Protein 1GUT (pdb70)

Solvent-accessible surface area: 15035 Å² total; per-residue (Å²): 158,43,43,12,71,2,60,1,162,11,96,2,65,15,44,72,116,13,85,4,10,0,9,0,25,0,68,4,49,75,28,54,105,3,7,0,10,14,7,26,34,2,2,110,123,38,38,3,142,114,29,28,147,14,18,1,0,5,10,13,4,2,0,15,8,16,98,159,44,31,11,133,2,59,1,164,11,96,2,53,18,53,68,118,13,82,4,10,0,10,0,22,0,76,4,50,75,32,42,126,3,9,0,10,13,6,26,31,2,3,112,116,31,35,4,123,124,25,26,148,14,18,0,0,4,10,14,4,2,0,15,7,16,94,160,43,44,14,111,2,60,2,163,13,98,2,60,15,49,70,117,12,86,4,9,0,6,0,27,0,69,6,48,67,26,86,114,4,7,0,10,14,7,25,31,2,3,113,121,30,38,4,126,111,28,24,149,14,17,0,0,6,10,13,3,2,0,13,7,16,96,99,16,6,5,79,0,79,0,169,13,100,3,53,16,53,69,108,16,92,4,9,0,14,0,29,0,50,7,63,55,46,31,111,1,7,0,1,6,7,21,34,23,1,106,79,36,43,7,143,103,47,21,146,10,18,0,3,2,12,8,14,3,2,3,0,20,71,100,20,6,5,77,0,88,9,168,13,100,3,56,16,53,71,99,12,93,4,9,0,9,0,12,0,52,11,59,53,45,32,115,1,3,0,1,6,7,29,50,22,1,100,102,36,45,7,143,104,48,22,148,10,19,0,3,1,10,8,14,2,3,3,0,19,73,97,15,7,4,77,0,71,2,130,12,98,3,59,16,53,71,110,17,91,3,8,0,14,0,31,0,51,6,58,56,46,32,96,2,13,0,1,6,8,21,44,32,2,108,125,35,38,7,137,103,48,23,146,9,3,0,3,2,12,8,14,3,2,3,0,21,77

Structure (mmCIF, N/CA/C/O backbone):
data_1GUT
#
_entry.id   1GUT
#
_cell.length_a   78.961
_cell.length_b   82.328
_cell.length_c   57.031
_cell.angle_alpha   90.00
_cell.angle_beta   93.44
_cell.angle_gamma   90.00
#
_symmetry.space_group_name_H-M   'C 1 2 1'
#
loop_
_entity.id
_entity.type
_entity.pdbx_description
1 polymer 'MOLYBDATE BINDING PROTEIN II'
2 non-polymer 'CHLORIDE ION'
3 non-polymer 'MAGNESIUM ION'
4 water water
#
loop_
_atom_site.group_PDB
_atom_site.id
_atom_site.type_symbol
_atom_site.label_atom_id
_atom_site.label_alt_id
_atom_site.label_comp_id
_atom_site.label_asym_id
_atom_site.label_entity_id
_atom_site.label_seq_id
_atom_site.pdbx_PDB_ins_code
_atom_site.Cartn_x
_atom_site.Cartn_y
_atom_site.Cartn_z
_atom_site.occupancy
_atom_site.B_iso_or_equiv
_atom_site.auth_seq_id
_atom_site.auth_comp_id
_atom_site.auth_asym_id
_atom_site.auth_atom_id
_atom_site.pdbx_PDB_model_num
ATOM 1 N N . SER A 1 2 ? 27.676 56.205 28.606 1.00 33.92 2 SER A N 1
ATOM 2 C CA . SER A 1 2 ? 26.201 56.436 28.475 1.00 33.44 2 SER A CA 1
ATOM 3 C C . SER A 1 2 ? 25.427 55.129 28.238 1.00 32.55 2 SER A C 1
ATOM 4 O O . SER A 1 2 ? 25.801 54.323 27.386 1.00 33.14 2 SER A O 1
ATOM 7 N N . ILE A 1 3 ? 24.368 54.906 29.013 1.00 30.92 3 ILE A N 1
ATOM 8 C CA . ILE A 1 3 ? 23.548 53.703 28.842 1.00 29.11 3 ILE A CA 1
ATOM 9 C C . ILE A 1 3 ? 22.077 54.068 28.735 1.00 28.49 3 ILE A C 1
ATOM 10 O O . ILE A 1 3 ? 21.698 55.196 29.034 1.00 27.76 3 ILE A O 1
ATOM 15 N N . SER A 1 4 ? 21.256 53.103 28.315 1.00 27.76 4 SER A N 1
ATOM 16 C CA . SER A 1 4 ? 19.825 53.324 28.115 1.00 28.12 4 SER A CA 1
ATOM 17 C C . SER A 1 4 ? 18.924 52.945 29.286 1.00 26.87 4 SER A C 1
ATOM 18 O O . SER A 1 4 ? 17.705 53.089 29.190 1.00 27.98 4 SER A O 1
ATOM 21 N N . ALA A 1 5 ? 19.500 52.442 30.372 1.00 25.61 5 ALA A N 1
ATOM 22 C CA . ALA A 1 5 ? 18.689 52.041 31.525 1.00 23.77 5 ALA A CA 1
ATOM 23 C C . ALA A 1 5 ? 17.698 53.100 31.989 1.00 22.78 5 ALA A C 1
ATOM 24 O O . ALA A 1 5 ? 18.019 54.282 32.102 1.00 22.02 5 ALA A O 1
ATOM 26 N N . ARG A 1 6 ? 16.482 52.668 32.288 1.00 22.01 6 ARG A N 1
ATOM 27 C CA . ARG A 1 6 ? 15.472 53.611 32.719 1.00 22.10 6 ARG A CA 1
ATOM 28 C C . ARG A 1 6 ? 15.750 54.318 34.044 1.00 19.80 6 ARG A C 1
ATOM 29 O O . ARG A 1 6 ? 15.407 55.480 34.211 1.00 20.10 6 ARG A O 1
ATOM 37 N N . ASN A 1 7 ? 16.378 53.626 34.984 1.00 16.05 7 ASN A N 1
ATOM 38 C CA . ASN A 1 7 ? 16.629 54.202 36.305 1.00 12.66 7 ASN A CA 1
ATOM 39 C C . ASN A 1 7 ? 18.091 54.551 36.478 1.00 11.85 7 ASN A C 1
ATOM 40 O O . ASN A 1 7 ? 18.926 53.660 36.658 1.00 12.00 7 ASN A O 1
ATOM 45 N N . GLN A 1 8 ? 18.366 55.849 36.435 1.00 11.02 8 GLN A N 1
ATOM 46 C CA . GLN A 1 8 ? 19.712 56.391 36.541 1.00 11.41 8 GLN A CA 1
ATOM 47 C C . GLN A 1 8 ? 19.619 57.609 37.433 1.00 11.79 8 GLN A C 1
ATOM 48 O O . GLN A 1 8 ? 18.920 58.592 37.110 1.00 13.42 8 GLN A O 1
ATOM 54 N N . LEU A 1 9 ? 20.291 57.516 38.568 1.00 11.01 9 LEU A N 1
ATOM 55 C CA . LEU A 1 9 ? 20.295 58.569 39.577 1.00 11.25 9 LEU A CA 1
ATOM 56 C C . LEU A 1 9 ? 21.724 59.066 39.793 1.00 12.02 9 LEU A C 1
ATOM 57 O O . LEU A 1 9 ? 22.532 58.357 40.407 1.00 11.09 9 LEU A O 1
ATOM 62 N N . LYS A 1 10 ? 22.027 60.281 39.317 1.00 11.95 10 LYS A N 1
ATOM 63 C CA . LYS A 1 10 ? 23.379 60.837 39.461 1.00 13.78 10 LYS A CA 1
ATOM 64 C C . LYS A 1 10 ? 23.615 61.328 40.876 1.00 14.36 10 LYS A C 1
ATOM 65 O O . LYS A 1 10 ? 22.734 61.939 41.476 1.00 15.35 10 LYS A O 1
ATOM 71 N N . GLY A 1 11 ? 24.819 61.109 41.398 1.00 13.72 11 GLY A N 1
ATOM 72 C CA . GLY A 1 11 ? 25.092 61.558 42.746 1.00 15.56 11 GLY A CA 1
ATOM 73 C C . GLY A 1 11 ? 26.560 61.662 43.030 1.00 15.42 11 GLY A C 1
ATOM 74 O O . GLY A 1 11 ? 27.376 61.422 42.156 1.00 17.01 11 GLY A O 1
ATOM 75 N N . LYS A 1 12 ? 26.874 62.028 44.263 1.00 14.71 12 LYS A N 1
ATOM 76 C CA . LYS A 1 12 ? 28.246 62.195 44.684 1.00 14.29 12 LYS A CA 1
ATOM 77 C C . LYS A 1 12 ? 28.492 61.210 45.811 1.00 13.62 12 LYS A C 1
ATOM 78 O O . LYS A 1 12 ? 27.668 61.075 46.710 1.00 12.77 12 LYS A O 1
ATOM 84 N N . VAL A 1 13 ? 29.618 60.506 45.757 1.00 12.32 13 VAL A N 1
ATOM 85 C CA . VAL A 1 13 ? 29.923 59.545 46.808 1.00 12.81 13 VAL A CA 1
ATOM 86 C C . VAL A 1 13 ? 30.187 60.278 48.116 1.00 12.51 13 VAL A C 1
ATOM 87 O O . VAL A 1 13 ? 31.095 61.141 48.181 1.00 12.88 13 VAL A O 1
ATOM 91 N N . VAL A 1 14 ? 29.400 59.969 49.148 1.00 11.99 14 VAL A N 1
ATOM 92 C CA . VAL A 1 14 ? 29.588 60.555 50.469 1.00 13.17 14 VAL A CA 1
ATOM 93 C C . VAL A 1 14 ? 30.034 59.529 51.507 1.00 13.65 14 VAL A C 1
ATOM 94 O O . VAL A 1 14 ? 30.380 59.881 52.643 1.00 16.08 14 VAL A O 1
ATOM 98 N N . GLY A 1 15 ? 30.023 58.258 51.135 1.00 13.49 15 GLY A N 1
ATOM 99 C CA . GLY A 1 15 ? 30.467 57.207 52.031 1.00 14.35 15 GLY A CA 1
ATOM 100 C C . GLY A 1 15 ? 30.977 56.011 51.254 1.00 13.91 15 GLY A C 1
ATOM 101 O O . GLY A 1 15 ? 30.427 55.646 50.225 1.00 12.70 15 GLY A O 1
ATOM 102 N N . LEU A 1 16 ? 32.025 55.387 51.770 1.00 14.02 16 LEU A N 1
ATOM 103 C CA . LEU A 1 16 ? 32.606 54.190 51.165 1.00 14.20 16 LEU A CA 1
ATOM 104 C C . LEU A 1 16 ? 33.188 53.335 52.267 1.00 14.02 16 LEU A C 1
ATOM 105 O O . LEU A 1 16 ? 34.016 53.812 53.047 1.00 14.98 16 LEU A O 1
ATOM 110 N N . LYS A 1 17 ? 32.740 52.084 52.369 1.00 12.44 17 LYS A N 1
ATOM 111 C CA . LYS A 1 17 ? 33.255 51.159 53.377 1.00 13.45 17 LYS A CA 1
ATOM 112 C C . LYS A 1 17 ? 33.590 49.877 52.650 1.00 13.29 17 LYS A C 1
ATOM 113 O O . LYS A 1 17 ? 32.720 49.257 52.054 1.00 11.84 17 LYS A O 1
ATOM 119 N N . LYS A 1 18 ? 34.851 49.483 52.681 1.00 12.85 18 LYS A N 1
ATOM 120 C CA . LYS A 1 18 ? 35.303 48.309 51.981 1.00 13.77 18 LYS A CA 1
ATOM 121 C C . LYS A 1 18 ? 35.329 47.091 52.865 1.00 14.00 18 LYS A C 1
ATOM 122 O O . LYS A 1 18 ? 35.786 47.131 53.999 1.00 15.99 18 LYS A O 1
ATOM 128 N N . GLY A 1 19 ? 34.821 46.002 52.324 1.00 13.95 19 GLY A N 1
ATOM 129 C CA . GLY A 1 19 ? 34.876 44.721 53.009 1.00 14.96 19 GLY A CA 1
ATOM 130 C C . GLY A 1 19 ? 35.896 43.852 52.289 1.00 16.36 19 GLY A C 1
ATOM 131 O O . GLY A 1 19 ? 36.785 44.347 51.598 1.00 17.55 19 GLY A O 1
ATOM 132 N N . VAL A 1 20 ? 35.783 42.546 52.435 1.00 17.59 20 VAL A N 1
ATOM 133 C CA . VAL A 1 20 ? 36.719 41.643 51.765 1.00 18.12 20 VAL A CA 1
ATOM 134 C C . VAL A 1 20 ? 36.224 41.227 50.388 1.00 17.23 20 VAL A C 1
ATOM 135 O O . VAL A 1 20 ? 36.999 41.130 49.431 1.00 17.25 20 VAL A O 1
ATOM 139 N N . VAL A 1 21 ? 34.908 41.076 50.272 1.00 16.10 21 VAL A N 1
ATOM 140 C CA . VAL A 1 21 ? 34.311 40.658 49.032 1.00 15.56 21 VAL A CA 1
ATOM 141 C C . VAL A 1 21 ? 33.476 41.770 48.436 1.00 14.41 21 VAL A C 1
ATOM 142 O O . VAL A 1 21 ? 33.434 41.927 47.227 1.00 14.40 21 VAL A O 1
ATOM 146 N N . THR A 1 22 ? 32.852 42.571 49.288 1.00 13.51 22 THR A N 1
ATOM 147 C CA . THR A 1 22 ? 31.983 43.627 48.796 1.00 12.79 22 THR A CA 1
ATOM 148 C C . THR A 1 22 ? 32.389 44.956 49.396 1.00 12.65 22 THR A C 1
ATOM 149 O O . THR A 1 22 ? 33.322 45.045 50.197 1.00 13.16 22 THR A O 1
ATOM 153 N N . ALA A 1 23 ? 31.705 45.992 48.943 1.00 11.56 23 ALA A N 1
ATOM 154 C CA . ALA A 1 23 ? 31.922 47.345 49.430 1.00 11.07 23 ALA A CA 1
ATOM 155 C C . ALA A 1 23 ? 30.603 48.065 49.403 1.00 10.77 23 ALA A C 1
ATOM 156 O O . ALA A 1 23 ? 29.786 47.843 48.522 1.00 11.56 23 ALA A O 1
ATOM 158 N N . GLU A 1 24 ? 30.426 48.941 50.378 1.00 9.89 24 GLU A N 1
ATOM 159 C CA . GLU A 1 24 ? 29.225 49.741 50.516 1.00 11.08 24 GLU A CA 1
ATOM 160 C C . GLU A 1 24 ? 29.544 51.152 50.064 1.00 11.16 24 GLU A C 1
ATOM 161 O O . GLU A 1 24 ? 30.453 51.790 50.582 1.00 11.51 24 GLU A O 1
ATOM 167 N N . VAL A 1 25 ? 28.803 51.635 49.083 1.00 10.26 25 VAL A N 1
ATOM 168 C CA . VAL A 1 25 ? 28.970 52.962 48.522 1.00 10.71 25 VAL A CA 1
ATOM 169 C C . VAL A 1 25 ? 27.697 53.759 48.803 1.00 10.30 25 VAL A C 1
ATOM 170 O O . VAL A 1 25 ? 26.591 53.290 48.493 1.00 11.24 25 VAL A O 1
ATOM 174 N N . VAL A 1 26 ? 27.830 54.956 49.368 1.00 11.00 26 VAL A N 1
ATOM 175 C CA . VAL A 1 26 ? 26.665 55.819 49.636 1.00 11.63 26 VAL A CA 1
ATOM 176 C C . VAL A 1 26 ? 26.788 57.057 48.772 1.00 11.58 26 VAL A C 1
ATOM 177 O O . VAL A 1 26 ? 27.832 57.726 48.778 1.00 11.43 26 VAL A O 1
ATOM 181 N N . LEU A 1 27 ? 25.742 57.332 48.003 1.00 12.02 27 LEU A N 1
ATOM 182 C CA . LEU A 1 27 ? 25.715 58.475 47.107 1.00 13.12 27 LEU A CA 1
ATOM 183 C C . LEU A 1 27 ? 24.647 59.460 47.535 1.00 13.10 27 LEU A C 1
ATOM 184 O O . LEU A 1 27 ? 23.530 59.073 47.877 1.00 12.84 27 LEU A O 1
ATOM 189 N N . GLU A 1 28 ? 24.977 60.733 47.481 1.00 12.88 28 GLU A N 1
ATOM 190 C CA . GLU A 1 28 ? 23.994 61.777 47.760 1.00 14.68 28 GLU A CA 1
ATOM 191 C C . GLU A 1 28 ? 23.445 62.189 46.396 1.00 15.56 28 GLU A C 1
ATOM 192 O O . GLU A 1 28 ? 24.202 62.625 45.529 1.00 15.56 28 GLU A O 1
ATOM 198 N N . ILE A 1 29 ? 22.143 62.048 46.190 1.00 15.63 29 ILE A N 1
ATOM 199 C CA . ILE A 1 29 ? 21.583 62.401 44.890 1.00 17.97 29 ILE A CA 1
ATOM 200 C C . ILE A 1 29 ? 20.890 63.752 44.981 1.00 20.35 29 ILE A C 1
ATOM 201 O O . ILE A 1 29 ? 20.886 64.360 46.054 1.00 20.88 29 ILE A O 1
ATOM 206 N N . ALA A 1 30 ? 20.356 64.221 43.851 1.00 21.75 30 ALA A N 1
ATOM 207 C CA . ALA A 1 30 ? 19.696 65.523 43.759 1.00 23.69 30 ALA A CA 1
ATOM 208 C C . ALA A 1 30 ? 18.686 65.665 44.854 1.00 24.28 30 ALA A C 1
ATOM 209 O O . ALA A 1 30 ? 17.877 64.771 45.093 1.00 25.09 30 ALA A O 1
ATOM 211 N N . GLY A 1 31 ? 18.719 66.822 45.503 1.00 25.52 31 GLY A N 1
ATOM 212 C CA . GLY A 1 31 ? 17.826 67.100 46.602 1.00 26.66 31 GLY A CA 1
ATOM 213 C C . GLY A 1 31 ? 18.564 66.787 47.883 1.00 27.13 31 GLY A C 1
ATOM 214 O O . GLY A 1 31 ? 18.229 67.321 48.943 1.00 28.10 31 GLY A O 1
ATOM 215 N N . GLY A 1 32 ? 19.571 65.919 47.779 1.00 26.65 32 GLY A N 1
ATOM 216 C CA . GLY A 1 32 ? 20.387 65.540 48.922 1.00 25.90 32 GLY A CA 1
ATOM 217 C C . GLY A 1 32 ? 20.177 64.152 49.514 1.00 25.50 32 GLY A C 1
ATOM 218 O O . GLY A 1 32 ? 21.009 63.738 50.330 1.00 25.82 32 GLY A O 1
ATOM 219 N N . ASN A 1 33 ? 19.084 63.463 49.116 1.00 25.11 33 ASN A N 1
ATOM 220 C CA . ASN A 1 33 ? 18.679 62.090 49.540 1.00 24.47 33 ASN A CA 1
ATOM 221 C C . ASN A 1 33 ? 19.797 61.084 49.275 1.00 21.48 33 ASN A C 1
ATOM 222 O O . ASN A 1 33 ? 20.583 61.285 48.367 1.00 19.54 33 ASN A O 1
ATOM 227 N N . LYS A 1 34 ? 19.866 60.000 50.042 1.00 18.88 34 LYS A N 1
ATOM 228 C CA . LYS A 1 34 ? 20.971 59.064 49.845 1.00 17.95 34 LYS A CA 1
ATOM 229 C C . LYS A 1 34 ? 20.588 57.754 49.229 1.00 16.50 34 LYS A C 1
ATOM 230 O O . LYS A 1 34 ? 19.513 57.220 49.499 1.00 16.98 34 LYS A O 1
ATOM 236 N N . ILE A 1 35 ? 21.484 57.250 48.394 1.00 13.62 35 ILE A N 1
ATOM 237 C CA . ILE A 1 35 ? 21.313 55.940 47.771 1.00 12.92 35 ILE A CA 1
ATOM 238 C C . ILE A 1 35 ? 22.497 55.112 48.221 1.00 12.44 35 ILE A C 1
ATOM 239 O O . ILE A 1 35 ? 23.640 55.542 48.122 1.00 12.89 35 ILE A O 1
ATOM 244 N N . THR A 1 36 ? 22.219 53.915 48.727 1.00 10.98 36 THR A N 1
ATOM 245 C CA . THR A 1 36 ? 23.238 52.990 49.210 1.00 10.90 36 THR A CA 1
ATOM 246 C C . THR A 1 36 ? 23.312 51.797 48.268 1.00 10.42 36 THR A C 1
ATOM 247 O O . THR A 1 36 ? 22.291 51.213 47.8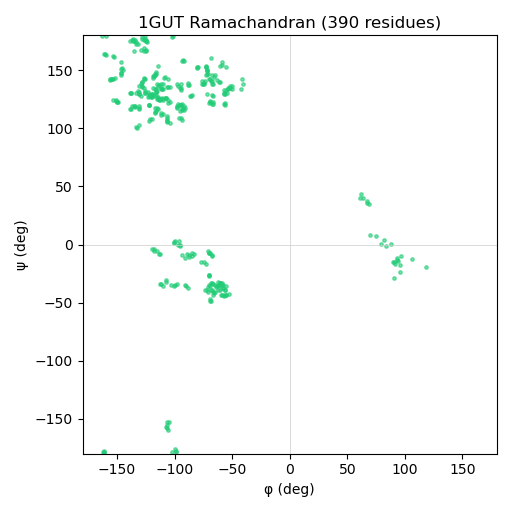85 1.00 10.29 36 THR A O 1
ATOM 251 N N . SER A 1 37 ? 24.540 51.436 47.920 1.00 10.59 37 SER A N 1
ATOM 252 C CA . SER A 1 37 ? 24.814 50.345 47.002 1.00 10.66 37 SER A CA 1
ATOM 253 C C . SER A 1 37 ? 25.822 49.395 47.599 1.00 10.04 37 SER A C 1
ATOM 254 O O . SER A 1 37 ? 26.786 49.830 48.220 1.00 10.64 37 SER A O 1
ATOM 257 N N . ILE A 1 38 ? 25.613 48.086 47.436 1.00 9.42 38 ILE A N 1
ATOM 258 C CA . ILE A 1 38 ? 26.626 47.117 47.854 1.00 10.71 38 ILE A CA 1
ATOM 259 C C . ILE A 1 38 ? 27.069 46.422 46.575 1.00 11.33 38 ILE A C 1
ATOM 260 O O . ILE A 1 38 ? 26.259 45.771 45.906 1.00 12.65 38 ILE A O 1
ATOM 265 N N . ILE A 1 39 ? 28.334 46.626 46.205 1.00 10.90 39 ILE A N 1
ATOM 266 C CA . ILE A 1 39 ? 28.916 46.059 44.994 1.00 12.40 39 ILE A CA 1
ATOM 267 C C . ILE A 1 39 ? 30.156 45.266 45.348 1.00 11.91 39 ILE A C 1
ATOM 268 O O . ILE A 1 39 ? 30.557 45.218 46.510 1.00 11.81 39 ILE A O 1
ATOM 273 N N . SER A 1 40 ? 30.748 44.602 44.367 1.00 11.39 40 SER A N 1
ATOM 274 C CA . SER A 1 40 ? 31.960 43.864 44.669 1.00 12.18 40 SER A CA 1
ATOM 275 C C . SER A 1 40 ? 33.132 44.792 44.915 1.00 12.86 40 SER A C 1
ATOM 276 O O . SER A 1 40 ? 33.202 45.881 44.352 1.00 12.79 40 SER A O 1
ATOM 279 N N . LEU A 1 41 ? 34.066 44.354 45.741 1.00 12.86 41 LEU A N 1
ATOM 280 C CA . LEU A 1 41 ? 35.259 45.146 46.002 1.00 14.20 41 LEU A CA 1
ATOM 281 C C . LEU A 1 41 ? 36.050 45.297 44.702 1.00 14.87 41 LEU A C 1
ATOM 282 O O . LEU A 1 41 ? 36.628 46.351 44.432 1.00 14.37 41 LEU A O 1
ATOM 287 N N . ASP A 1 42 ? 36.053 44.262 43.872 1.00 15.31 42 ASP A N 1
ATOM 288 C CA . ASP A 1 42 ? 36.758 44.344 42.600 1.00 17.93 42 ASP A CA 1
ATOM 289 C C . ASP A 1 42 ? 36.264 45.525 41.773 1.00 17.71 42 ASP A C 1
ATOM 290 O O . ASP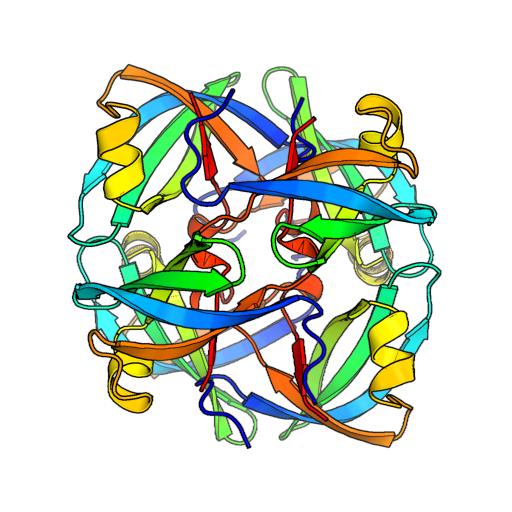 A 1 42 ? 37.045 46.210 41.128 1.00 17.99 42 ASP A O 1
ATOM 295 N N . SER A 1 43 ? 34.956 45.780 41.798 1.00 17.70 43 SER A N 1
ATOM 296 C CA . SER A 1 43 ? 34.416 46.878 41.010 1.00 17.76 43 SER A CA 1
ATOM 297 C C . SER A 1 43 ? 34.813 48.226 41.562 1.00 18.09 43 SER A C 1
ATOM 298 O O . SER A 1 43 ? 34.956 49.192 40.813 1.00 18.63 43 SER A O 1
ATOM 301 N N . VAL A 1 44 ? 34.907 48.329 42.876 1.00 18.30 44 VAL A N 1
ATOM 302 C CA . VAL A 1 44 ? 35.316 49.588 43.460 1.00 19.57 44 VAL A CA 1
ATOM 303 C C . VAL A 1 44 ? 36.670 49.953 42.924 1.00 20.49 44 VAL A C 1
ATOM 304 O O . VAL A 1 44 ? 36.899 51.093 42.509 1.00 19.99 44 VAL A O 1
ATOM 308 N N . GLU A 1 45 ? 37.540 48.948 42.871 1.00 21.90 45 GLU A N 1
ATOM 309 C CA . GLU A 1 45 ? 38.898 49.121 42.395 1.00 23.29 45 GLU A CA 1
ATOM 310 C C . GLU A 1 45 ? 38.953 49.404 40.900 1.00 24.28 45 GLU A C 1
ATOM 311 O O . GLU A 1 45 ? 39.609 50.351 40.460 1.00 24.97 45 GLU A O 1
ATOM 317 N N . GLU A 1 46 ? 38.245 48.589 40.125 1.00 24.37 46 GLU A N 1
ATOM 318 C CA . GLU A 1 46 ? 38.248 48.738 38.677 1.00 24.74 46 GLU A CA 1
ATOM 319 C C . GLU A 1 46 ? 37.626 50.052 38.218 1.00 24.31 46 GLU A C 1
ATOM 320 O O . GLU A 1 46 ? 38.130 50.689 37.287 1.00 25.41 46 GLU A O 1
ATOM 326 N N . LEU A 1 47 ? 36.535 50.458 38.860 1.00 24.16 47 LEU A N 1
ATOM 327 C CA . LEU A 1 47 ? 35.868 51.707 38.505 1.00 23.69 47 LEU A CA 1
ATOM 328 C C . LEU A 1 47 ? 36.506 52.905 39.200 1.00 24.19 47 LEU A C 1
ATOM 329 O O . LEU A 1 47 ? 36.169 54.031 38.897 1.00 24.93 47 LEU A O 1
ATOM 334 N N . GLY A 1 48 ? 37.404 52.651 40.143 1.00 23.61 48 GLY A N 1
ATOM 335 C CA . GLY A 1 48 ? 38.052 53.723 40.885 1.00 23.43 48 GLY A CA 1
ATOM 336 C C . GLY A 1 48 ? 37.096 54.559 41.735 1.00 22.81 48 GLY A C 1
ATOM 337 O O . GLY A 1 48 ? 37.227 55.774 41.806 1.00 24.03 48 GLY A O 1
ATOM 338 N N . VAL A 1 49 ? 36.132 53.910 42.386 1.00 20.59 49 VAL A N 1
ATOM 339 C CA . VAL A 1 49 ? 35.159 54.576 43.247 1.00 19.67 49 VAL A CA 1
ATOM 340 C C . VAL A 1 49 ? 35.866 55.164 44.470 1.00 19.66 49 VAL A C 1
ATOM 341 O O . VAL A 1 49 ? 36.582 54.461 45.167 1.00 19.71 49 VAL A O 1
ATOM 345 N N . LYS A 1 50 ? 35.646 56.446 44.742 1.00 19.29 50 LYS A N 1
ATOM 346 C CA . LYS A 1 50 ? 36.298 57.128 45.859 1.00 19.47 50 LYS A CA 1
ATOM 347 C C . LYS A 1 50 ? 35.354 58.175 46.430 1.00 17.83 50 LYS A C 1
ATOM 348 O O . LYS A 1 50 ? 34.427 58.635 45.726 1.00 15.90 50 LYS A O 1
ATOM 354 N N . GLU A 1 51 ? 35.567 58.546 47.692 1.00 17.72 51 GLU A N 1
ATOM 355 C CA . GLU A 1 51 ? 34.743 59.586 48.290 1.00 18.42 51 GLU A CA 1
ATOM 356 C C . GLU A 1 51 ? 34.825 60.871 47.466 1.00 17.31 51 GLU A C 1
ATOM 357 O O . GLU A 1 51 ? 35.908 61.286 47.037 1.00 17.33 51 GLU A O 1
ATOM 363 N N . GLY A 1 52 ? 33.667 61.463 47.190 1.00 16.35 52 GLY A N 1
ATOM 364 C CA . GLY A 1 52 ? 33.613 62.681 46.413 1.00 16.08 52 GLY A CA 1
ATOM 365 C C . GLY A 1 52 ? 33.412 62.477 44.924 1.00 15.73 52 GLY A C 1
ATOM 366 O O . GLY A 1 52 ? 33.129 63.428 44.204 1.00 16.98 52 GLY A O 1
ATOM 367 N N . ALA A 1 53 ? 33.549 61.240 44.447 1.00 15.25 53 ALA A N 1
ATOM 368 C CA . ALA A 1 53 ? 33.380 60.980 43.021 1.00 15.19 53 ALA A CA 1
ATOM 369 C C . ALA A 1 53 ? 31.933 61.192 42.572 1.00 15.17 53 ALA A C 1
ATOM 370 O O . ALA A 1 53 ? 30.998 60.908 43.329 1.00 16.14 53 ALA A O 1
ATOM 372 N N . GLU A 1 54 ? 31.754 61.679 41.342 1.00 14.80 54 GLU A N 1
ATOM 373 C CA . GLU A 1 54 ? 30.400 61.858 40.772 1.00 15.43 54 GLU A CA 1
ATOM 374 C C . GLU A 1 54 ? 30.116 60.589 39.987 1.00 15.59 54 GLU A C 1
ATOM 375 O O . GLU A 1 54 ? 30.816 60.284 39.027 1.00 16.33 54 GLU A O 1
ATOM 381 N N . LEU A 1 55 ? 29.116 59.833 40.429 1.00 14.71 55 LEU A N 1
ATOM 382 C CA . LEU A 1 55 ? 28.768 58.545 39.812 1.00 14.49 55 LEU A CA 1
ATOM 383 C C . LEU A 1 55 ? 27.266 58.435 39.639 1.00 13.97 55 LEU A C 1
ATOM 384 O O . LEU A 1 55 ? 26.534 59.280 40.109 1.00 14.86 55 LEU A O 1
ATOM 389 N N . THR A 1 56 ? 26.804 57.362 39.008 1.00 12.53 56 THR A N 1
ATOM 390 C CA . THR A 1 56 ? 25.383 57.186 38.783 1.00 12.27 56 THR A CA 1
ATOM 391 C C . THR A 1 56 ? 24.911 55.845 39.316 1.00 11.96 56 THR A C 1
ATOM 392 O O . THR A 1 56 ? 25.521 54.810 39.029 1.00 13.36 56 THR A O 1
ATOM 396 N N . ALA A 1 57 ? 23.833 55.861 40.088 1.00 10.43 57 ALA A N 1
ATOM 397 C CA . ALA A 1 57 ? 23.232 54.622 40.599 1.00 11.02 57 ALA A CA 1
ATOM 398 C C . ALA A 1 57 ? 22.243 54.125 39.547 1.00 10.44 57 ALA A C 1
ATOM 399 O O . ALA A 1 57 ? 21.470 54.912 38.975 1.00 11.01 57 ALA A O 1
ATOM 401 N N . VAL A 1 58 ? 22.243 52.818 39.295 1.00 9.08 58 VAL A N 1
ATOM 402 C CA . VAL A 1 58 ? 21.342 52.218 38.297 1.00 10.27 58 VAL A CA 1
ATOM 403 C C . VAL A 1 58 ? 20.600 51.048 38.935 1.00 9.70 58 VAL A C 1
ATOM 404 O O . VAL A 1 58 ? 21.205 50.227 39.635 1.00 10.21 58 VAL A O 1
ATOM 408 N N . VAL A 1 59 ? 19.295 50.948 38.682 1.00 9.21 59 VAL A N 1
ATOM 409 C CA . VAL A 1 59 ? 18.496 49.869 39.294 1.00 9.86 59 VAL A CA 1
ATOM 410 C C . VAL A 1 59 ? 17.523 49.272 38.285 1.00 9.24 59 VAL A C 1
ATOM 411 O O . VAL A 1 59 ? 16.821 49.994 37.601 1.00 9.28 59 VAL A O 1
ATOM 415 N N . LYS A 1 60 ? 17.500 47.955 38.170 1.00 7.88 60 LYS A N 1
ATOM 416 C CA . LYS A 1 60 ? 16.525 47.340 37.262 1.00 8.19 60 LYS A CA 1
ATOM 417 C C . LYS A 1 60 ? 15.120 47.576 37.826 1.00 8.08 60 LYS A C 1
ATOM 418 O O . LYS A 1 60 ? 14.904 47.411 39.031 1.00 8.35 60 LYS A O 1
ATOM 424 N N . SER A 1 61 ? 14.150 47.869 36.958 1.00 7.46 61 SER A N 1
ATOM 425 C CA . SER A 1 61 ? 12.805 48.190 37.479 1.00 8.03 61 SER A CA 1
ATOM 426 C C . SER A 1 61 ? 12.136 47.093 38.283 1.00 8.92 61 SER A C 1
ATOM 427 O O . SER A 1 61 ? 11.385 47.385 39.188 1.00 8.43 61 SER A O 1
ATOM 432 N N . THR A 1 62 ? 12.388 45.846 37.922 1.00 8.50 62 THR A N 1
ATOM 433 C CA . THR A 1 62 ? 11.805 44.740 38.681 1.00 8.74 62 THR A CA 1
ATOM 434 C C . THR A 1 62 ? 12.350 44.620 40.092 1.00 8.94 62 THR A C 1
ATOM 435 O O . THR A 1 62 ? 11.817 43.844 40.872 1.00 9.74 62 THR A O 1
ATOM 439 N N . ASP A 1 63 ? 13.403 45.365 40.441 1.00 8.18 63 ASP A N 1
ATOM 440 C CA . ASP A 1 63 ? 13.905 45.296 41.815 1.00 8.75 63 ASP A CA 1
ATOM 441 C C . ASP A 1 63 ? 13.343 46.424 42.671 1.00 10.51 63 ASP A C 1
ATOM 442 O O . ASP A 1 63 ? 13.719 46.566 43.824 1.00 12.48 63 ASP A O 1
ATOM 447 N N . VAL A 1 64 ? 12.471 47.256 42.122 1.00 9.42 64 VAL A N 1
ATOM 448 C CA . VAL A 1 64 ? 11.942 48.365 42.921 1.00 9.67 64 VAL A CA 1
ATOM 449 C C . VAL A 1 64 ? 10.590 48.008 43.556 1.00 10.30 64 VAL A C 1
ATOM 450 O O . VAL A 1 64 ? 9.598 47.845 42.846 1.00 10.27 64 VAL A O 1
ATOM 454 N N . MET A 1 65 ? 10.567 47.817 44.871 1.00 10.75 65 MET A N 1
ATOM 455 C CA . MET A 1 65 ? 9.318 47.555 45.572 1.00 11.73 65 MET A CA 1
ATOM 456 C C . MET A 1 65 ? 8.616 48.888 45.799 1.00 11.98 65 MET A C 1
ATOM 457 O O . MET A 1 65 ? 9.258 49.935 45.858 1.00 11.66 65 MET A O 1
ATOM 466 N N . ILE A 1 66 ? 7.294 48.857 45.879 1.00 11.88 66 ILE A N 1
ATOM 467 C CA . ILE A 1 66 ? 6.545 50.073 46.177 1.00 14.14 66 ILE A CA 1
ATOM 468 C C . ILE A 1 66 ? 5.791 49.798 47.472 1.00 14.86 66 ILE A C 1
ATOM 469 O O . ILE A 1 66 ? 5.134 48.755 47.615 1.00 15.04 66 ILE A O 1
ATOM 474 N N . LEU A 1 67 ? 5.938 50.703 48.434 1.00 14.54 67 LEU A N 1
ATOM 475 C CA . LEU A 1 67 ? 5.228 50.607 49.707 1.00 16.76 67 LEU A CA 1
ATOM 476 C C . LEU A 1 67 ? 4.497 51.928 49.912 1.00 17.55 67 LEU A C 1
ATOM 477 O O . LEU A 1 67 ? 4.729 52.892 49.187 1.00 17.86 67 LEU A O 1
ATOM 482 N N . ALA A 1 68 ? 3.614 51.977 50.898 1.00 19.02 68 ALA A N 1
ATOM 483 C CA . ALA A 1 68 ? 2.861 53.202 51.158 1.00 21.43 68 ALA A CA 1
ATOM 484 C C . ALA A 1 68 ? 3.772 54.405 51.374 1.00 23.29 68 ALA A C 1
ATOM 485 O O . ALA A 1 68 ? 3.378 55.558 51.168 1.00 24.81 68 ALA A O 1
ATOM 488 N N . SER B 1 2 ? 3.820 47.838 60.271 1.00 34.87 2 SER B N 1
ATOM 489 C CA . SER B 1 2 ? 2.678 47.443 59.390 1.00 34.40 2 SER B CA 1
ATOM 490 C C . SER B 1 2 ? 2.870 47.844 57.918 1.00 33.49 2 SER B C 1
ATOM 491 O O . SER B 1 2 ? 2.792 49.022 57.573 1.00 34.24 2 SER B O 1
ATOM 494 N N . ILE B 1 3 ? 3.151 46.869 57.056 1.00 31.84 3 ILE B N 1
ATOM 495 C CA . ILE B 1 3 ? 3.306 47.152 55.626 1.00 29.76 3 ILE B CA 1
ATOM 496 C C . ILE B 1 3 ? 2.373 46.280 54.804 1.00 29.06 3 ILE B C 1
ATOM 497 O O . ILE B 1 3 ? 1.831 45.308 55.315 1.00 28.46 3 ILE B O 1
ATOM 502 N N . SER B 1 4 ? 2.209 46.632 53.528 1.00 28.29 4 SER B N 1
ATOM 503 C CA . SER B 1 4 ? 1.301 45.932 52.620 1.00 28.42 4 SER B CA 1
ATOM 504 C C . SER B 1 4 ? 1.900 44.777 51.828 1.00 26.98 4 SER B C 1
ATOM 505 O O . SER B 1 4 ? 1.164 44.026 51.199 1.00 27.87 4 SER B O 1
ATOM 508 N N . ALA B 1 5 ? 3.221 44.645 51.841 1.00 25.64 5 ALA B N 1
ATOM 509 C CA . ALA B 1 5 ? 3.897 43.581 51.091 1.00 23.35 5 ALA B CA 1
ATOM 510 C C . ALA B 1 5 ? 3.221 42.214 51.166 1.00 22.41 5 ALA B C 1
ATOM 511 O O . ALA B 1 5 ? 2.863 41.726 52.236 1.00 21.72 5 ALA B O 1
ATOM 513 N N . ARG B 1 6 ? 3.080 41.566 50.020 1.00 21.74 6 ARG B N 1
ATOM 514 C CA . ARG B 1 6 ? 2.420 40.274 50.012 1.00 22.10 6 ARG B CA 1
ATOM 515 C C . ARG B 1 6 ? 3.183 39.173 50.726 1.00 19.76 6 ARG B C 1
ATOM 516 O O . ARG B 1 6 ? 2.569 38.299 51.322 1.00 20.13 6 ARG B O 1
ATOM 524 N N . ASN B 1 7 ? 4.511 39.219 50.685 1.00 16.38 7 ASN B N 1
ATOM 525 C CA . ASN B 1 7 ? 5.318 38.166 51.317 1.00 13.25 7 ASN B CA 1
ATOM 526 C C . ASN B 1 7 ? 5.914 38.645 52.630 1.00 12.40 7 ASN B C 1
ATOM 527 O O . ASN B 1 7 ? 6.895 39.389 52.630 1.00 12.38 7 ASN B O 1
ATOM 532 N N . GLN B 1 8 ? 5.333 38.169 53.722 1.00 11.46 8 GLN B N 1
ATOM 533 C CA . GLN B 1 8 ? 5.740 38.524 55.078 1.00 12.13 8 GLN B CA 1
ATOM 534 C C . GLN B 1 8 ? 5.721 37.246 55.891 1.00 11.89 8 GLN B C 1
ATOM 535 O O . GLN B 1 8 ? 4.669 36.588 56.032 1.00 14.30 8 GLN B O 1
ATOM 541 N N . LEU B 1 9 ? 6.899 36.862 56.368 1.00 10.86 9 LEU B N 1
ATOM 542 C CA . LEU B 1 9 ? 7.055 35.636 57.133 1.00 11.48 9 LEU B CA 1
ATOM 543 C C . LEU B 1 9 ? 7.618 35.974 58.513 1.00 12.30 9 LEU B C 1
ATOM 544 O O . LEU B 1 9 ? 8.787 36.343 58.630 1.00 11.81 9 LEU B O 1
ATOM 549 N N . LYS B 1 10 ? 6.783 35.865 59.546 1.00 12.75 10 LYS B N 1
ATOM 550 C CA . LYS B 1 10 ? 7.191 36.191 60.920 1.00 14.11 10 LYS B CA 1
ATOM 551 C C . LYS B 1 10 ? 8.067 35.091 61.496 1.00 14.55 10 LYS B C 1
ATOM 552 O O . LYS B 1 10 ? 7.790 33.914 61.305 1.00 15.35 10 LYS B O 1
ATOM 558 N N . GLY B 1 11 ? 9.121 35.468 62.204 1.00 14.17 11 GLY B N 1
ATOM 559 C CA . GLY B 1 11 ? 9.996 34.461 62.770 1.00 15.87 11 GLY B CA 1
ATOM 560 C C . GLY B 1 11 ? 10.845 34.963 63.909 1.00 15.60 11 GLY B C 1
ATOM 561 O O . GLY B 1 11 ? 10.745 36.115 64.298 1.00 17.56 11 GLY B O 1
ATOM 562 N N . LYS B 1 12 ? 11.652 34.069 64.468 1.00 14.81 12 LYS B N 1
ATOM 563 C CA . LYS B 1 12 ? 12.506 34.411 65.592 1.00 14.35 12 LYS B CA 1
ATOM 564 C C . LYS B 1 12 ? 13.940 34.267 65.140 1.00 13.54 12 LYS B C 1
ATOM 565 O O . LYS B 1 12 ? 14.291 33.283 64.495 1.00 13.20 12 LYS B O 1
ATOM 571 N N . VAL B 1 13 ? 14.773 35.252 65.442 1.00 12.22 13 VAL B N 1
ATOM 572 C CA . VAL B 1 13 ? 16.171 35.153 65.039 1.00 12.87 13 VAL B CA 1
ATOM 573 C C . VAL B 1 13 ? 16.849 34.020 65.791 1.00 12.67 13 VAL B C 1
ATOM 574 O O . VAL B 1 13 ? 16.844 34.001 67.044 1.00 12.78 13 VAL B O 1
ATOM 578 N N . VAL B 1 14 ? 17.415 33.064 65.051 1.00 11.98 14 VAL B N 1
ATOM 579 C CA . VAL B 1 14 ? 18.143 31.958 65.677 1.00 13.15 14 VAL B CA 1
ATOM 580 C C . VAL B 1 14 ? 19.623 31.988 65.311 1.00 13.82 14 VAL B C 1
ATOM 581 O O . VAL B 1 14 ? 20.420 31.195 65.813 1.00 16.28 14 VAL B O 1
ATOM 585 N N . GLY B 1 15 ? 20.008 32.892 64.423 1.00 13.59 15 GLY B N 1
ATOM 586 C CA . GLY B 1 15 ? 21.403 33.017 64.049 1.00 14.06 15 GLY B CA 1
ATOM 587 C C . GLY B 1 15 ? 21.702 34.417 63.569 1.00 13.43 15 GLY B C 1
ATOM 588 O O . GLY B 1 15 ? 20.892 35.016 62.869 1.00 12.56 15 GLY B O 1
ATOM 589 N N . LEU B 1 16 ? 22.890 34.911 63.910 1.00 13.76 16 LEU B N 1
ATOM 590 C CA . LEU B 1 16 ? 23.344 36.233 63.483 1.00 14.48 16 LEU B CA 1
ATOM 591 C C . LEU B 1 16 ? 24.856 36.202 63.356 1.00 14.23 16 LEU B C 1
ATOM 592 O O . LEU B 1 16 ? 25.553 35.858 64.320 1.00 15.64 16 LEU B O 1
ATOM 597 N N . LYS B 1 17 ? 25.360 36.524 62.170 1.00 13.40 17 LYS B N 1
ATOM 598 C CA . LYS B 1 17 ? 26.795 36.548 61.916 1.00 14.29 17 LYS B CA 1
ATOM 599 C C . LYS B 1 17 ? 27.092 37.868 61.246 1.00 14.25 17 LYS B C 1
ATOM 600 O O . LYS B 1 17 ? 26.620 38.134 60.158 1.00 13.49 17 LYS B O 1
ATOM 606 N N . LYS B 1 18 ? 27.882 38.698 61.906 1.00 13.50 18 LYS B N 1
ATOM 607 C CA . LYS B 1 18 ? 28.207 40.008 61.386 1.00 14.68 18 LYS B CA 1
ATOM 608 C C . LYS B 1 18 ? 29.505 40.027 60.604 1.00 14.87 18 LYS B C 1
ATOM 609 O O . LYS B 1 18 ? 30.518 39.474 61.033 1.00 15.97 18 LYS B O 1
ATOM 615 N N . GLY B 1 19 ? 29.454 40.674 59.452 1.00 14.75 19 GLY B N 1
ATOM 616 C CA . GLY B 1 19 ? 30.619 40.877 58.611 1.00 15.91 19 GLY B CA 1
ATOM 617 C C . GLY B 1 19 ? 31.039 42.337 58.729 1.00 17.02 19 GLY B C 1
ATOM 618 O O . GLY B 1 19 ? 30.692 43.039 59.673 1.00 17.49 19 GLY B O 1
ATOM 619 N N . VAL B 1 20 ? 31.787 42.816 57.751 1.00 18.17 20 VAL B N 1
ATOM 620 C CA . VAL B 1 20 ? 32.233 44.202 57.764 1.00 18.83 20 VAL B CA 1
ATOM 621 C C . VAL B 1 20 ? 31.212 45.111 57.089 1.00 17.85 20 VAL B C 1
ATOM 622 O O . VAL B 1 20 ? 30.927 46.218 57.552 1.00 18.35 20 VAL B O 1
ATOM 626 N N . VAL B 1 21 ? 30.608 44.602 56.023 1.00 16.21 21 VAL B N 1
ATOM 627 C CA . VAL B 1 21 ? 29.645 45.361 55.257 1.00 15.21 21 VAL B CA 1
ATOM 628 C C . VAL B 1 21 ? 28.252 44.784 55.397 1.00 14.27 21 VAL B C 1
ATOM 629 O O . VAL B 1 21 ? 27.268 45.526 55.399 1.00 14.37 21 VAL B O 1
ATOM 633 N N . THR B 1 22 ? 28.162 43.463 55.523 1.00 13.75 22 THR B N 1
ATOM 634 C CA . THR B 1 22 ? 26.850 42.827 55.612 1.00 13.42 22 THR B CA 1
ATOM 635 C C . THR B 1 22 ? 26.769 41.965 56.850 1.00 12.55 22 THR B C 1
ATOM 636 O O . THR B 1 22 ? 27.729 41.839 57.604 1.00 13.08 22 THR B O 1
ATOM 640 N N . ALA B 1 23 ? 25.598 41.396 57.063 1.00 11.69 23 ALA B N 1
ATOM 641 C CA . ALA B 1 23 ? 25.373 40.494 58.180 1.00 10.91 23 ALA B CA 1
ATOM 642 C C . ALA B 1 23 ? 24.379 39.458 57.717 1.00 11.02 23 ALA B C 1
ATOM 643 O O . ALA B 1 23 ? 23.485 39.760 56.944 1.00 11.38 23 ALA B O 1
ATOM 645 N N . GLU B 1 24 ? 24.529 38.251 58.240 1.00 10.30 24 GLU B N 1
ATOM 646 C CA . GLU B 1 24 ? 23.645 37.151 57.914 1.00 10.72 24 GLU B CA 1
ATOM 647 C C . GLU B 1 24 ? 22.735 36.912 59.109 1.00 11.37 24 GLU B C 1
ATOM 648 O O . GLU B 1 24 ? 23.188 36.724 60.234 1.00 12.49 24 GLU B O 1
ATOM 654 N N . VAL B 1 25 ? 21.439 36.952 58.857 1.00 10.68 25 VAL B N 1
ATOM 655 C CA . VAL B 1 25 ? 20.422 36.757 59.871 1.00 11.53 25 VAL B CA 1
ATOM 656 C C . VAL B 1 25 ? 19.618 35.505 59.523 1.00 11.18 25 VAL B C 1
ATOM 657 O O . VAL B 1 25 ? 19.145 35.376 58.393 1.00 12.05 25 VAL B O 1
ATOM 661 N N . VAL B 1 26 ? 19.477 34.583 60.477 1.00 11.07 26 VAL B N 1
ATOM 662 C CA . VAL B 1 26 ? 18.682 33.366 60.243 1.00 12.09 26 VAL B CA 1
ATOM 663 C C . VAL B 1 26 ? 17.473 33.409 61.161 1.00 11.95 26 VAL B C 1
ATOM 664 O O . VAL B 1 26 ? 17.623 33.601 62.376 1.00 11.59 26 VAL B O 1
ATOM 668 N N . LEU B 1 27 ? 16.282 33.279 60.572 1.00 12.19 27 LEU B N 1
ATOM 669 C CA . LEU B 1 27 ? 15.007 33.311 61.293 1.00 13.26 27 LEU B CA 1
ATOM 670 C C . LEU B 1 27 ? 14.328 31.948 61.231 1.00 13.17 27 LEU B C 1
ATOM 671 O O . LEU B 1 27 ? 14.272 31.329 60.165 1.00 13.30 27 LEU B O 1
ATOM 680 N N . GLU B 1 28 ? 13.781 31.509 62.350 1.00 13.36 28 GLU B N 1
ATOM 681 C CA . GLU B 1 28 ? 12.997 30.276 62.375 1.00 14.94 28 GLU B CA 1
ATOM 682 C C . GLU B 1 28 ? 11.554 30.742 62.194 1.00 15.43 28 GLU B C 1
ATOM 683 O O . GLU B 1 28 ? 11.045 31.517 62.999 1.00 15.02 28 GLU B O 1
ATOM 689 N N . ILE B 1 29 ? 10.888 30.292 61.142 1.00 15.26 29 ILE B N 1
ATOM 690 C CA . ILE B 1 29 ? 9.513 30.732 60.946 1.00 17.42 29 ILE B CA 1
ATOM 691 C C . ILE B 1 29 ? 8.573 29.624 61.410 1.00 20.04 29 ILE B C 1
ATOM 692 O O . ILE B 1 29 ? 9.046 28.589 61.910 1.00 20.89 29 ILE B O 1
ATOM 697 N N . ALA B 1 30 ? 7.270 29.881 61.297 1.00 21.88 30 ALA B N 1
ATOM 698 C CA . ALA B 1 30 ? 6.228 28.954 61.719 1.00 23.96 30 ALA B CA 1
ATOM 699 C C . ALA B 1 30 ? 6.462 27.600 61.118 1.00 24.76 30 ALA B C 1
ATOM 700 O O . ALA B 1 30 ? 6.768 27.488 59.938 1.00 25.07 30 ALA B O 1
ATOM 702 N N . GLY B 1 31 ? 6.296 26.571 61.946 1.00 26.19 31 GLY B N 1
ATOM 703 C CA . GLY B 1 31 ? 6.498 25.195 61.540 1.00 27.31 31 GLY B CA 1
ATOM 704 C C . GLY B 1 31 ? 7.933 24.801 61.804 1.00 27.89 31 GLY B C 1
ATOM 705 O O . GLY B 1 31 ? 8.234 23.636 62.068 1.00 28.55 31 GLY B O 1
ATOM 706 N N . GLY B 1 32 ? 8.825 25.786 61.757 1.00 27.76 32 GLY B N 1
ATOM 707 C CA . GLY B 1 32 ? 10.235 25.529 61.984 1.00 27.93 32 GLY B CA 1
ATOM 708 C C . GLY B 1 32 ? 11.183 25.843 60.832 1.00 27.40 32 GLY B C 1
ATOM 709 O O . GLY B 1 32 ? 12.391 25.927 61.135 1.00 29.29 32 GLY B O 1
ATOM 710 N N . ASN B 1 33 ? 10.677 25.957 59.571 1.00 25.85 33 ASN B N 1
ATOM 711 C CA . ASN B 1 33 ? 11.447 26.319 58.334 1.00 24.18 33 ASN B CA 1
ATOM 712 C C . ASN B 1 33 ? 12.441 27.465 58.699 1.00 21.36 33 ASN B C 1
ATOM 713 O O . ASN B 1 33 ? 12.110 28.302 59.530 1.00 19.90 33 ASN B O 1
ATOM 718 N N . LYS B 1 34 ? 13.657 27.487 58.149 1.00 18.92 34 LYS B N 1
ATOM 719 C CA . LYS B 1 34 ? 14.558 28.617 58.425 1.00 18.27 34 LYS B CA 1
ATOM 720 C C . LYS B 1 34 ? 14.625 29.510 57.205 1.00 16.68 34 LYS B C 1
ATOM 721 O O . LYS B 1 34 ? 14.597 29.030 56.076 1.00 17.20 34 LYS B O 1
ATOM 727 N N . ILE B 1 35 ? 14.694 30.813 57.441 1.00 14.10 35 ILE B N 1
ATOM 728 C CA . ILE B 1 35 ? 14.828 31.805 56.381 1.00 13.76 35 ILE B CA 1
ATOM 729 C C . ILE B 1 35 ? 16.121 32.526 56.672 1.00 13.33 35 ILE B C 1
ATOM 730 O O . ILE B 1 35 ? 16.352 32.934 57.807 1.00 13.79 35 ILE B O 1
ATOM 735 N N . THR B 1 36 ? 16.979 32.643 55.666 1.00 11.25 36 THR B N 1
ATOM 736 C CA . THR B 1 36 ? 18.274 33.307 55.804 1.00 11.22 36 THR B CA 1
ATOM 737 C C . THR B 1 36 ? 18.251 34.587 54.994 1.00 10.59 36 THR B C 1
ATOM 738 O O . THR B 1 36 ? 17.843 34.602 53.823 1.00 11.27 36 THR B O 1
ATOM 742 N N . SER B 1 37 ? 18.741 35.652 55.620 1.00 10.64 37 SER B N 1
ATOM 743 C CA . SER B 1 37 ? 18.773 36.967 55.012 1.00 10.50 37 SER B CA 1
ATOM 744 C C . SER B 1 37 ? 20.171 37.556 55.107 1.00 10.85 37 SER B C 1
ATOM 745 O O . SER B 1 37 ? 20.835 37.383 56.127 1.00 11.62 37 SER B O 1
ATOM 748 N N . ILE B 1 38 ? 20.636 38.219 54.046 1.00 9.89 38 ILE B N 1
ATOM 749 C CA . ILE B 1 38 ? 21.912 38.937 54.127 1.00 10.86 38 ILE B CA 1
ATOM 750 C C . ILE B 1 38 ? 21.558 40.399 53.908 1.00 11.71 38 ILE B C 1
ATOM 751 O O . ILE B 1 38 ? 21.050 40.769 52.847 1.00 12.65 38 ILE B O 1
ATOM 756 N N . ILE B 1 39 ? 21.743 41.202 54.953 1.00 11.48 39 ILE B N 1
ATOM 757 C CA . ILE B 1 39 ? 21.445 42.639 54.922 1.00 12.27 39 ILE B CA 1
ATOM 758 C C . ILE B 1 39 ? 22.667 43.438 55.297 1.00 12.14 39 ILE B C 1
ATOM 759 O O . ILE B 1 39 ? 23.689 42.872 55.615 1.00 12.11 39 ILE B O 1
ATOM 764 N N . SER B 1 40 ? 22.592 44.758 55.207 1.00 11.24 40 SER B N 1
ATOM 765 C CA . SER B 1 40 ? 23.749 45.539 55.582 1.00 12.20 40 SER B CA 1
ATOM 766 C C . SER B 1 40 ? 23.974 45.528 57.084 1.00 12.85 40 SER B C 1
ATOM 767 O O . SER B 1 40 ? 23.027 45.410 57.863 1.00 12.78 40 SER B O 1
ATOM 770 N N . LEU B 1 41 ? 25.229 45.637 57.488 1.00 12.30 41 LEU B N 1
ATOM 771 C CA . LEU B 1 41 ? 25.536 45.709 58.908 1.00 13.74 41 LEU B CA 1
ATOM 772 C C . LEU B 1 41 ? 24.878 46.944 59.530 1.00 14.63 41 LEU B C 1
ATOM 773 O O . LEU B 1 41 ? 24.397 46.888 60.661 1.00 14.24 41 LEU B O 1
ATOM 778 N N . ASP B 1 42 ? 24.795 48.040 58.780 1.00 15.36 42 ASP B N 1
ATOM 779 C CA . ASP B 1 42 ? 24.168 49.242 59.305 1.00 17.73 42 ASP B CA 1
ATOM 780 C C . ASP B 1 42 ? 22.729 48.961 59.721 1.00 17.30 42 ASP B C 1
ATOM 781 O O . ASP B 1 42 ? 22.253 49.476 60.719 1.00 17.61 42 ASP B O 1
ATOM 786 N N . SER B 1 43 ? 22.032 48.121 58.959 1.00 17.17 43 SER B N 1
ATOM 787 C CA . SER B 1 43 ? 20.645 47.836 59.280 1.00 17.34 43 SER B CA 1
ATOM 788 C C . SER B 1 43 ? 20.521 47.003 60.531 1.00 17.60 43 SER B C 1
ATOM 789 O O . SER B 1 43 ? 19.555 47.136 61.278 1.00 17.92 43 SER B O 1
ATOM 792 N N . VAL B 1 44 ? 21.452 46.081 60.717 1.00 17.80 44 VAL B N 1
ATOM 793 C CA . VAL B 1 44 ? 21.418 45.257 61.909 1.00 19.16 44 VAL B CA 1
ATOM 794 C C . VAL B 1 44 ? 21.453 46.153 63.105 1.00 20.10 44 VAL B C 1
ATOM 795 O O . VAL B 1 44 ? 20.655 45.996 64.028 1.00 19.45 44 VAL B O 1
ATOM 799 N N . GLU B 1 45 ? 22.331 47.151 63.033 1.00 21.67 45 GLU B N 1
ATOM 800 C CA . GLU B 1 45 ? 22.524 48.092 64.118 1.00 23.30 45 GLU B CA 1
ATOM 801 C C . GLU B 1 45 ? 21.337 49.023 64.312 1.00 24.38 45 GLU B C 1
ATOM 802 O O . GLU B 1 45 ? 20.864 49.217 65.435 1.00 25.10 45 GLU B O 1
ATOM 808 N N . GLU B 1 46 ? 20.852 49.584 63.210 1.00 24.60 46 GLU B N 1
ATOM 809 C CA . GLU B 1 46 ? 19.729 50.509 63.265 1.00 25.31 46 GLU B CA 1
ATOM 810 C C . GLU B 1 46 ? 18.411 49.849 63.685 1.00 24.86 46 GLU B C 1
ATOM 811 O O . GLU B 1 46 ? 17.626 50.446 64.424 1.00 25.85 46 GLU B O 1
ATOM 817 N N . LEU B 1 47 ? 18.162 48.629 63.211 1.00 24.58 47 LEU B N 1
ATOM 818 C CA . LEU B 1 47 ? 16.948 47.901 63.572 1.00 23.92 47 LEU B CA 1
ATOM 819 C C . LEU B 1 47 ? 17.112 47.144 64.884 1.00 24.73 47 LEU B C 1
ATOM 820 O O . LEU B 1 47 ? 16.156 46.567 65.371 1.00 25.44 47 LEU B O 1
ATOM 825 N N . GLY B 1 48 ? 18.330 47.128 65.419 1.00 24.24 48 GLY B N 1
ATOM 826 C CA . GLY B 1 48 ? 18.624 46.414 66.652 1.00 24.21 48 GLY B CA 1
ATOM 827 C C . GLY B 1 48 ? 18.381 44.910 66.583 1.00 23.78 48 GLY B C 1
ATOM 828 O O . GLY B 1 48 ? 17.903 44.311 67.541 1.00 25.07 48 GLY B O 1
ATOM 829 N N . VAL B 1 49 ? 18.741 44.290 65.458 1.00 21.67 49 VAL B N 1
ATOM 830 C CA . VAL B 1 49 ? 18.574 42.856 65.240 1.00 20.38 49 VAL B CA 1
ATOM 831 C C . VAL B 1 49 ? 19.491 42.054 66.156 1.00 20.28 49 VAL B C 1
ATOM 832 O O . VAL B 1 49 ? 20.697 42.290 66.195 1.00 20.22 49 VAL B O 1
ATOM 836 N N . LYS B 1 50 ? 18.930 41.090 66.872 1.00 19.85 50 LYS B N 1
ATOM 837 C CA . LYS B 1 50 ? 19.750 40.262 67.759 1.00 19.17 50 LYS B CA 1
ATOM 838 C C . LYS B 1 50 ? 19.127 38.911 67.963 1.00 17.82 50 LYS B C 1
ATOM 839 O O . LYS B 1 50 ? 17.936 38.722 67.689 1.00 16.44 50 LYS B O 1
ATOM 845 N N . GLU B 1 51 ? 19.933 37.968 68.430 1.00 17.71 51 GLU B N 1
ATOM 846 C CA . GLU B 1 51 ? 19.443 36.626 68.653 1.00 18.91 51 GLU B CA 1
ATOM 847 C C . GLU B 1 51 ? 18.212 36.616 69.554 1.00 17.78 51 GLU B C 1
ATOM 848 O O . GLU B 1 51 ? 18.186 37.265 70.607 1.00 17.61 51 GLU B O 1
ATOM 854 N N . GLY B 1 52 ? 17.170 35.913 69.114 1.00 17.13 52 GLY B N 1
ATOM 855 C CA . GLY B 1 52 ? 15.937 35.824 69.879 1.00 16.05 52 GLY B CA 1
ATOM 856 C C . GLY B 1 52 ? 14.868 36.835 69.508 1.00 15.86 52 GLY B C 1
ATOM 857 O O . GLY B 1 52 ? 13.717 36.704 69.933 1.00 16.46 52 GLY B O 1
ATOM 858 N N . ALA B 1 53 ? 15.245 37.861 68.748 1.00 14.67 53 ALA B N 1
ATOM 859 C CA . ALA B 1 53 ? 14.280 38.881 68.362 1.00 14.29 53 ALA B CA 1
ATOM 860 C C . ALA B 1 53 ? 13.173 38.326 67.453 1.00 14.79 53 ALA B C 1
ATOM 861 O O . ALA B 1 53 ? 13.422 37.433 66.624 1.00 14.74 53 ALA B O 1
ATOM 863 N N . GLU B 1 54 ? 11.957 38.854 67.602 1.00 14.59 54 GLU B N 1
ATOM 864 C CA . GLU B 1 54 ? 10.840 38.453 66.728 1.00 15.92 54 GLU B CA 1
ATOM 865 C C . GLU B 1 54 ? 10.792 39.491 65.611 1.00 15.92 54 GLU B C 1
ATOM 866 O O . GLU B 1 54 ? 10.531 40.683 65.862 1.00 17.33 54 GLU B O 1
ATOM 872 N N . LEU B 1 55 ? 11.067 39.048 64.386 1.00 14.55 55 LEU B N 1
ATOM 873 C CA . LEU B 1 55 ? 11.128 39.933 63.217 1.00 14.79 55 LEU B CA 1
ATOM 874 C C . LEU B 1 55 ? 10.383 39.304 62.069 1.00 14.09 55 LEU B C 1
ATOM 875 O O . LEU B 1 55 ? 9.935 38.171 62.176 1.00 15.04 55 LEU B O 1
ATOM 880 N N . THR B 1 56 ? 10.273 40.025 60.957 1.00 12.26 56 THR B N 1
ATOM 881 C CA . THR B 1 56 ? 9.562 39.519 59.799 1.00 12.15 56 THR B CA 1
ATOM 882 C C . THR B 1 56 ? 10.448 39.582 58.572 1.00 11.66 56 THR B C 1
ATOM 883 O O . THR B 1 56 ? 11.080 40.622 58.309 1.00 12.76 56 THR B O 1
ATOM 887 N N . ALA B 1 57 ? 10.494 38.484 57.824 1.00 10.34 57 ALA B N 1
ATOM 888 C CA . ALA B 1 57 ? 11.207 38.438 56.546 1.00 11.08 57 ALA B CA 1
ATOM 889 C C . ALA B 1 57 ? 10.244 38.885 55.440 1.00 10.45 57 ALA B C 1
ATOM 890 O O . ALA B 1 57 ? 9.053 38.483 55.389 1.00 11.14 57 ALA B O 1
ATOM 892 N N . VAL B 1 58 ? 10.758 39.715 54.531 1.00 9.32 58 VAL B N 1
ATOM 893 C CA . VAL B 1 58 ? 9.944 40.250 53.430 1.00 10.10 58 VAL B CA 1
ATOM 894 C C . VAL B 1 58 ? 10.668 40.010 52.113 1.00 9.77 58 VAL B C 1
ATOM 895 O O . VAL B 1 58 ? 11.876 40.242 52.006 1.00 10.19 58 VAL B O 1
ATOM 899 N N . VAL B 1 59 ? 9.933 39.554 51.099 1.00 8.76 59 VAL B N 1
ATOM 900 C CA . VAL B 1 59 ? 10.549 39.252 49.812 1.00 9.44 59 VAL B CA 1
ATOM 901 C C . VAL B 1 59 ? 9.696 39.715 48.648 1.00 8.73 59 VAL B C 1
ATOM 902 O O . VAL B 1 59 ? 8.486 39.465 48.602 1.00 8.83 59 VAL B O 1
ATOM 906 N N . LYS B 1 60 ? 10.305 40.432 47.720 1.00 8.43 60 LYS B N 1
ATOM 907 C CA . LYS B 1 60 ? 9.558 40.865 46.544 1.00 8.40 60 LYS B CA 1
ATOM 908 C C . LYS B 1 60 ? 9.189 39.636 45.705 1.00 8.33 60 LYS B C 1
ATOM 909 O O . LYS B 1 60 ? 10.037 38.773 45.483 1.00 8.99 60 LYS B O 1
ATOM 915 N N . SER B 1 61 ? 7.958 39.581 45.189 1.00 7.46 61 SER B N 1
ATOM 916 C CA . SER B 1 61 ? 7.528 38.366 44.449 1.00 8.68 61 SER B CA 1
ATOM 917 C C . SER B 1 61 ? 8.355 38.007 43.240 1.00 8.89 61 SER B C 1
ATOM 918 O O . SER B 1 61 ? 8.524 36.831 42.949 1.00 8.35 61 SER B O 1
ATOM 923 N N . THR B 1 62 ? 8.880 39.008 42.542 1.00 7.90 62 THR B N 1
ATOM 924 C CA . THR B 1 62 ? 9.726 38.736 41.385 1.00 8.71 62 THR B CA 1
ATOM 925 C C . THR B 1 62 ? 11.077 38.116 41.750 1.00 8.83 62 THR B C 1
ATOM 926 O O . THR B 1 62 ? 11.801 37.710 40.844 1.00 9.72 62 THR B O 1
ATOM 930 N N . ASP B 1 63 ? 11.422 38.027 43.043 1.00 8.19 63 ASP B N 1
ATOM 931 C CA . ASP B 1 63 ? 12.694 37.403 43.452 1.00 9.49 63 ASP B CA 1
ATOM 932 C C . ASP B 1 63 ? 12.480 35.959 43.858 1.00 10.23 63 ASP B C 1
ATOM 933 O O . ASP B 1 63 ? 13.429 35.287 44.248 1.00 11.80 63 ASP B O 1
ATOM 938 N N . VAL B 1 64 ? 11.249 35.463 43.807 1.00 9.12 64 VAL B N 1
ATOM 939 C CA . VAL B 1 64 ? 11.007 34.070 44.210 1.00 9.26 64 VAL B CA 1
ATOM 940 C C . VAL B 1 64 ? 11.023 33.103 43.018 1.00 10.04 64 VAL B C 1
ATOM 941 O O . VAL B 1 64 ? 10.136 33.141 42.170 1.00 9.86 64 VAL B O 1
ATOM 945 N N . MET B 1 65 ? 12.060 32.280 42.925 1.00 10.33 65 MET B N 1
ATOM 946 C CA . MET B 1 65 ? 12.129 31.285 41.861 1.00 11.40 65 MET B CA 1
ATOM 947 C C . MET B 1 65 ? 11.269 30.096 42.284 1.00 12.03 65 MET B C 1
ATOM 948 O O . MET B 1 65 ? 11.049 29.865 43.478 1.00 11.91 65 MET B O 1
ATOM 957 N N . ILE B 1 66 ? 10.751 29.370 41.309 1.00 12.27 66 ILE B N 1
ATOM 958 C CA . ILE B 1 66 ? 9.987 28.168 41.614 1.00 13.78 66 ILE B CA 1
ATOM 959 C C . ILE B 1 66 ? 10.707 27.018 40.941 1.00 14.38 66 ILE B C 1
ATOM 960 O O . ILE B 1 66 ? 10.989 27.085 39.739 1.00 14.57 66 ILE B O 1
ATOM 965 N N . LEU B 1 67 ? 11.018 25.978 41.718 1.00 14.34 67 LEU B N 1
ATOM 966 C CA . LEU B 1 67 ? 11.651 24.770 41.192 1.00 16.24 67 LEU B CA 1
ATOM 967 C C . LEU B 1 67 ? 10.779 23.586 41.571 1.00 17.29 67 LEU B C 1
ATOM 968 O O . LEU B 1 67 ? 9.885 23.705 42.397 1.00 17.28 67 LEU B O 1
ATOM 973 N N . ALA B 1 68 ? 11.040 22.434 40.968 1.00 19.01 68 ALA B N 1
ATOM 974 C CA . ALA B 1 68 ? 10.240 21.263 41.286 1.00 21.53 68 ALA B CA 1
ATOM 975 C C . ALA B 1 68 ? 10.264 20.935 42.779 1.00 23.48 68 ALA B C 1
ATOM 976 O O . ALA B 1 68 ? 11.131 21.383 43.538 1.00 24.87 68 ALA B O 1
ATOM 979 N N . SER C 1 2 ? 19.882 17.732 38.951 1.00 34.55 2 SER C N 1
ATOM 980 C CA . SER C 1 2 ? 19.236 18.355 37.754 1.00 34.02 2 SER C CA 1
ATOM 981 C C . SER C 1 2 ? 18.050 19.258 38.136 1.00 33.08 2 SER C C 1
ATOM 982 O O . SER C 1 2 ? 17.261 18.920 39.018 1.00 33.75 2 SER C O 1
ATOM 985 N N . ILE C 1 3 ? 17.950 20.419 37.491 1.00 31.29 3 ILE C N 1
ATOM 986 C CA . ILE C 1 3 ? 16.846 21.350 37.740 1.00 29.39 3 ILE C CA 1
ATOM 987 C C . ILE C 1 3 ? 16.287 21.884 36.428 1.00 28.55 3 ILE C C 1
ATOM 988 O O . ILE C 1 3 ? 16.910 21.737 35.386 1.00 27.62 3 ILE C O 1
ATOM 993 N N . SER C 1 4 ? 15.112 22.513 36.488 1.00 27.81 4 SER C N 1
ATOM 994 C CA . SER C 1 4 ? 14.456 23.002 35.277 1.00 28.26 4 SER C CA 1
ATOM 995 C C . SER C 1 4 ? 14.730 24.445 34.891 1.00 26.75 4 SER C C 1
ATOM 996 O O . SER C 1 4 ? 14.348 24.865 33.805 1.00 27.97 4 SER C O 1
ATOM 999 N N . ALA C 1 5 ? 15.389 25.196 35.765 1.00 25.27 5 ALA C N 1
ATOM 1000 C CA . ALA C 1 5 ? 15.680 26.613 35.500 1.00 23.10 5 ALA C CA 1
ATOM 1001 C C . ALA C 1 5 ? 16.107 26.923 34.068 1.00 22.07 5 ALA C C 1
ATOM 1002 O O . ALA C 1 5 ? 16.928 26.230 33.462 1.00 21.44 5 ALA C O 1
ATOM 1004 N N . ARG C 1 6 ? 15.586 28.010 33.528 1.00 21.09 6 ARG C N 1
ATOM 1005 C CA . ARG C 1 6 ? 15.934 28.323 32.157 1.00 21.84 6 ARG C CA 1
ATOM 1006 C C . ARG C 1 6 ? 17.384 28.738 31.910 1.00 19.40 6 ARG C C 1
ATOM 1007 O O . ARG C 1 6 ? 17.956 28.426 30.869 1.00 20.33 6 ARG C O 1
ATOM 1015 N N . ASN C 1 7 ? 17.990 29.417 32.876 1.00 15.72 7 AS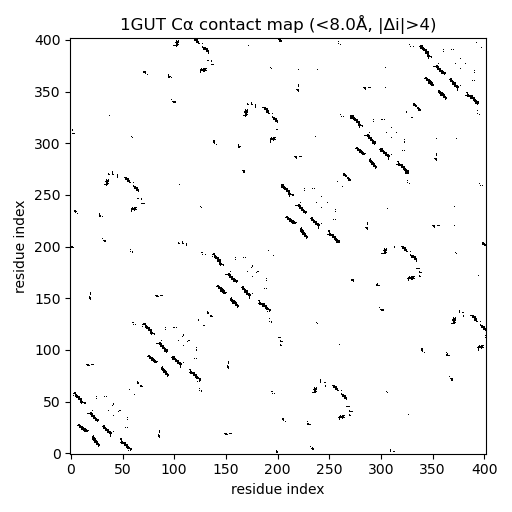N C N 1
ATOM 1016 C CA . ASN C 1 7 ? 19.348 29.913 32.703 1.00 12.92 7 ASN C CA 1
ATOM 1017 C C . ASN C 1 7 ? 20.309 29.092 33.518 1.00 11.71 7 ASN C C 1
ATOM 1018 O O . ASN C 1 7 ? 20.342 29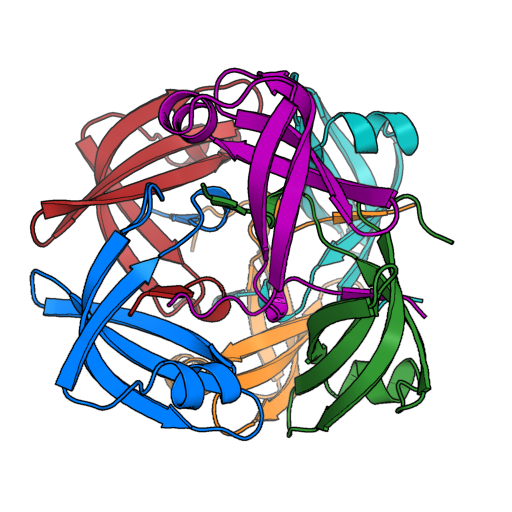.239 34.739 1.00 11.76 7 ASN C O 1
ATOM 1023 N N . GLN C 1 8 ? 21.070 28.244 32.837 1.00 11.38 8 GLN C N 1
ATOM 1024 C CA . GLN C 1 8 ? 22.053 27.362 33.462 1.00 11.98 8 GLN C CA 1
ATOM 1025 C C . GLN C 1 8 ? 23.284 27.423 32.593 1.00 12.28 8 GLN C C 1
ATOM 1026 O O . GLN C 1 8 ? 23.239 27.062 31.402 1.00 13.83 8 GLN C O 1
ATOM 1032 N N . LEU C 1 9 ? 24.377 27.874 33.194 1.00 11.31 9 LEU C N 1
ATOM 1033 C CA . LEU C 1 9 ? 25.642 28.062 32.497 1.00 11.57 9 LEU C CA 1
ATOM 1034 C C . LEU C 1 9 ? 26.707 27.224 33.183 1.00 12.32 9 LEU C C 1
ATOM 1035 O O . LEU C 1 9 ? 27.126 27.552 34.281 1.00 11.80 9 LEU C O 1
ATOM 1040 N N . LYS C 1 10 ? 27.104 26.117 32.552 1.00 12.37 10 LYS C N 1
ATOM 1041 C CA . LYS C 1 10 ? 28.118 25.228 33.130 1.00 13.66 10 LYS C CA 1
ATOM 1042 C C . LYS C 1 10 ? 29.503 25.848 33.036 1.00 14.25 10 LYS C C 1
ATOM 1043 O O . LYS C 1 10 ? 29.851 26.437 32.023 1.00 15.05 10 LYS C O 1
ATOM 1049 N N . GLY C 1 11 ? 30.314 25.673 34.073 1.00 13.22 11 GLY C N 1
ATOM 1050 C CA . GLY C 1 11 ? 31.643 26.247 34.030 1.00 15.26 11 GLY C CA 1
ATOM 1051 C C . GLY C 1 11 ? 32.585 25.665 35.041 1.00 15.31 11 GLY C C 1
ATOM 1052 O O . GLY C 1 11 ? 32.215 24.792 35.809 1.00 16.85 11 GLY C O 1
ATOM 1053 N N . LYS C 1 12 ? 33.813 26.158 35.027 1.00 14.49 12 LYS C N 1
ATOM 1054 C CA . LYS C 1 12 ? 34.832 25.658 35.935 1.00 14.21 12 LYS C CA 1
ATOM 1055 C C . LYS C 1 12 ? 35.258 26.793 36.853 1.00 13.73 12 LYS C C 1
ATOM 1056 O O . LYS C 1 12 ? 35.483 27.917 36.398 1.00 13.49 12 LYS C O 1
ATOM 1062 N N . VAL C 1 13 ? 35.345 26.516 38.148 1.00 12.35 13 VAL C N 1
ATOM 1063 C CA . VAL C 1 13 ? 35.743 27.563 39.075 1.00 12.78 13 VAL C CA 1
ATOM 1064 C C . VAL C 1 13 ? 37.191 27.971 38.819 1.00 12.58 13 VAL C C 1
ATOM 1065 O O . VAL C 1 13 ? 38.098 27.129 38.861 1.00 13.04 13 VAL C O 1
ATOM 1069 N N . VAL C 1 14 ? 37.415 29.250 38.509 1.00 11.97 14 VAL C N 1
ATOM 1070 C CA . VAL C 1 14 ? 38.766 29.754 38.293 1.00 12.83 14 VAL C CA 1
ATOM 1071 C C . VAL C 1 14 ? 39.174 30.756 39.363 1.00 13.72 14 VAL C C 1
ATOM 1072 O O . VAL C 1 14 ? 40.336 31.191 39.420 1.00 15.80 14 VAL C O 1
ATOM 1076 N N . GLY C 1 15 ? 38.230 31.137 40.206 1.00 13.50 15 GLY C N 1
ATOM 1077 C CA . GLY C 1 15 ? 38.523 32.057 41.287 1.00 14.14 15 GLY C CA 1
ATOM 1078 C C . GLY C 1 15 ? 37.596 31.852 42.466 1.00 13.12 15 GLY C C 1
ATOM 1079 O O . GLY C 1 15 ? 36.406 31.618 42.285 1.00 11.76 15 GLY C O 1
ATOM 1080 N N . LEU C 1 16 ? 38.133 32.000 43.673 1.00 13.72 16 LEU C N 1
ATOM 1081 C CA . LEU C 1 16 ? 37.352 31.872 44.900 1.00 14.32 16 LEU C CA 1
ATOM 1082 C C . LEU C 1 16 ? 37.958 32.757 45.967 1.00 14.05 16 LEU C C 1
ATOM 1083 O O . LEU C 1 16 ? 39.152 32.638 46.272 1.00 15.07 16 LEU C O 1
ATOM 1088 N N . LYS C 1 17 ? 37.159 33.673 46.505 1.00 12.86 17 LYS C N 1
ATOM 1089 C CA . LYS C 1 17 ? 37.609 34.576 47.562 1.00 13.76 17 LYS C CA 1
ATOM 1090 C C . LYS C 1 17 ? 36.571 34.535 48.664 1.00 13.36 17 LYS C C 1
ATOM 1091 O O . LYS C 1 17 ? 35.429 34.888 48.464 1.00 12.88 17 LYS C O 1
ATOM 1097 N N . LYS C 1 18 ? 36.974 34.092 49.834 1.00 13.17 18 LYS C N 1
ATOM 1098 C CA . LYS C 1 18 ? 36.079 33.947 50.951 1.00 13.96 18 LYS C CA 1
ATOM 1099 C C . LYS C 1 18 ? 36.097 35.167 51.856 1.00 14.19 18 LYS C C 1
ATOM 1100 O O . LYS C 1 18 ? 37.159 35.669 52.223 1.00 15.24 18 LYS C O 1
ATOM 1106 N N . GLY C 1 19 ? 34.911 35.626 52.209 1.00 14.12 19 GLY C N 1
ATOM 1107 C CA . GLY C 1 19 ? 34.750 36.710 53.162 1.00 15.42 19 GLY C CA 1
ATOM 1108 C C . GLY C 1 19 ? 34.238 36.112 54.464 1.00 16.57 19 GLY C C 1
ATOM 1109 O O . GLY C 1 19 ? 34.409 34.923 54.724 1.00 17.10 19 GLY C O 1
ATOM 1110 N N . VAL C 1 20 ? 33.609 36.915 55.309 1.00 18.04 20 VAL C N 1
ATOM 1111 C CA . VAL C 1 20 ? 33.088 36.387 56.567 1.00 18.83 20 VAL C CA 1
ATOM 1112 C C . VAL C 1 20 ? 31.657 35.897 56.432 1.00 17.93 20 VAL C C 1
ATOM 1113 O O . VAL C 1 20 ? 31.269 34.861 56.993 1.00 18.16 20 VAL C O 1
ATOM 1117 N N . VAL C 1 21 ? 30.891 36.600 55.609 1.00 16.71 21 VAL C N 1
ATOM 1118 C CA . VAL C 1 21 ? 29.504 36.263 55.404 1.00 15.80 21 VAL C CA 1
ATOM 1119 C C . VAL C 1 21 ? 29.286 35.714 54.008 1.00 14.65 21 VAL C C 1
ATOM 1120 O O . VAL C 1 21 ? 28.482 34.809 53.822 1.00 14.73 21 VAL C O 1
ATOM 1124 N N . THR C 1 22 ? 30.012 36.251 53.034 1.00 13.66 22 THR C N 1
ATOM 1125 C CA . THR C 1 22 ? 29.841 35.825 51.644 1.00 13.31 22 THR C CA 1
ATOM 1126 C C . THR C 1 22 ? 31.154 35.364 51.046 1.00 12.68 22 THR C C 1
ATOM 1127 O O . THR C 1 22 ? 32.196 35.387 51.695 1.00 12.97 22 THR C O 1
ATOM 1131 N N . ALA C 1 23 ? 31.066 34.888 49.814 1.00 11.34 23 ALA C N 1
ATOM 1132 C CA . ALA C 1 23 ? 32.225 34.440 49.065 1.00 10.72 23 ALA C CA 1
ATOM 1133 C C . ALA C 1 23 ? 31.967 34.757 47.620 1.00 11.06 23 ALA C C 1
ATOM 1134 O O . ALA C 1 23 ? 30.832 34.681 47.151 1.00 11.42 23 ALA C O 1
ATOM 1136 N N . GLU C 1 24 ? 33.047 35.062 46.920 1.00 10.29 24 GLU C N 1
ATOM 1137 C CA . GLU C 1 24 ? 33.002 35.393 45.517 1.00 11.13 24 GLU C CA 1
ATOM 1138 C C . GLU C 1 24 ? 33.553 34.215 44.739 1.00 11.64 24 GLU C C 1
ATOM 1139 O O . GLU C 1 24 ? 34.672 33.767 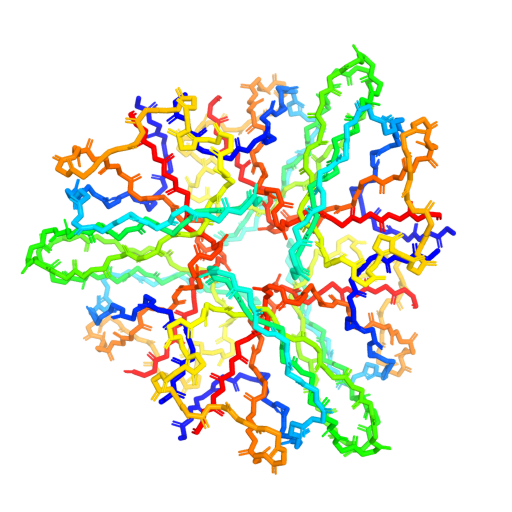44.977 1.00 12.42 24 GLU C O 1
ATOM 1149 N N . VAL C 1 25 ? 32.739 33.690 43.842 1.00 11.03 25 VAL C N 1
ATOM 1150 C CA . VAL C 1 25 ? 33.080 32.545 42.997 1.00 11.34 25 VAL C CA 1
ATOM 1151 C C . VAL C 1 25 ? 33.137 32.992 41.544 1.00 10.62 25 VAL C C 1
ATOM 1152 O O . VAL C 1 25 ? 32.189 33.600 41.072 1.00 11.06 25 VAL C O 1
ATOM 1156 N N . VAL C 1 26 ? 34.239 32.715 40.844 1.00 10.86 26 VAL C N 1
ATOM 1157 C CA . VAL C 1 26 ? 34.358 33.085 39.434 1.00 11.37 26 VAL C CA 1
ATOM 1158 C C . VAL C 1 26 ? 34.448 31.811 38.622 1.00 11.54 26 VAL C C 1
ATOM 1159 O O . VAL C 1 26 ? 35.298 30.955 38.901 1.00 11.79 26 VAL C O 1
ATOM 1163 N N . LEU C 1 27 ? 33.555 31.674 37.648 1.00 11.59 27 LEU C N 1
ATOM 1164 C CA . LEU C 1 27 ? 33.490 30.504 36.793 1.00 13.25 27 LEU C CA 1
ATOM 1165 C C . LEU C 1 27 ? 33.824 30.855 35.354 1.00 13.10 27 LEU C C 1
ATOM 1166 O O . LEU C 1 27 ? 33.343 31.857 34.824 1.00 13.19 27 LEU C O 1
ATOM 1171 N N . GLU C 1 28 ? 34.624 30.017 34.710 1.00 13.31 28 GLU C N 1
ATOM 1172 C CA . GLU C 1 28 ? 34.908 30.200 33.288 1.00 14.68 28 GLU C CA 1
ATOM 1173 C C . GLU C 1 28 ? 33.884 29.332 32.556 1.00 15.49 28 GLU C C 1
ATOM 1174 O O . GLU C 1 28 ? 33.844 28.120 32.757 1.00 15.55 28 GLU C O 1
ATOM 1180 N N . ILE C 1 29 ? 33.057 29.933 31.709 1.00 15.83 29 ILE C N 1
ATOM 1181 C CA . ILE C 1 29 ? 32.040 29.143 31.015 1.00 17.87 29 ILE C CA 1
ATOM 1182 C C . ILE C 1 29 ? 32.501 28.899 29.581 1.00 20.27 29 ILE C C 1
ATOM 1183 O O . ILE C 1 29 ? 33.615 29.317 29.226 1.00 20.50 29 ILE C O 1
ATOM 1188 N N . ALA C 1 30 ? 31.671 28.210 28.795 1.00 22.18 30 ALA C N 1
ATOM 1189 C CA . ALA C 1 30 ? 31.974 27.862 27.411 1.00 24.25 30 ALA C CA 1
ATOM 1190 C C . ALA C 1 30 ? 32.359 29.095 26.646 1.00 25.40 30 ALA C C 1
ATOM 1191 O O . ALA C 1 30 ? 31.692 30.128 26.722 1.00 26.28 30 ALA C O 1
ATOM 1193 N N . GLY C 1 31 ? 33.434 28.972 25.879 1.00 26.79 31 GLY C N 1
ATOM 1194 C CA . GLY C 1 31 ? 33.944 30.090 25.121 1.00 27.63 31 GLY C CA 1
ATOM 1195 C C . GLY C 1 31 ? 35.048 30.715 25.945 1.00 27.90 31 GLY C C 1
ATOM 1196 O O . GLY C 1 31 ? 35.861 31.482 25.425 1.00 28.82 31 GLY C O 1
ATOM 1197 N N . GLY C 1 32 ? 35.069 30.386 27.238 1.00 27.36 32 GLY C N 1
ATOM 1198 C CA . GLY C 1 32 ? 36.093 30.876 28.144 1.00 26.20 32 GLY C CA 1
ATOM 1199 C C . GLY C 1 32 ? 35.766 32.102 28.976 1.00 25.60 32 GLY C C 1
ATOM 1200 O O . GLY C 1 32 ? 36.538 32.432 29.890 1.00 25.58 32 GLY C O 1
ATOM 1201 N N . ASN C 1 33 ? 34.639 32.771 28.685 1.00 24.96 33 ASN C N 1
ATOM 1202 C CA . ASN C 1 33 ? 34.223 33.985 29.426 1.00 24.13 33 ASN C CA 1
ATOM 1203 C C . ASN C 1 33 ? 33.819 33.734 30.869 1.00 21.83 33 ASN C C 1
ATOM 1204 O O . ASN C 1 33 ? 33.499 32.613 31.214 1.00 20.20 33 ASN C O 1
ATO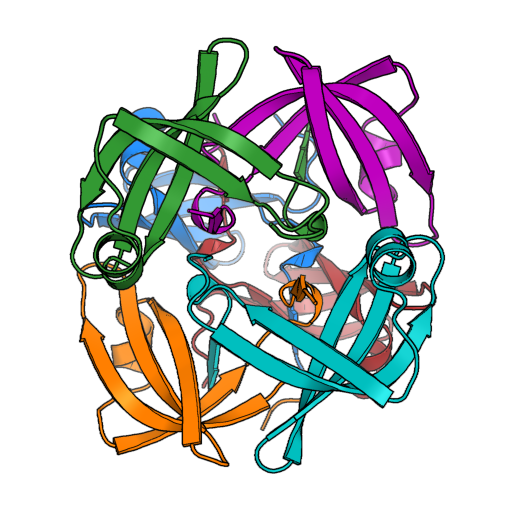M 1209 N N . LYS C 1 34 ? 33.818 34.780 31.700 1.00 19.31 34 LYS C N 1
ATOM 1210 C CA . LYS C 1 34 ? 33.602 34.571 33.121 1.00 18.26 34 LYS C CA 1
ATOM 1211 C C . LYS C 1 34 ? 32.296 35.021 33.698 1.00 16.83 34 LYS C C 1
ATOM 1212 O O . LYS C 1 34 ? 31.745 36.040 33.294 1.00 17.51 34 LYS C O 1
ATOM 1218 N N . ILE C 1 35 ? 31.825 34.236 34.655 1.00 14.23 35 ILE C N 1
ATOM 1219 C CA . ILE C 1 35 ? 30.611 34.527 35.406 1.00 13.56 35 ILE C CA 1
ATOM 1220 C C . ILE C 1 35 ? 31.050 34.642 36.855 1.00 13.05 35 ILE C C 1
ATOM 1221 O O . ILE C 1 35 ? 31.757 33.776 37.378 1.00 13.02 35 ILE C O 1
ATOM 1226 N N . THR C 1 36 ? 30.680 35.737 37.499 1.00 11.23 36 THR C N 1
ATOM 1227 C CA . THR C 1 36 ? 31.017 35.989 38.894 1.00 11.41 36 THR C CA 1
ATOM 1228 C C . THR C 1 36 ? 29.762 35.889 39.741 1.00 10.80 36 THR C C 1
ATOM 1229 O O . THR C 1 36 ? 28.711 36.455 39.408 1.00 10.45 36 THR C O 1
ATOM 1233 N N . SER C 1 37 ? 29.875 35.174 40.850 1.00 10.57 37 SER C N 1
ATOM 1234 C CA . SER C 1 37 ? 28.758 34.968 41.755 1.00 10.72 37 SER C CA 1
ATOM 1235 C C . SER C 1 37 ? 29.159 35.330 43.178 1.00 10.39 37 SER C C 1
ATOM 1236 O O . SER C 1 37 ? 30.290 35.045 43.596 1.00 11.55 37 SER C O 1
ATOM 1239 N N . ILE C 1 38 ? 28.270 35.976 43.928 1.00 9.75 38 ILE C N 1
ATOM 1240 C CA . ILE C 1 38 ? 28.524 36.224 45.345 1.00 10.89 38 ILE C CA 1
ATOM 1241 C C . ILE C 1 38 ? 27.433 35.461 46.091 1.00 11.60 38 ILE C C 1
ATOM 1242 O O . ILE C 1 38 ? 26.227 35.747 45.929 1.00 12.29 38 ILE C O 1
ATOM 1247 N N . ILE C 1 39 ? 27.858 34.447 46.843 1.00 11.77 39 ILE C N 1
ATOM 1248 C CA . ILE C 1 39 ? 26.954 33.585 47.607 1.00 12.84 39 ILE C CA 1
ATOM 1249 C C . ILE C 1 39 ? 27.361 33.579 49.060 1.00 12.54 39 ILE C C 1
ATOM 1250 O O . ILE C 1 39 ? 28.353 34.196 49.434 1.00 12.80 39 ILE C O 1
ATOM 1255 N N . SER C 1 40 ? 26.585 32.916 49.903 1.00 12.25 40 SER C N 1
ATOM 1256 C CA . SER C 1 40 ? 26.966 32.863 51.306 1.00 12.74 40 SER C CA 1
ATOM 1257 C C . SER C 1 40 ? 28.166 31.961 51.511 1.00 12.92 40 SER C C 1
ATOM 1258 O O . SER C 1 40 ? 28.355 30.999 50.784 1.00 12.74 40 SER C O 1
ATOM 1261 N N . LEU C 1 41 ? 28.962 32.271 52.513 1.00 13.07 41 LEU C N 1
ATOM 1262 C CA . LEU C 1 41 ? 30.103 31.435 52.839 1.00 13.98 41 LEU C CA 1
ATOM 1263 C C . LEU C 1 41 ? 29.612 30.046 53.237 1.00 14.92 41 LEU C C 1
ATOM 1264 O O . LEU C 1 41 ? 30.250 29.053 52.886 1.00 14.64 41 LEU C O 1
ATOM 1269 N N . ASP C 1 42 ? 28.468 29.968 53.919 1.00 15.67 42 ASP C N 1
ATOM 1270 C CA . ASP C 1 42 ? 27.916 28.675 54.331 1.00 18.26 42 ASP C CA 1
ATOM 1271 C C . ASP C 1 42 ? 27.722 27.759 53.133 1.00 17.71 42 ASP C C 1
ATOM 1272 O O . ASP C 1 42 ? 27.972 26.565 53.209 1.00 18.16 42 ASP C O 1
ATOM 1277 N N . SER C 1 43 ? 27.273 28.325 52.014 1.00 17.15 43 SER C N 1
ATOM 1278 C CA . SER C 1 43 ? 27.030 27.537 50.806 1.00 17.55 43 SER C CA 1
ATOM 1279 C C . SER C 1 43 ? 28.309 27.034 50.177 1.00 17.93 43 SER C C 1
ATOM 1280 O O . SER C 1 43 ? 28.347 25.952 49.595 1.00 18.13 43 SER C O 1
ATOM 1283 N N . VAL C 1 44 ? 29.354 27.837 50.239 1.00 18.41 44 VAL C N 1
ATOM 1284 C CA . VAL C 1 44 ? 30.617 27.404 49.688 1.00 19.65 44 VAL C CA 1
ATOM 1285 C C . VAL C 1 44 ? 31.028 26.151 50.409 1.00 20.67 44 VAL C C 1
ATOM 1286 O O . VAL C 1 44 ? 31.407 25.165 49.786 1.00 20.33 44 VAL C O 1
ATOM 1290 N N . GLU C 1 45 ? 30.860 26.181 51.727 1.00 21.88 45 GLU C N 1
ATOM 1291 C CA . GLU C 1 45 ? 31.222 25.068 52.586 1.00 23.16 45 GLU C CA 1
ATOM 1292 C C . GLU C 1 45 ? 30.333 23.852 52.375 1.00 24.01 45 GLU C C 1
ATOM 1293 O O . GLU C 1 45 ? 30.831 22.732 52.222 1.00 24.87 45 GLU C O 1
ATOM 1299 N N . GLU C 1 46 ? 29.021 24.072 52.366 1.00 24.42 46 GLU C N 1
ATOM 1300 C CA . GLU C 1 46 ? 28.066 22.983 52.182 1.00 24.88 46 GLU C CA 1
ATOM 1301 C C . GLU C 1 46 ? 28.143 22.323 50.793 1.00 24.15 46 GLU C C 1
ATOM 1302 O O . GLU C 1 46 ? 28.067 21.088 50.685 1.00 25.16 46 GLU C O 1
ATOM 1308 N N . LEU C 1 47 ? 28.285 23.130 49.738 1.00 23.82 47 LEU C N 1
ATOM 1309 C CA . LEU C 1 47 ? 28.391 22.614 48.370 1.00 23.09 47 LEU C CA 1
ATOM 1310 C C . LEU C 1 47 ? 29.809 22.173 48.018 1.00 23.92 47 LEU C C 1
ATOM 1311 O O . LEU C 1 47 ? 30.025 21.630 46.946 1.00 24.77 47 LEU C O 1
ATOM 1316 N N . GLY C 1 48 ? 30.764 22.454 48.897 1.00 23.27 48 GLY C N 1
ATOM 1317 C CA . GLY C 1 48 ? 32.151 22.091 48.657 1.00 23.30 48 GLY C CA 1
ATOM 1318 C C . GLY C 1 48 ? 32.748 22.769 47.431 1.00 22.83 48 GLY C C 1
ATOM 1319 O O . GLY C 1 48 ? 33.464 22.158 46.650 1.00 24.45 48 GLY C O 1
ATOM 1320 N N . VAL C 1 49 ? 32.470 24.060 47.271 1.00 20.70 49 VAL C N 1
ATOM 1321 C CA . VAL C 1 49 ? 32.975 24.827 46.147 1.00 19.80 49 VAL C CA 1
ATOM 1322 C C . VAL C 1 49 ? 34.480 25.068 46.302 1.00 19.82 49 VAL C C 1
ATOM 1323 O O . VAL C 1 49 ? 34.936 25.524 47.351 1.00 20.69 49 VAL C O 1
ATOM 1327 N N . LYS C 1 50 ? 35.244 24.771 45.258 1.00 19.75 50 LYS C N 1
ATOM 1328 C CA . LYS C 1 50 ? 36.703 24.968 45.282 1.00 19.04 50 LYS C CA 1
ATOM 1329 C C . LYS C 1 50 ? 37.245 25.213 43.895 1.00 17.75 50 LYS C C 1
ATOM 1330 O O . LYS C 1 50 ? 36.579 24.905 42.888 1.00 16.11 50 LYS C O 1
ATOM 1336 N N . GLU C 1 51 ? 38.443 25.781 43.837 1.00 17.41 51 GLU C N 1
ATOM 1337 C CA . GLU C 1 51 ? 39.070 26.055 42.561 1.00 18.62 51 GLU C CA 1
ATOM 1338 C C . GLU C 1 51 ? 39.149 24.790 41.739 1.00 17.44 51 GLU C C 1
ATOM 1339 O O . GLU C 1 51 ? 39.538 23.719 42.238 1.00 17.39 51 GLU C O 1
ATOM 1345 N N . GLY C 1 52 ? 38.747 24.903 40.477 1.00 16.45 52 GLY C N 1
ATOM 1346 C CA . GLY C 1 52 ? 38.779 23.772 39.572 1.00 16.42 52 GLY C CA 1
ATOM 1347 C C . GLY C 1 52 ? 37.497 22.975 39.497 1.00 15.81 52 GLY C C 1
ATOM 1348 O O . GLY C 1 52 ? 37.327 22.160 38.588 1.00 16.47 52 GLY C O 1
ATOM 1349 N N . ALA C 1 53 ? 36.584 23.192 40.438 1.00 15.20 53 ALA C N 1
ATOM 1350 C CA . ALA C 1 53 ? 35.333 22.446 40.428 1.00 14.96 53 ALA C CA 1
ATOM 1351 C C . ALA C 1 53 ? 34.460 22.782 39.214 1.00 15.06 53 ALA C C 1
ATOM 1352 O O . ALA C 1 53 ? 34.436 23.927 38.761 1.00 15.48 53 ALA C O 1
ATOM 1354 N N . GLU C 1 54 ? 33.749 21.785 38.689 1.00 14.49 54 GLU C N 1
ATOM 1355 C CA . GLU C 1 54 ? 32.817 21.990 37.566 1.00 15.73 54 GLU C CA 1
ATOM 1356 C C . GLU C 1 54 ? 31.461 22.225 38.211 1.00 15.67 54 GLU C C 1
ATOM 1357 O O . GLU C 1 54 ? 30.920 21.325 38.866 1.00 16.94 54 GLU C O 1
ATOM 1363 N N . LEU C 1 55 ? 30.906 23.419 38.017 1.00 14.67 55 LEU C N 1
ATOM 1364 C CA . LEU C 1 55 ? 29.643 23.809 38.635 1.00 14.65 55 LEU C CA 1
ATOM 1365 C C . LEU C 1 55 ? 28.783 24.539 37.615 1.00 14.09 55 LEU C C 1
ATOM 1366 O O . LEU C 1 55 ? 29.230 24.808 36.515 1.00 14.34 55 LEU C O 1
ATOM 1371 N N . THR C 1 56 ? 27.556 24.902 37.986 1.00 12.55 56 THR C N 1
ATOM 1372 C CA . THR C 1 56 ? 26.673 25.581 37.060 1.00 12.71 56 THR C CA 1
ATOM 1373 C C . THR C 1 56 ? 26.182 26.853 37.704 1.00 11.65 56 THR C C 1
ATOM 1374 O O . THR C 1 56 ? 25.774 26.847 38.873 1.00 12.69 56 THR C O 1
ATOM 1378 N N . ALA C 1 57 ? 26.213 27.942 36.938 1.00 10.26 57 ALA C N 1
ATOM 1379 C CA . ALA C 1 57 ? 25.655 29.225 37.374 1.00 10.73 57 ALA C CA 1
ATOM 1380 C C . ALA C 1 57 ? 24.176 29.249 36.972 1.00 10.69 57 ALA C C 1
ATOM 1381 O O . ALA C 1 57 ? 23.809 28.869 35.834 1.00 11.36 57 ALA C O 1
ATOM 1383 N N . VAL C 1 58 ? 23.328 29.761 37.862 1.00 9.65 58 VAL C N 1
ATOM 1384 C CA . VAL C 1 58 ? 21.890 29.818 37.586 1.00 11.27 58 VAL C CA 1
ATOM 1385 C C . VAL C 1 58 ? 21.397 31.231 37.886 1.00 10.07 58 VAL C C 1
ATOM 1386 O O . VAL C 1 58 ? 21.733 31.811 38.939 1.00 10.65 58 VAL C O 1
ATOM 1390 N N . VAL C 1 59 ? 20.561 31.780 37.003 1.00 9.38 59 VAL C N 1
ATOM 1391 C CA . VAL C 1 59 ? 20.072 33.161 37.181 1.00 9.52 59 VAL C CA 1
ATOM 1392 C C . VAL C 1 59 ? 18.597 33.263 36.849 1.00 8.80 59 VAL C C 1
ATOM 1393 O O . VAL C 1 59 ? 18.162 32.795 35.796 1.00 9.20 59 VAL C O 1
ATOM 1397 N N . LYS C 1 60 ? 17.820 33.863 37.736 1.00 8.16 60 LYS C N 1
ATOM 1398 C CA . LYS C 1 60 ? 16.392 34.059 37.449 1.00 8.27 60 LYS C CA 1
ATOM 1399 C C . LYS C 1 60 ? 16.270 35.066 36.291 1.00 8.55 60 LYS C C 1
ATOM 1400 O O . LYS C 1 60 ? 16.939 36.103 36.296 1.00 9.28 60 LYS C O 1
ATOM 1406 N N . SER C 1 61 ? 15.364 34.820 35.343 1.00 7.59 61 SER C N 1
ATOM 1407 C CA . SER C 1 61 ? 15.296 35.720 34.176 1.00 8.36 61 SER C CA 1
ATOM 1408 C C . SER C 1 61 ? 14.975 37.167 34.474 1.00 8.66 61 SER C C 1
ATOM 1409 O O . SER C 1 61 ? 15.457 38.048 33.776 1.00 8.12 61 SER C O 1
ATOM 1414 N N . THR C 1 62 ? 14.173 37.414 35.495 1.00 7.94 62 THR C N 1
ATOM 1415 C CA . THR C 1 62 ? 13.873 38.806 35.873 1.00 8.73 62 THR C CA 1
ATOM 1416 C C . THR C 1 62 ? 15.089 39.557 36.428 1.00 9.04 62 THR C C 1
ATOM 1417 O O . THR C 1 62 ? 15.002 40.769 36.613 1.00 9.61 62 THR C O 1
ATOM 1421 N N . ASP C 1 63 ? 16.212 38.881 36.684 1.00 8.57 63 ASP C N 1
ATOM 1422 C CA . ASP C 1 63 ? 17.419 39.578 37.174 1.00 9.25 63 ASP C CA 1
ATOM 1423 C C . ASP C 1 63 ? 18.375 39.924 36.031 1.00 10.03 63 ASP C C 1
ATOM 1424 O O . ASP C 1 63 ? 19.470 40.454 36.260 1.00 12.44 63 ASP C O 1
ATOM 1429 N N . VAL C 1 64 ? 18.032 39.560 34.804 1.00 9.24 64 VAL C N 1
ATOM 1430 C CA . VAL C 1 64 ? 18.927 39.840 33.672 1.00 9.60 64 VAL C CA 1
ATOM 1431 C C . VAL C 1 64 ? 18.596 41.157 32.972 1.00 10.22 64 VAL C C 1
ATOM 1432 O O . VAL C 1 64 ? 17.554 41.274 32.342 1.00 10.30 64 VAL C O 1
ATOM 1436 N N . MET C 1 65 ? 19.430 42.174 33.163 1.00 10.05 65 MET C N 1
ATOM 1437 C CA . MET C 1 65 ? 19.220 43.439 32.463 1.00 11.41 65 MET C CA 1
ATOM 1438 C C . MET C 1 65 ? 19.750 43.305 31.039 1.00 11.72 65 MET C C 1
ATOM 1439 O O . MET C 1 65 ? 20.629 42.489 30.757 1.00 11.23 65 MET C O 1
ATOM 1448 N N . ILE C 1 66 ? 19.181 44.072 30.125 1.00 11.89 66 ILE C N 1
ATOM 1449 C CA . ILE C 1 66 ? 19.657 44.072 28.743 1.00 13.81 66 ILE C CA 1
ATOM 1450 C C . ILE C 1 66 ? 20.111 45.497 28.444 1.00 14.52 66 ILE C C 1
ATOM 1451 O O . ILE C 1 66 ? 19.372 46.460 28.692 1.00 14.95 66 ILE C O 1
ATOM 1456 N N . LEU C 1 67 ? 21.345 45.631 27.966 1.00 14.68 67 LEU C N 1
ATOM 1457 C CA . LEU C 1 67 ? 21.889 46.935 27.583 1.00 16.28 67 LEU C CA 1
ATOM 1458 C C . LEU C 1 67 ? 22.404 46.813 26.163 1.00 17.39 67 LEU C C 1
ATOM 1459 O O . LEU C 1 67 ? 22.556 45.719 25.641 1.00 17.82 67 LEU C O 1
ATOM 1464 N N . ALA C 1 68 ? 22.679 47.946 25.531 1.00 19.05 68 ALA C N 1
ATOM 1465 C CA . ALA C 1 68 ? 23.179 47.919 24.168 1.00 21.63 68 ALA C CA 1
ATOM 1466 C C . ALA C 1 68 ? 24.402 47.016 24.039 1.00 23.45 68 ALA C C 1
ATOM 1467 O O . ALA C 1 68 ? 25.132 46.736 25.003 1.00 25.01 68 ALA C O 1
ATOM 1470 N N . SER D 1 2 ? 12.617 49.944 61.266 1.00 26.03 2 SER D N 1
ATOM 1471 C CA . SER D 1 2 ? 11.507 49.792 60.301 1.00 24.32 2 SER D CA 1
ATOM 1472 C C . SER D 1 2 ? 11.876 48.652 59.345 1.00 22.24 2 SER D C 1
ATOM 1473 O O . SER D 1 2 ? 11.814 47.488 59.732 1.00 21.54 2 SER D O 1
ATOM 1476 N N . ILE D 1 3 ? 12.296 48.969 58.121 1.00 20.44 3 ILE D N 1
ATOM 1477 C CA . ILE D 1 3 ? 12.666 47.914 57.171 1.00 18.79 3 ILE D CA 1
ATOM 1478 C C . ILE D 1 3 ? 14.146 48.032 56.833 1.00 16.63 3 ILE D C 1
ATOM 1479 O O . ILE D 1 3 ? 14.722 49.133 56.779 1.00 16.76 3 ILE D O 1
ATOM 1484 N N . SER D 1 4 ? 14.767 46.902 56.567 1.00 14.31 4 SER D N 1
ATOM 1485 C CA . SER D 1 4 ? 16.201 46.892 56.332 1.00 13.09 4 SER D CA 1
ATOM 1486 C C . SER D 1 4 ? 16.654 47.539 55.029 1.00 13.15 4 SER D C 1
ATOM 1487 O O . SER D 1 4 ? 17.781 47.984 54.950 1.00 13.69 4 SER D O 1
ATOM 1490 N N . ALA D 1 5 ? 15.795 47.577 54.013 1.00 12.51 5 ALA D N 1
ATOM 1491 C CA . ALA D 1 5 ? 16.213 48.148 52.726 1.00 11.87 5 ALA D CA 1
ATOM 1492 C C . ALA D 1 5 ? 16.678 49.581 52.936 1.00 12.65 5 ALA D C 1
ATOM 1493 O O . ALA D 1 5 ? 15.933 50.413 53.413 1.00 14.16 5 ALA D O 1
ATOM 1495 N N . ARG D 1 6 ? 17.932 49.854 52.589 1.00 12.23 6 ARG D N 1
ATOM 1496 C CA . ARG D 1 6 ? 18.498 51.185 52.853 1.00 12.75 6 ARG D CA 1
ATOM 1497 C C . ARG D 1 6 ? 18.017 52.308 51.930 1.00 12.51 6 ARG D C 1
ATOM 1498 O O . ARG D 1 6 ? 18.198 53.473 52.235 1.00 13.83 6 ARG D O 1
ATOM 1506 N N . ASN D 1 7 ? 17.405 51.961 50.813 1.00 10.51 7 ASN D N 1
ATOM 1507 C CA . ASN D 1 7 ? 16.919 52.961 49.866 1.00 10.38 7 ASN D CA 1
ATOM 1508 C C . ASN D 1 7 ? 15.414 53.047 49.938 1.00 11.58 7 ASN D C 1
ATOM 1509 O O . ASN D 1 7 ? 14.715 52.114 49.547 1.00 10.63 7 ASN D O 1
ATOM 1514 N N . GLN D 1 8 ? 14.937 54.161 50.492 1.00 11.84 8 GLN D N 1
ATOM 1515 C CA . GLN D 1 8 ? 13.496 54.394 50.666 1.00 13.45 8 GLN D CA 1
ATOM 1516 C C . GLN D 1 8 ? 13.276 55.800 50.143 1.00 14.02 8 GLN D C 1
ATOM 1517 O O . GLN D 1 8 ? 13.598 56.796 50.820 1.00 15.76 8 GLN D O 1
ATOM 1523 N N . LEU D 1 9 ? 12.777 55.876 48.914 1.00 13.87 9 LEU D N 1
ATOM 1524 C CA . LEU D 1 9 ? 12.621 57.139 48.220 1.00 13.78 9 LEU D CA 1
ATOM 1525 C C . LEU D 1 9 ? 11.161 57.516 48.074 1.00 13.88 9 LEU D C 1
ATOM 1526 O O . LEU D 1 9 ? 10.412 56.882 47.337 1.00 12.82 9 LEU D O 1
ATOM 1531 N N . LYS D 1 10 ? 10.765 58.570 48.770 1.00 13.84 10 LYS D N 1
ATOM 1532 C CA . LYS D 1 10 ? 9.390 59.041 48.690 1.00 15.04 10 LYS D CA 1
ATOM 1533 C C . LYS D 1 10 ? 9.150 59.758 47.364 1.00 15.42 10 LYS D C 1
ATOM 1534 O O . LYS D 1 10 ? 10.002 60.532 46.867 1.00 15.86 10 LYS D O 1
ATOM 1540 N N . GLY D 1 11 ? 7.996 59.492 46.772 1.00 15.28 11 GLY D N 1
ATOM 1541 C CA . GLY D 1 11 ? 7.676 60.166 45.533 1.00 15.58 11 GLY D CA 1
ATOM 1542 C C . GLY D 1 11 ? 6.209 60.127 45.189 1.00 15.20 11 GLY D C 1
ATOM 1543 O O . GLY D 1 11 ? 5.402 59.589 45.940 1.00 16.06 11 GLY D O 1
ATOM 1544 N N . LYS D 1 12 ? 5.881 60.709 44.049 1.00 14.14 12 LYS D N 1
ATOM 1545 C CA . LYS D 1 12 ? 4.497 60.733 43.599 1.00 13.90 12 LYS D CA 1
ATOM 1546 C C . LYS D 1 12 ? 4.384 59.997 42.260 1.00 13.56 12 LYS D C 1
ATOM 1547 O O . LYS D 1 12 ? 5.275 60.052 41.423 1.00 12.57 12 LYS D O 1
ATOM 1553 N N . VAL D 1 13 ? 3.269 59.310 42.070 1.00 12.88 13 VAL D N 1
ATOM 1554 C CA . VAL D 1 13 ? 3.044 58.584 40.829 1.00 13.18 13 VAL D CA 1
ATOM 1555 C C . VAL D 1 13 ? 2.821 59.517 39.657 1.00 13.21 13 VAL D C 1
ATOM 1556 O O . VAL D 1 13 ? 1.883 60.335 39.659 1.00 13.44 13 VAL D O 1
ATOM 1560 N N . VAL D 1 14 ? 3.649 59.360 38.631 1.00 12.72 14 VAL D N 1
ATOM 1561 C CA . VAL D 1 14 ? 3.537 60.164 37.416 1.00 13.74 14 VAL D CA 1
ATOM 1562 C C . VAL D 1 14 ? 3.292 59.308 36.190 1.00 13.93 14 VAL D C 1
ATOM 1563 O O . VAL D 1 14 ? 3.083 59.839 35.091 1.00 14.75 14 VAL D O 1
ATOM 1567 N N . GLY D 1 15 ? 3.296 57.987 36.366 1.00 12.97 15 GLY D N 1
ATOM 1568 C CA . GLY D 1 15 ? 3.030 57.084 35.259 1.00 13.67 15 GLY D CA 1
ATOM 1569 C C . GLY D 1 15 ? 2.518 55.769 35.818 1.00 13.31 15 GLY D C 1
ATOM 1570 O O . GLY D 1 15 ? 2.968 55.327 36.871 1.00 13.44 15 GLY D O 1
ATOM 1571 N N . LEU D 1 16 ? 1.563 55.155 35.125 1.00 13.67 16 LEU D N 1
ATOM 1572 C CA . LEU D 1 16 ? 1.001 53.892 35.563 1.00 13.82 16 LEU D CA 1
ATOM 1573 C C . 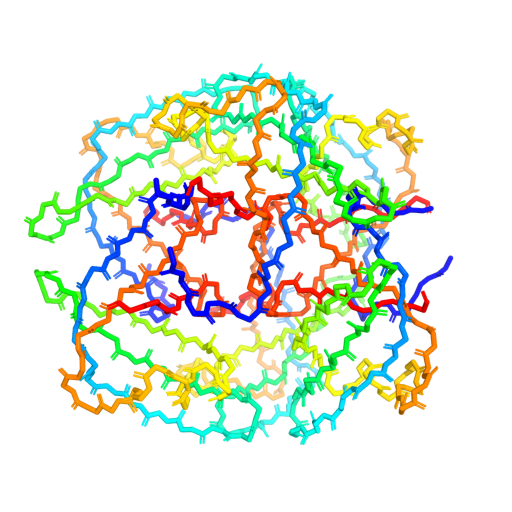LEU D 1 16 ? 0.478 53.137 34.353 1.00 14.48 16 LEU D C 1
ATOM 1574 O O . LEU D 1 16 ? -0.343 53.655 33.595 1.00 16.11 16 LEU D O 1
ATOM 1579 N N . LYS D 1 17 ? 0.965 51.914 34.180 1.00 14.11 17 LYS D N 1
ATOM 1580 C CA . LYS D 1 17 ? 0.533 51.054 33.089 1.00 16.03 17 LYS D CA 1
ATOM 1581 C C . LYS D 1 17 ? 0.282 49.669 33.680 1.00 16.32 17 LYS D C 1
ATOM 1582 O O . LYS D 1 17 ? 1.187 49.061 34.227 1.00 16.26 17 LYS D O 1
ATOM 1588 N N . LYS D 1 18 ? -0.945 49.173 33.592 1.00 17.70 18 LYS D N 1
ATOM 1589 C CA . LYS D 1 18 ? -1.286 47.879 34.150 1.00 19.38 18 LYS D CA 1
ATOM 1590 C C . LYS D 1 18 ? -1.244 46.761 33.111 1.00 20.55 18 LYS D C 1
ATOM 1591 O O . LYS D 1 18 ? -1.724 46.927 31.982 1.00 22.07 18 LYS D O 1
ATOM 1597 N N . GLY D 1 19 ? -0.661 45.639 33.508 1.00 20.76 19 GLY D N 1
ATOM 1598 C CA . GLY D 1 19 ? -0.620 44.438 32.685 1.00 22.31 19 GLY D CA 1
ATOM 1599 C C . GLY D 1 19 ? -1.657 43.500 33.314 1.00 23.05 19 GLY D C 1
ATOM 1600 O O . GLY D 1 19 ? -2.600 43.962 33.917 1.00 23.07 19 GLY D O 1
ATOM 1601 N N . VAL D 1 20 ? -1.503 42.186 33.191 1.00 24.53 20 VAL D N 1
ATOM 1602 C CA . VAL D 1 20 ? -2.459 41.273 33.837 1.00 24.52 20 VAL D CA 1
ATOM 1603 C C . VAL D 1 20 ? -1.894 40.745 35.147 1.00 23.44 20 VAL D C 1
ATOM 1604 O O . VAL D 1 20 ? -2.591 40.588 36.150 1.00 23.70 20 VAL D O 1
ATOM 1608 N N . VAL D 1 21 ? -0.592 40.538 35.160 1.00 22.16 21 VAL D N 1
ATOM 1609 C CA . VAL D 1 21 ? 0.059 40.046 36.343 1.00 20.79 21 VAL D CA 1
ATOM 1610 C C . VAL D 1 21 ? 0.882 41.158 36.997 1.00 19.35 21 VAL D C 1
ATOM 1611 O O . VAL D 1 21 ? 1.016 41.194 38.212 1.00 18.36 21 VAL D O 1
ATOM 1615 N N . THR D 1 22 ? 1.399 42.091 36.203 1.00 18.03 22 THR D N 1
ATOM 1616 C CA . THR D 1 22 ? 2.228 43.145 36.794 1.00 17.32 22 THR D CA 1
ATOM 1617 C C . THR D 1 22 ? 1.745 44.498 36.374 1.00 15.63 22 THR D C 1
ATOM 1618 O O . THR D 1 22 ? 0.817 44.637 35.587 1.00 15.69 22 THR D O 1
ATOM 1622 N N . ALA D 1 23 ? 2.402 45.502 36.912 1.00 14.23 23 ALA D N 1
ATOM 1623 C CA . ALA D 1 23 ? 2.095 46.875 36.579 1.00 12.99 23 ALA D CA 1
ATOM 1624 C C . ALA D 1 23 ? 3.409 47.642 36.597 1.00 11.91 23 ALA D C 1
ATOM 1625 O O . ALA D 1 23 ? 4.337 47.284 37.335 1.00 12.36 23 ALA D O 1
ATOM 1627 N N . GLU D 1 24 ? 3.499 48.681 35.774 1.00 11.59 24 GLU D N 1
ATOM 1628 C CA . GLU D 1 24 ? 4.678 49.542 35.724 1.00 11.55 24 GLU D CA 1
ATOM 1629 C C . GLU D 1 24 ? 4.244 50.846 36.368 1.00 11.59 24 GLU D C 1
ATOM 1630 O O . GLU D 1 24 ? 3.242 51.453 35.949 1.00 12.78 24 GLU D O 1
ATOM 1636 N N . VAL D 1 25 ? 4.997 51.288 37.364 1.00 11.23 25 VAL D N 1
ATOM 1637 C CA . VAL D 1 25 ? 4.678 52.503 38.085 1.00 12.01 25 VAL D CA 1
ATOM 1638 C C . VAL D 1 25 ? 5.897 53.398 38.032 1.00 11.94 25 VAL D C 1
ATOM 1639 O O . VAL D 1 25 ? 7.002 52.947 38.301 1.00 12.50 25 VAL D O 1
ATOM 1643 N N . VAL D 1 26 ? 5.701 54.653 37.663 1.00 11.52 26 VAL D N 1
ATOM 1644 C CA . VAL D 1 26 ? 6.791 55.615 37.614 1.00 12.42 26 VAL D CA 1
ATOM 1645 C C . VAL D 1 26 ? 6.556 56.627 38.717 1.00 12.88 26 VAL D C 1
ATOM 1646 O O . VAL D 1 26 ? 5.459 57.207 38.811 1.00 12.31 26 VAL D O 1
ATOM 1650 N N . LEU D 1 27 ? 7.561 56.794 39.566 1.00 12.94 27 LEU D N 1
ATOM 1651 C CA . LEU D 1 27 ? 7.482 57.769 40.641 1.00 14.19 27 LEU D CA 1
ATOM 1652 C C . LEU D 1 27 ? 8.448 58.912 40.423 1.00 14.47 27 LEU D C 1
ATOM 1653 O O . LEU D 1 27 ? 9.584 58.686 40.022 1.00 15.54 27 LEU D O 1
ATOM 1658 N N . GLU D 1 28 ? 8.002 60.137 40.689 1.00 13.60 28 GLU D N 1
ATOM 1659 C CA . GLU D 1 28 ? 8.911 61.281 40.626 1.00 15.05 28 GLU D CA 1
ATOM 1660 C C . GLU D 1 28 ? 9.347 61.496 42.058 1.00 16.02 28 GLU D C 1
ATOM 1661 O O . GLU D 1 28 ? 8.508 61.706 42.926 1.00 15.44 28 GLU D O 1
ATOM 1667 N N . ILE D 1 29 ? 10.648 61.423 42.324 1.00 17.04 29 ILE D N 1
ATOM 1668 C CA . ILE D 1 29 ? 11.129 61.604 43.692 1.00 19.84 29 ILE D CA 1
ATOM 1669 C C . ILE D 1 29 ? 11.635 63.033 43.874 1.00 21.43 29 ILE D C 1
ATOM 1670 O O . ILE D 1 29 ? 11.544 63.833 42.963 1.00 21.83 29 ILE D O 1
ATOM 1675 N N . ALA D 1 30 ? 12.156 63.357 45.044 1.00 23.76 30 ALA D N 1
ATOM 1676 C CA . ALA D 1 30 ? 12.669 64.714 45.233 1.00 25.77 30 ALA D CA 1
ATOM 1677 C C . ALA D 1 30 ? 13.806 65.020 44.247 1.00 27.08 30 ALA D C 1
ATOM 1678 O O . ALA D 1 30 ? 14.496 64.116 43.750 1.00 28.02 30 ALA D O 1
ATOM 1680 N N . GLY D 1 31 ? 13.981 66.293 43.935 1.00 28.40 31 GLY D N 1
ATOM 1681 C CA . GLY D 1 31 ? 15.056 66.681 43.043 1.00 29.38 31 GLY D CA 1
ATOM 1682 C C . GLY D 1 31 ? 14.747 66.452 41.585 1.00 29.33 31 GLY D C 1
ATOM 1683 O O . GLY D 1 31 ? 15.589 66.716 40.734 1.00 30.30 31 GLY D O 1
ATOM 1684 N N . GLY D 1 32 ? 13.552 65.935 41.299 1.00 29.13 32 GLY D N 1
ATOM 1685 C CA . GLY D 1 32 ? 13.134 65.705 39.930 1.00 26.97 32 GLY D CA 1
ATOM 1686 C C . GLY D 1 32 ? 13.508 64.372 39.296 1.00 25.92 32 GLY D C 1
ATOM 1687 O O . GLY D 1 32 ? 13.206 64.168 38.130 1.00 26.47 32 GLY D O 1
ATOM 1688 N N . ASN D 1 33 ? 14.178 63.487 40.024 1.00 24.40 33 ASN D N 1
ATOM 1689 C CA . ASN D 1 33 ? 14.514 62.194 39.440 1.00 22.75 33 ASN D CA 1
ATOM 1690 C C . ASN D 1 33 ? 13.271 61.335 39.338 1.00 21.86 33 ASN D C 1
ATOM 1691 O O . ASN D 1 33 ? 12.335 61.521 40.081 1.00 22.32 33 ASN D O 1
ATOM 1696 N N . LYS D 1 34 ? 13.259 60.416 38.386 1.00 20.32 34 LYS D N 1
ATOM 1697 C CA . LYS D 1 34 ? 12.153 59.484 38.252 1.00 19.04 34 LYS D CA 1
ATOM 1698 C C . LYS D 1 34 ? 12.690 58.089 38.489 1.00 17.93 34 LYS D C 1
ATOM 1699 O O . LYS D 1 34 ? 13.860 57.790 38.205 1.00 18.77 34 LYS D O 1
ATOM 1705 N N . ILE D 1 35 ? 11.855 57.262 39.092 1.00 14.65 35 ILE D N 1
ATOM 1706 C CA . ILE D 1 35 ? 12.227 55.869 39.259 1.00 14.08 35 ILE D CA 1
ATOM 1707 C C . ILE D 1 35 ? 11.056 55.006 38.813 1.00 13.66 35 ILE D C 1
ATOM 1708 O O . ILE D 1 35 ? 9.914 55.267 39.152 1.00 13.62 35 ILE D O 1
ATOM 1717 N N . THR D 1 36 ? 11.360 54.010 37.993 1.00 11.24 36 THR D N 1
ATOM 1718 C CA . THR D 1 36 ? 10.354 53.127 37.440 1.00 12.52 36 THR D CA 1
ATOM 1719 C C . THR D 1 36 ? 10.418 51.789 38.107 1.00 10.65 36 THR D C 1
ATOM 1720 O O . THR D 1 36 ? 11.502 51.230 38.299 1.00 11.12 36 THR D O 1
ATOM 1724 N N . SER D 1 37 ? 9.243 51.277 38.448 1.00 10.20 37 SER D N 1
ATOM 1725 C CA . SER D 1 37 ? 9.104 50.001 39.128 1.00 9.87 37 SER D CA 1
ATOM 1726 C C . SER D 1 37 ? 8.181 49.067 38.397 1.00 9.30 37 SER D C 1
ATOM 1727 O O . SER D 1 37 ? 7.173 49.501 37.831 1.00 9.83 37 SER D O 1
ATOM 1730 N N . ILE D 1 38 ? 8.508 47.785 38.383 1.00 9.38 38 ILE D N 1
ATOM 1731 C CA . ILE D 1 38 ? 7.584 46.780 37.843 1.00 9.89 38 ILE D CA 1
ATOM 1732 C C . ILE D 1 38 ? 7.218 45.933 39.048 1.00 10.88 38 ILE D C 1
ATOM 1733 O O . ILE D 1 38 ? 8.097 45.318 39.645 1.00 11.25 38 ILE D O 1
ATOM 1738 N N . ILE D 1 39 ? 5.938 45.950 39.420 1.00 11.89 39 ILE D N 1
ATOM 1739 C CA . ILE D 1 39 ? 5.431 45.251 40.592 1.00 13.83 39 ILE D CA 1
ATOM 1740 C C . ILE D 1 39 ? 4.197 44.449 40.254 1.00 14.47 39 ILE D C 1
ATOM 1741 O O . ILE D 1 39 ? 3.689 44.515 39.136 1.00 14.04 39 ILE D O 1
ATOM 1746 N N . SER D 1 40 ? 3.717 43.652 41.190 1.00 16.14 40 SER D N 1
ATOM 1747 C CA . SER D 1 40 ? 2.526 42.877 40.888 1.00 17.81 40 SER D CA 1
ATOM 1748 C C . SER D 1 40 ? 1.312 43.756 40.834 1.00 18.91 40 SER D C 1
ATOM 1749 O O . SER D 1 40 ? 1.207 44.747 41.564 1.00 18.79 40 SER D O 1
ATOM 1752 N N . LEU D 1 41 ? 0.385 43.386 39.958 1.00 19.73 41 LEU D N 1
ATOM 1753 C CA . LEU D 1 41 ? -0.844 44.135 39.817 1.00 21.50 41 LEU D CA 1
ATOM 1754 C C . LEU D 1 41 ? -1.596 44.105 41.149 1.00 22.54 41 LEU D C 1
ATOM 1755 O O . LEU D 1 41 ? -2.228 45.085 41.540 1.00 22.29 41 LEU D O 1
ATOM 1760 N N . ASP D 1 42 ? -1.496 42.994 41.869 1.00 23.76 42 ASP D N 1
ATOM 1761 C CA . ASP D 1 42 ? -2.161 42.880 43.171 1.00 26.00 42 ASP D CA 1
ATOM 1762 C C . ASP D 1 42 ? -1.691 43.955 44.156 1.00 26.39 42 ASP D C 1
ATOM 1763 O O . ASP D 1 42 ? -2.483 44.477 44.949 1.00 26.11 42 ASP D O 1
ATOM 1768 N N . SER D 1 43 ? -0.403 44.288 44.115 1.00 27.10 43 SER D N 1
ATOM 1769 C CA . SER D 1 43 ? 0.122 45.329 44.999 1.00 27.96 43 SER D CA 1
ATOM 1770 C C . SER D 1 43 ? -0.443 46.675 44.574 1.00 28.06 43 SER D C 1
ATOM 1771 O O . SER D 1 43 ? -0.782 47.511 45.418 1.00 28.44 43 SER D O 1
ATOM 1774 N N . VAL D 1 44 ? -0.558 46.896 43.266 1.00 28.33 44 VAL D N 1
ATOM 1775 C CA . VAL D 1 44 ? -1.122 48.151 42.766 1.00 28.70 44 VAL D CA 1
ATOM 1776 C C . VAL D 1 44 ? -2.515 48.372 43.322 1.00 28.79 44 VAL D C 1
ATOM 1777 O O . VAL D 1 44 ? -2.887 49.472 43.761 1.00 28.45 44 VAL D O 1
ATOM 1781 N N . GLU D 1 45 ? -3.292 47.302 43.320 1.00 28.71 45 GLU D N 1
ATOM 1782 C CA . GLU D 1 45 ? -4.665 47.399 43.767 1.00 28.82 45 GLU D CA 1
ATOM 1783 C C . GLU D 1 45 ? -4.761 47.598 45.273 1.00 28.42 45 GLU D C 1
ATOM 1784 O O . GLU D 1 45 ? -5.550 48.405 45.751 1.00 28.37 45 GLU D O 1
ATOM 1790 N N . GLU D 1 46 ? -3.916 46.888 46.007 1.00 27.90 46 GLU D N 1
ATOM 1791 C CA . GLU D 1 46 ? -3.877 46.960 47.463 1.00 28.21 46 GLU D CA 1
ATOM 1792 C C . GLU D 1 46 ? -3.502 48.344 48.002 1.00 27.12 46 GLU D C 1
ATOM 1793 O O . GLU D 1 46 ? -4.055 48.801 49.006 1.00 27.26 46 GLU D O 1
ATOM 1799 N N . LEU D 1 47 ? -2.562 49.014 47.336 1.00 25.75 47 LEU D N 1
ATOM 1800 C CA . LEU D 1 47 ? -2.124 50.347 47.745 1.00 25.23 47 LEU D CA 1
ATOM 1801 C C . LEU D 1 47 ? -2.974 51.438 47.132 1.00 24.70 47 LEU D C 1
ATOM 1802 O O . LEU D 1 47 ? -2.844 52.600 47.500 1.00 25.42 47 LEU D O 1
ATOM 1807 N N . GLY D 1 48 ? -3.830 51.057 46.194 1.00 24.39 48 GLY D N 1
ATOM 1808 C CA . GLY D 1 48 ? -4.680 52.014 45.500 1.00 23.16 48 GLY D CA 1
ATOM 1809 C C . GLY D 1 48 ? -3.865 52.955 44.623 1.00 22.44 48 GLY D C 1
ATOM 1810 O O . GLY D 1 48 ? -4.187 54.133 44.510 1.00 23.87 48 GLY D O 1
ATOM 1811 N N . VAL D 1 49 ? -2.815 52.437 43.994 1.00 20.55 49 VAL D N 1
ATOM 1812 C CA . VAL D 1 49 ? -1.944 53.237 43.130 1.00 18.88 49 VAL D CA 1
ATOM 1813 C C . VAL D 1 49 ? -2.724 53.915 42.009 1.00 18.44 49 VAL D C 1
ATOM 1814 O O . VAL D 1 49 ? -3.520 53.293 41.328 1.00 18.22 49 VAL D O 1
ATOM 1818 N N . LYS D 1 50 ? -2.511 55.211 41.861 1.00 17.52 50 LYS D N 1
ATOM 1819 C CA . LYS D 1 50 ? -3.142 56.000 40.819 1.00 17.17 50 LYS D CA 1
ATOM 1820 C C . LYS D 1 50 ? -2.282 57.249 40.667 1.00 16.41 50 LYS D C 1
ATOM 1821 O O . LYS D 1 50 ? -1.472 57.558 41.547 1.00 15.17 50 LYS D O 1
ATOM 1827 N N . GLU D 1 51 ? -2.447 57.965 39.561 1.00 16.25 51 GLU D N 1
ATOM 1828 C CA . GLU D 1 51 ? -1.678 59.186 39.337 1.00 15.74 51 GLU D CA 1
ATOM 1829 C C . GLU D 1 51 ? -1.779 60.134 40.543 1.00 15.30 51 GLU D C 1
ATOM 1830 O O . GLU D 1 51 ? -2.870 60.359 41.087 1.00 14.54 51 GLU D O 1
ATOM 1836 N N . GLY D 1 52 ? -0.633 60.671 40.954 1.00 14.26 52 GLY D N 1
ATOM 1837 C CA . GLY D 1 52 ? -0.568 61.586 42.074 1.00 14.19 52 GLY D CA 1
ATOM 1838 C C . GLY D 1 52 ? -0.344 60.941 43.425 1.00 14.18 52 GLY D C 1
ATOM 1839 O O . GLY D 1 52 ? 0.011 61.616 44.380 1.00 13.81 52 GLY D O 1
ATOM 1840 N N . ALA D 1 53 ? -0.524 59.627 43.520 1.00 13.11 53 ALA D N 1
ATOM 1841 C CA . ALA D 1 53 ? -0.376 58.998 44.819 1.00 14.50 53 ALA D CA 1
ATOM 1842 C C . ALA D 1 53 ? 1.043 59.138 45.355 1.00 14.83 53 ALA D C 1
ATOM 1843 O O . ALA D 1 53 ? 2.038 59.058 44.611 1.00 14.54 53 ALA D O 1
ATOM 1845 N N . GLU D 1 54 ? 1.126 59.366 46.660 1.00 15.20 54 GLU D N 1
ATOM 1846 C CA . GLU D 1 54 ? 2.416 59.478 47.334 1.00 16.36 54 GLU D CA 1
ATOM 1847 C C . GLU D 1 54 ? 2.758 58.090 47.837 1.00 16.17 54 GLU D C 1
ATOM 1848 O O . GLU D 1 54 ? 2.037 57.509 48.661 1.00 17.91 54 GLU D O 1
ATOM 1854 N N . LEU D 1 55 ? 3.855 57.545 47.320 1.00 15.02 55 LEU D N 1
ATOM 1855 C CA . LEU D 1 55 ? 4.282 56.196 47.693 1.00 15.02 55 LEU D CA 1
ATOM 1856 C C . LEU D 1 55 ? 5.779 56.221 47.919 1.00 14.66 55 LEU D C 1
ATOM 1857 O O . LEU D 1 55 ? 6.421 57.248 47.712 1.00 15.31 55 LEU D O 1
ATOM 1862 N N . THR D 1 56 ? 6.338 55.094 48.334 1.00 13.55 56 THR D N 1
ATOM 1863 C CA . THR D 1 56 ? 7.768 55.002 48.565 1.00 13.88 56 THR D CA 1
ATOM 1864 C C . THR D 1 56 ? 8.409 53.894 47.735 1.00 13.62 56 THR D C 1
ATOM 1865 O O . THR D 1 56 ? 7.962 52.745 47.780 1.00 13.17 56 THR D O 1
ATOM 1869 N N . ALA D 1 57 ? 9.453 54.240 46.983 1.00 12.33 57 ALA D N 1
ATOM 1870 C CA . ALA D 1 57 ? 10.198 53.221 46.226 1.00 11.84 57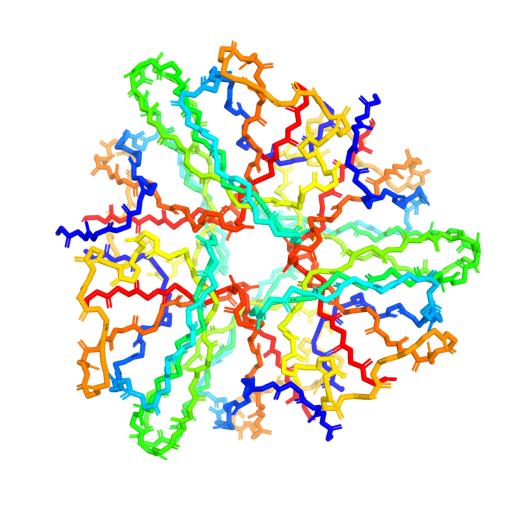 ALA D CA 1
ATOM 1871 C C . ALA D 1 57 ? 11.234 52.633 47.193 1.00 11.85 57 ALA D C 1
ATOM 1872 O O . ALA D 1 57 ? 12.004 53.364 47.813 1.00 11.73 57 ALA D O 1
ATOM 1874 N N . VAL D 1 58 ? 11.276 51.315 47.295 1.00 10.40 58 VAL D N 1
ATOM 1875 C CA . VAL D 1 58 ? 12.157 50.640 48.248 1.00 11.06 58 VAL D CA 1
ATOM 1876 C C . VAL D 1 58 ? 13.079 49.689 47.503 1.00 10.48 58 VAL D C 1
ATOM 1877 O O . VAL D 1 58 ? 12.631 48.744 46.831 1.00 11.09 58 VAL D O 1
ATOM 1881 N N . VAL D 1 59 ? 14.378 49.934 47.644 1.00 9.16 59 VAL D N 1
ATOM 1882 C CA . VAL D 1 59 ? 15.373 49.161 46.924 1.00 8.86 59 VAL D CA 1
ATOM 1883 C C . VAL D 1 59 ? 16.479 48.656 47.827 1.00 8.61 59 VAL D C 1
ATOM 1884 O O . VAL D 1 59 ? 17.031 49.412 48.632 1.00 8.78 59 VAL D O 1
ATOM 1888 N N . LYS D 1 60 ? 16.754 47.353 47.741 1.00 7.52 60 LYS D N 1
ATOM 1889 C CA . LYS D 1 60 ? 17.856 46.770 48.499 1.00 8.61 60 LYS D CA 1
ATOM 1890 C C . LYS D 1 60 ? 19.189 47.281 47.922 1.00 9.24 60 LYS D C 1
ATOM 1891 O O . LYS D 1 60 ? 19.362 47.390 46.684 1.00 8.48 60 LYS D O 1
ATOM 1897 N N . SER D 1 61 ? 20.155 47.524 48.819 1.00 7.69 61 SER D N 1
ATOM 1898 C CA . SER D 1 61 ? 21.451 48.031 48.375 1.00 8.40 61 SER D CA 1
ATOM 1899 C C . SER D 1 61 ? 22.148 47.097 47.373 1.00 8.77 61 SER D C 1
ATOM 1900 O O . SER D 1 61 ? 22.855 47.568 46.504 1.00 8.75 61 SER D O 1
ATOM 1903 N N . THR D 1 62 ? 21.979 45.777 47.532 1.00 8.40 62 THR D N 1
ATOM 1904 C CA . THR D 1 62 ? 22.619 44.827 46.623 1.00 9.74 62 THR D CA 1
ATOM 1905 C C . THR D 1 62 ? 21.999 44.876 45.238 1.00 9.36 62 THR D C 1
ATOM 1906 O O . THR D 1 62 ? 22.509 44.206 44.340 1.00 9.80 62 THR D O 1
ATOM 1910 N N . ASP D 1 63 ? 20.895 45.623 45.060 1.00 8.66 63 ASP D N 1
ATOM 1911 C CA . ASP D 1 63 ? 20.321 45.759 43.723 1.00 9.30 63 ASP D CA 1
ATOM 1912 C C . ASP D 1 63 ? 20.720 47.061 43.059 1.00 9.43 63 ASP D C 1
ATOM 1913 O O . ASP D 1 63 ? 20.284 47.350 41.951 1.00 10.11 63 ASP D O 1
ATOM 1918 N N . VAL D 1 64 ? 21.553 47.856 43.717 1.00 9.11 64 VAL D N 1
ATOM 1919 C CA . VAL D 1 64 ? 21.958 49.124 43.107 1.00 8.91 64 VAL D CA 1
ATOM 1920 C C . VAL D 1 64 ? 23.322 48.963 42.443 1.00 9.47 64 VAL D C 1
ATOM 1921 O O . VAL D 1 64 ? 24.293 48.577 43.117 1.00 9.99 64 VAL D O 1
ATOM 1925 N N . MET D 1 65 ? 23.376 49.181 41.123 1.00 9.16 65 MET D N 1
ATOM 1926 C CA . MET D 1 65 ? 24.633 49.124 40.386 1.00 10.17 65 MET D CA 1
ATOM 1927 C C . MET D 1 65 ? 25.207 50.517 40.316 1.00 9.86 65 MET D C 1
ATOM 1928 O O . MET D 1 65 ? 24.478 51.500 40.458 1.00 9.90 65 MET D O 1
ATOM 1933 N N . ILE D 1 66 ? 26.517 50.620 40.102 1.00 10.10 66 ILE D N 1
ATOM 1934 C CA . ILE D 1 66 ? 27.167 51.919 39.985 1.00 10.85 66 ILE D CA 1
ATOM 1935 C C . ILE D 1 66 ? 27.714 52.045 38.573 1.00 11.88 66 ILE D C 1
ATOM 1936 O O . ILE D 1 66 ? 28.343 51.111 38.044 1.00 12.29 66 ILE D O 1
ATOM 1941 N N . LEU D 1 67 ? 27.432 53.175 37.948 1.00 12.67 67 LEU D N 1
ATOM 1942 C CA . LEU D 1 67 ? 27.918 53.481 36.609 1.00 14.36 67 LEU D CA 1
ATOM 1943 C C . LEU D 1 67 ? 28.902 54.639 36.749 1.00 15.94 67 LEU D C 1
ATOM 1944 O O . LEU D 1 67 ? 28.569 55.696 37.312 1.00 15.14 67 LEU D O 1
ATOM 1949 N N . ALA D 1 68 ? 30.117 54.435 36.243 1.00 18.09 68 ALA D N 1
ATOM 1950 C CA . ALA D 1 68 ? 31.152 55.455 36.349 1.00 21.80 68 ALA D CA 1
ATOM 1951 C C . ALA D 1 68 ? 31.327 56.242 35.057 1.00 24.01 68 ALA D C 1
ATOM 1952 O O . ALA D 1 68 ? 30.684 55.950 34.042 1.00 26.23 68 ALA D O 1
ATOM 1955 N N . SER E 1 2 ? 32.345 50.335 32.177 1.00 23.92 2 SER E N 1
ATOM 1956 C CA . SER E 1 2 ? 32.133 51.334 33.266 1.00 23.60 2 SER E CA 1
ATOM 1957 C C . SER E 1 2 ? 30.943 51.073 34.213 1.00 21.84 2 SER E C 1
ATOM 1958 O O . SER E 1 2 ? 30.532 51.967 34.952 1.00 20.74 2 SER E O 1
ATOM 1961 N N . ILE E 1 3 ? 30.392 49.860 34.204 1.00 20.29 3 ILE E N 1
ATOM 1962 C CA . ILE E 1 3 ? 29.294 49.552 35.129 1.00 18.69 3 ILE E CA 1
ATOM 1963 C C . ILE E 1 3 ? 29.781 48.473 36.080 1.00 16.77 3 ILE E C 1
ATOM 1964 O O . ILE E 1 3 ? 30.564 47.594 35.707 1.00 16.76 3 ILE E O 1
ATOM 1969 N N . SER E 1 4 ? 29.295 48.527 37.303 1.00 14.34 4 SER E N 1
ATOM 1970 C CA . SER E 1 4 ? 29.764 47.623 38.343 1.00 13.11 4 SER E CA 1
ATOM 1971 C C . SER E 1 4 ? 29.364 46.169 38.185 1.00 13.11 4 SER E C 1
ATOM 1972 O O . SER E 1 4 ? 30.053 45.305 38.707 1.00 14.00 4 SER E O 1
ATOM 1975 N N . ALA E 1 5 ? 28.250 45.903 37.506 1.00 12.27 5 ALA E N 1
ATOM 1976 C CA . ALA E 1 5 ? 27.801 44.503 37.341 1.00 11.88 5 ALA E CA 1
ATOM 1977 C C . ALA E 1 5 ? 28.917 43.700 36.685 1.00 12.82 5 ALA E C 1
ATOM 1978 O O . ALA E 1 5 ? 29.362 44.009 35.596 1.00 13.91 5 ALA E O 1
ATOM 1980 N N . ARG E 1 6 ? 29.361 42.648 37.362 1.00 11.93 6 ARG E N 1
ATOM 1981 C CA . ARG E 1 6 ? 30.505 41.876 36.869 1.00 12.75 6 ARG E CA 1
ATOM 1982 C C . ARG E 1 6 ? 30.232 40.925 35.717 1.00 12.24 6 ARG E C 1
ATOM 1983 O O . ARG E 1 6 ? 31.166 40.470 35.075 1.00 13.42 6 ARG E O 1
ATOM 1991 N N . ASN E 1 7 ? 28.962 40.631 35.455 1.00 11.19 7 ASN E N 1
ATOM 1992 C CA . ASN E 1 7 ? 28.587 39.730 34.377 1.00 10.90 7 ASN E CA 1
ATOM 1993 C C . ASN E 1 7 ? 28.002 40.538 33.235 1.00 11.85 7 ASN E C 1
ATOM 1994 O O . ASN E 1 7 ? 26.923 41.132 33.378 1.00 10.95 7 ASN E O 1
ATOM 1999 N N . GLN E 1 8 ? 28.752 40.603 32.137 1.00 12.55 8 GLN E N 1
ATOM 2000 C CA . GLN E 1 8 ? 28.351 41.372 30.944 1.00 13.71 8 GLN E CA 1
ATOM 2001 C C . GLN E 1 8 ? 28.608 40.418 29.811 1.00 14.08 8 GLN E C 1
ATOM 2002 O O . GLN E 1 8 ? 29.767 40.183 29.424 1.00 15.51 8 GLN E O 1
ATOM 2008 N N . LEU E 1 9 ? 27.527 39.809 29.331 1.00 14.24 9 LEU E N 1
ATOM 2009 C CA . LEU E 1 9 ? 27.620 38.776 28.321 1.00 14.04 9 LEU E CA 1
ATOM 2010 C C . LEU E 1 9 ? 27.037 39.232 27.002 1.00 13.66 9 LEU E C 1
ATOM 2011 O O . LEU E 1 9 ? 25.824 39.412 26.879 1.00 13.20 9 LEU E O 1
ATOM 2016 N N . LYS E 1 10 ? 27.894 39.379 26.001 1.00 13.94 10 LYS E N 1
ATOM 2017 C CA . LYS E 1 10 ? 27.443 39.811 24.681 1.00 15.51 10 LYS E CA 1
ATOM 2018 C C . LYS E 1 10 ? 26.755 38.675 23.951 1.00 15.70 10 LYS E C 1
ATOM 2019 O O . LYS E 1 10 ? 27.184 37.503 24.004 1.00 16.26 10 LYS E O 1
ATOM 2025 N N . GLY E 1 11 ? 25.662 39.003 23.285 1.00 15.99 11 GLY E N 1
ATOM 2026 C CA . GLY E 1 11 ? 24.982 37.973 22.539 1.00 15.97 11 GLY E CA 1
ATOM 2027 C C . GLY E 1 11 ? 24.056 38.521 21.493 1.00 15.32 11 GLY E C 1
ATOM 2028 O O . GLY E 1 11 ? 23.956 39.735 21.305 1.00 16.02 11 GLY E O 1
ATOM 2029 N N . LYS E 1 12 ? 23.385 37.613 20.810 1.00 14.25 12 LYS E N 1
ATOM 2030 C CA . LYS E 1 12 ? 22.447 38.005 19.772 1.00 14.38 12 LYS E CA 1
ATOM 2031 C C . LYS E 1 12 ? 21.051 37.519 20.144 1.00 13.58 12 LYS E C 1
ATOM 2032 O O . LYS E 1 12 ? 20.875 36.469 20.733 1.00 13.31 12 LYS E O 1
ATOM 2038 N N . VAL E 1 13 ? 20.046 38.313 19.821 1.00 12.47 13 VAL E N 1
ATOM 2039 C CA . VAL E 1 13 ? 18.672 37.934 20.117 1.00 12.67 13 VAL E CA 1
ATOM 2040 C C . VAL E 1 13 ? 18.200 36.770 19.263 1.00 12.94 13 VAL E C 1
ATOM 2041 O O . VAL E 1 13 ? 18.190 36.854 18.024 1.00 12.82 13 VAL E O 1
ATOM 2045 N N . VAL E 1 14 ? 17.778 35.702 19.932 1.00 13.01 14 VAL E N 1
ATOM 2046 C CA . VAL E 1 14 ? 17.267 34.531 19.235 1.00 13.97 14 VAL E CA 1
ATOM 2047 C C . VAL E 1 14 ? 15.810 34.242 19.574 1.00 14.20 14 VAL E C 1
ATOM 2048 O O . VAL E 1 14 ? 15.209 33.329 19.009 1.00 15.20 14 VAL E O 1
ATOM 2052 N N . GLY E 1 15 ? 15.249 35.000 20.512 1.00 13.65 15 GLY E N 1
ATOM 2053 C CA . GLY E 1 15 ? 13.848 34.830 20.873 1.00 14.07 15 GLY E CA 1
ATOM 2054 C C . GLY E 1 15 ? 13.352 36.140 21.454 1.00 13.73 15 GLY E C 1
ATOM 2055 O O . GLY E 1 15 ? 14.088 36.829 22.142 1.00 13.71 15 GLY E O 1
ATOM 2056 N N . LEU E 1 16 ? 12.106 36.493 21.153 1.00 14.44 16 LEU E N 1
ATOM 2057 C CA . LEU E 1 16 ? 11.496 37.720 21.645 1.00 14.96 16 LEU E CA 1
ATOM 2058 C C . LEU E 1 16 ? 9.991 37.511 21.763 1.00 15.57 16 LEU E C 1
ATOM 2059 O O . LEU E 1 16 ? 9.339 37.121 20.796 1.00 17.18 16 LEU E O 1
ATOM 2064 N N . LYS E 1 17 ? 9.460 37.743 22.958 1.00 14.99 17 LYS E N 1
ATOM 2065 C CA . LYS E 1 17 ? 8.026 37.624 23.176 1.00 16.66 17 LYS E CA 1
ATOM 2066 C C . LYS E 1 17 ? 7.611 38.847 23.975 1.00 16.75 17 LYS E C 1
ATOM 2067 O O . LYS E 1 17 ? 8.093 39.062 25.081 1.00 16.73 17 LYS E O 1
ATOM 2073 N N . LYS E 1 18 ? 6.731 39.668 23.404 1.00 17.38 18 LYS E N 1
ATOM 2074 C CA . LYS E 1 18 ? 6.285 40.880 24.071 1.00 19.66 18 LYS E CA 1
ATOM 2075 C C . LYS E 1 18 ? 4.984 40.705 24.850 1.00 20.69 18 LYS E C 1
ATOM 2076 O O . LYS E 1 18 ? 4.048 40.037 24.381 1.00 22.34 18 LYS E O 1
ATOM 2082 N N . GLY E 1 19 ? 4.950 41.290 26.044 1.00 20.93 19 GLY E N 1
ATOM 2083 C CA . GLY E 1 19 ? 3.759 41.321 26.888 1.00 22.47 19 GLY E CA 1
ATOM 2084 C C . GLY E 1 19 ? 3.257 42.766 26.799 1.00 23.40 19 GLY E C 1
ATOM 2085 O O . GLY E 1 19 ? 3.531 43.433 25.823 1.00 23.68 19 GLY E O 1
ATOM 2086 N N . VAL E 1 20 ? 2.519 43.264 27.788 1.00 24.72 20 VAL E N 1
ATOM 2087 C CA . VAL E 1 20 ? 2.092 44.667 27.748 1.00 24.44 20 VAL E CA 1
ATOM 2088 C C . VAL E 1 20 ? 3.024 45.516 28.607 1.00 23.53 20 VAL E C 1
ATOM 2089 O O . VAL E 1 20 ? 3.376 46.648 28.269 1.00 23.91 20 VAL E O 1
ATOM 2093 N N . VAL E 1 21 ? 3.505 44.933 29.694 1.00 21.91 21 VAL E N 1
ATOM 2094 C CA . VAL E 1 21 ? 4.394 45.655 30.567 1.00 20.56 21 VAL E CA 1
ATOM 2095 C C . VAL E 1 21 ? 5.823 45.114 30.412 1.00 19.28 21 VAL E C 1
ATOM 2096 O O . VAL E 1 21 ? 6.785 45.854 30.528 1.00 18.64 21 VAL E O 1
ATOM 2100 N N . THR E 1 22 ? 5.969 43.830 30.122 1.00 18.36 22 THR E N 1
ATOM 2101 C CA . THR E 1 22 ? 7.334 43.299 29.987 1.00 17.90 22 THR E CA 1
ATOM 2102 C C . THR E 1 22 ? 7.513 42.562 28.691 1.00 15.93 22 THR E C 1
ATOM 2103 O O . THR E 1 22 ? 6.602 42.430 27.893 1.00 15.96 22 THR E O 1
ATOM 2107 N N . ALA E 1 23 ? 8.723 42.086 28.482 1.00 14.91 23 ALA E N 1
ATOM 2108 C CA . ALA E 1 23 ? 9.034 41.300 27.307 1.00 13.63 23 ALA E CA 1
ATOM 2109 C C . ALA E 1 23 ? 10.058 40.264 27.728 1.00 13.55 23 ALA E C 1
ATOM 2110 O O . ALA E 1 23 ? 10.810 40.479 28.681 1.00 13.02 23 ALA E O 1
ATOM 2112 N N . GLU E 1 24 ? 10.060 39.133 27.036 1.00 12.87 24 GLU E N 1
ATOM 2113 C CA . GLU E 1 24 ? 11.025 38.067 27.304 1.00 12.70 24 GLU E CA 1
ATOM 2114 C C . GLU E 1 24 ? 11.965 38.088 26.116 1.00 12.82 24 GLU E C 1
ATOM 2115 O O . GLU E 1 24 ? 11.518 38.019 24.946 1.00 13.70 24 GLU E O 1
ATOM 2121 N N . VAL E 1 25 ? 13.261 38.196 26.408 1.00 11.83 25 VAL E N 1
ATOM 2122 C CA . VAL E 1 25 ? 14.280 38.246 25.372 1.00 12.47 25 VAL E CA 1
ATOM 2123 C C . VAL E 1 25 ? 15.255 37.105 25.617 1.00 12.30 25 VAL E C 1
ATOM 2124 O O . VAL E 1 25 ? 15.727 36.937 26.732 1.00 13.37 25 VAL E O 1
ATOM 2128 N N . VAL E 1 26 ? 15.529 36.316 24.591 1.00 11.74 26 VAL E N 1
ATOM 2129 C CA . VAL E 1 26 ? 16.492 35.228 24.706 1.00 12.28 26 VAL E CA 1
ATOM 2130 C C . VAL E 1 26 ? 17.710 35.602 23.885 1.00 12.63 26 VAL E C 1
ATOM 2131 O O . VAL E 1 26 ? 17.594 35.940 22.696 1.00 11.61 26 VAL E O 1
ATOM 2135 N N . LEU E 1 27 ? 18.862 35.592 24.541 1.00 12.97 27 LEU E N 1
ATOM 2136 C CA . LEU E 1 27 ? 20.116 35.897 23.878 1.00 14.00 27 LEU E CA 1
ATOM 2137 C C . LEU E 1 27 ? 21.027 34.678 23.771 1.00 14.13 27 LEU E C 1
ATOM 2138 O O . LEU E 1 27 ? 21.180 33.944 24.739 1.00 14.92 27 LEU E O 1
ATOM 2143 N N . GLU E 1 28 ? 21.598 34.445 22.594 1.00 13.30 28 GLU E N 1
ATOM 2144 C CA . GLU E 1 28 ? 22.582 33.378 22.445 1.00 14.83 28 GLU E CA 1
ATOM 2145 C C . GLU E 1 28 ? 23.935 34.034 22.686 1.00 15.95 28 GLU E C 1
ATOM 2146 O O . GLU E 1 28 ? 24.290 34.975 21.987 1.00 15.26 28 GLU E O 1
ATOM 2152 N N . ILE E 1 29 ? 24.675 33.584 23.694 1.00 16.84 29 ILE E N 1
ATOM 2153 C CA . ILE E 1 29 ? 25.983 34.192 23.940 1.00 19.24 29 ILE E CA 1
ATOM 2154 C C . ILE E 1 29 ? 27.084 33.333 23.327 1.00 21.27 29 ILE E C 1
ATOM 2155 O O . ILE E 1 29 ? 26.800 32.330 22.692 1.00 21.85 29 ILE E O 1
ATOM 2160 N N . ALA E 1 30 ? 28.333 33.735 23.498 1.00 23.25 30 ALA E N 1
ATOM 2161 C CA . ALA E 1 30 ? 29.427 32.935 22.947 1.00 25.06 30 ALA E CA 1
ATOM 2162 C C . ALA E 1 30 ? 29.410 31.510 23.507 1.00 26.49 30 ALA E C 1
ATOM 2163 O O . ALA E 1 30 ? 28.881 31.237 24.595 1.00 27.68 30 ALA E O 1
ATOM 2165 N N . GLY E 1 31 ? 29.968 30.585 22.749 1.00 27.68 31 GLY E N 1
ATOM 2166 C CA . GLY E 1 31 ? 30.035 29.220 23.219 1.00 28.66 31 GLY E CA 1
ATOM 2167 C C . GLY E 1 31 ? 28.724 28.477 23.174 1.00 28.58 31 GLY E C 1
ATOM 2168 O O . GLY E 1 31 ? 28.641 27.376 23.698 1.00 29.35 31 GLY E O 1
ATOM 2169 N N . GLY E 1 32 ? 27.701 29.091 22.576 1.00 28.44 32 GLY E N 1
ATOM 2170 C CA . GLY E 1 32 ? 26.397 28.466 22.423 1.00 26.58 32 GLY E CA 1
ATOM 2171 C C . GLY E 1 32 ? 25.399 28.525 23.573 1.00 25.51 32 GLY E C 1
ATOM 2172 O O . GLY E 1 32 ? 24.293 28.009 23.441 1.00 26.33 32 GLY E O 1
ATOM 2173 N N . ASN E 1 33 ? 25.768 29.124 24.694 1.00 23.96 33 ASN E N 1
ATOM 2174 C CA . ASN E 1 33 ? 24.828 29.207 25.802 1.00 22.31 33 ASN E CA 1
ATOM 2175 C C . ASN E 1 33 ? 23.729 30.212 25.490 1.00 21.44 33 ASN E C 1
ATOM 2176 O O . ASN E 1 33 ? 23.927 31.123 24.716 1.00 21.68 33 ASN E O 1
ATOM 2181 N N . LYS E 1 34 ? 22.564 30.021 26.084 1.00 19.92 34 LYS E N 1
ATOM 2182 C CA . LYS E 1 34 ? 21.469 30.967 25.928 1.00 19.17 34 LYS E CA 1
ATOM 2183 C C . LYS E 1 34 ? 21.158 31.540 27.295 1.00 17.78 34 LYS E C 1
ATOM 2184 O O . LYS E 1 34 ? 21.343 30.885 28.346 1.00 18.09 34 LYS E O 1
ATOM 2190 N N . ILE E 1 35 ? 20.743 32.794 27.288 1.00 14.87 35 ILE E N 1
ATOM 2191 C CA . ILE E 1 35 ? 20.306 33.414 28.527 1.00 14.63 35 ILE E CA 1
ATOM 2192 C C . ILE E 1 35 ? 18.998 34.149 28.263 1.00 14.06 35 ILE E C 1
ATOM 2193 O O . ILE E 1 35 ? 18.875 34.886 27.298 1.00 13.75 35 ILE E O 1
ATOM 2202 N N . THR E 1 36 ? 18.017 33.903 29.117 1.00 11.90 36 THR E N 1
ATOM 2203 C CA . THR E 1 36 ? 16.702 34.491 28.985 1.00 12.54 36 THR E CA 1
ATOM 2204 C C . THR E 1 36 ? 16.521 35.600 29.986 1.00 10.98 36 THR E C 1
ATOM 2205 O O . THR E 1 36 ? 16.835 35.451 31.163 1.00 11.39 36 THR E O 1
ATOM 2209 N N . SER E 1 37 ? 15.964 36.708 29.516 1.00 10.39 37 SER E N 1
ATOM 2210 C CA . SER E 1 37 ? 15.740 37.883 30.341 1.00 10.05 37 SER E CA 1
ATOM 2211 C C . SER E 1 37 ? 14.305 38.332 30.283 1.00 9.82 37 SER E C 1
ATOM 2212 O O . SER E 1 37 ? 13.667 38.222 29.240 1.00 10.51 37 SER E O 1
ATOM 2215 N N . ILE E 1 38 ? 13.774 38.810 31.396 1.00 9.48 38 ILE E N 1
ATOM 2216 C CA . ILE E 1 38 ? 12.424 39.399 31.381 1.00 10.29 38 ILE E CA 1
ATOM 2217 C C . ILE E 1 38 ? 12.682 40.842 31.768 1.00 10.87 38 ILE E C 1
ATOM 2218 O O . ILE E 1 38 ? 13.201 41.110 32.857 1.00 10.84 38 ILE E O 1
ATOM 2223 N N . ILE E 1 39 ? 12.356 41.761 30.861 1.00 12.39 39 ILE E N 1
ATOM 2224 C CA . ILE E 1 39 ? 12.616 43.188 31.055 1.00 14.01 39 ILE E CA 1
ATOM 2225 C C . ILE E 1 39 ? 11.395 43.989 30.692 1.00 14.89 39 ILE E C 1
ATOM 2226 O O . ILE E 1 39 ? 10.408 43.444 30.229 1.00 14.18 39 ILE E O 1
ATOM 2231 N N . SER E 1 40 ? 11.437 45.287 30.935 1.00 16.28 40 SER E N 1
ATOM 2232 C CA . SER E 1 40 ? 10.273 46.096 30.606 1.00 17.79 40 SER E CA 1
ATOM 2233 C C . SER E 1 40 ? 10.148 46.252 29.121 1.00 18.75 40 SER E C 1
ATOM 2234 O O . SER E 1 40 ? 11.155 46.316 28.399 1.00 18.75 40 SER E O 1
ATOM 2237 N N . LEU E 1 41 ? 8.904 46.301 28.665 1.00 20.00 41 LEU E N 1
ATOM 2238 C CA . LEU E 1 41 ? 8.639 46.479 27.258 1.00 21.44 41 LEU E CA 1
ATOM 2239 C C . LEU E 1 41 ? 9.238 47.817 26.810 1.00 22.48 41 LEU E C 1
ATOM 2240 O O . LEU E 1 41 ? 9.724 47.930 25.690 1.00 22.21 41 LEU E O 1
ATOM 2245 N N . ASP E 1 42 ? 9.236 48.811 27.699 1.00 23.21 42 ASP E N 1
ATOM 2246 C CA . ASP E 1 42 ? 9.803 50.127 27.390 1.00 25.75 42 ASP E CA 1
ATOM 2247 C C . ASP E 1 42 ? 11.257 50.019 26.929 1.00 25.92 42 ASP E C 1
ATOM 2248 O O . ASP E 1 42 ? 11.671 50.680 25.968 1.00 25.04 42 ASP E O 1
ATOM 2253 N N . SER E 1 43 ? 12.034 49.186 27.625 1.00 26.50 43 SER E N 1
ATOM 2254 C CA . SER E 1 43 ? 13.447 48.970 27.288 1.00 27.77 43 SER E CA 1
ATOM 2255 C C . SER E 1 43 ? 13.564 48.280 25.940 1.00 27.94 43 SER E C 1
ATOM 2256 O O . SER E 1 43 ? 14.433 48.613 25.135 1.00 27.98 43 SER E O 1
ATOM 2259 N N . VAL E 1 44 ? 12.701 47.302 25.684 1.00 28.49 44 VAL E N 1
ATOM 2260 C CA . VAL E 1 44 ? 12.731 46.619 24.393 1.00 28.88 44 VAL E CA 1
ATOM 2261 C C . VAL E 1 44 ? 12.591 47.631 23.270 1.00 28.79 44 VAL E C 1
ATOM 2262 O O . VAL E 1 44 ? 13.313 47.592 22.263 1.00 28.36 44 VAL E O 1
ATOM 2266 N N . GLU E 1 45 ? 11.667 48.566 23.453 1.00 28.75 45 GLU E N 1
ATOM 2267 C CA . GLU E 1 45 ? 11.409 49.542 22.418 1.00 28.64 45 GLU E CA 1
ATOM 2268 C C . GLU E 1 45 ? 12.546 50.555 22.295 1.00 28.18 45 GLU E C 1
ATOM 2269 O O . GLU E 1 45 ? 12.943 50.919 21.191 1.00 27.86 45 GLU E O 1
ATOM 2275 N N . GLU E 1 46 ? 13.099 50.973 23.424 1.00 27.58 46 GLU E N 1
ATOM 2276 C CA . GLU E 1 46 ? 14.181 51.953 23.413 1.00 27.77 46 GLU E CA 1
ATOM 2277 C C . GLU E 1 46 ? 15.482 51.444 22.784 1.00 26.68 46 GLU E C 1
ATOM 2278 O O . GLU E 1 46 ? 16.212 52.204 22.139 1.00 26.55 46 GLU E O 1
ATOM 2284 N N . LEU E 1 47 ? 15.761 50.153 22.954 1.00 25.29 47 LEU E N 1
ATOM 2285 C CA . LEU E 1 47 ? 16.963 49.540 22.394 1.00 24.69 47 LEU E CA 1
ATOM 2286 C C . LEU E 1 47 ? 16.727 49.003 20.991 1.00 24.31 47 LEU E C 1
ATOM 2287 O O . LEU E 1 47 ? 17.667 48.608 20.320 1.00 24.73 47 LEU E O 1
ATOM 2292 N N . GLY E 1 48 ? 15.474 49.000 20.553 1.00 24.00 48 GLY E N 1
ATOM 2293 C CA . GLY E 1 48 ? 15.130 48.462 19.245 1.00 23.08 48 GLY E CA 1
ATOM 2294 C C . GLY E 1 48 ? 15.342 46.951 19.169 1.00 22.55 48 GLY E C 1
ATOM 2295 O O . GLY E 1 48 ? 15.728 46.432 18.125 1.00 23.90 48 GLY E O 1
ATOM 2296 N N . VAL E 1 49 ? 15.070 46.241 20.264 1.00 20.37 49 VAL E N 1
ATOM 2297 C CA . VAL E 1 49 ? 15.253 44.791 20.314 1.00 18.82 49 VAL E CA 1
ATOM 2298 C C . VAL E 1 49 ? 14.457 44.091 19.222 1.00 18.06 49 VAL E C 1
ATOM 2299 O O . VAL E 1 49 ? 13.273 44.350 19.033 1.00 18.28 49 VAL E O 1
ATOM 2303 N N . LYS E 1 50 ? 15.125 43.212 18.496 1.00 17.42 50 LYS E N 1
ATOM 2304 C CA . LYS E 1 50 ? 14.497 42.437 17.434 1.00 16.83 50 LYS E CA 1
ATOM 2305 C C . LYS E 1 50 ? 15.418 41.257 17.175 1.00 16.01 50 LYS E C 1
ATOM 2306 O O . LYS E 1 50 ? 16.588 41.281 17.572 1.00 14.93 50 LYS E O 1
ATOM 2312 N N . GLU E 1 51 ? 14.917 40.241 16.483 1.00 15.80 51 GLU E N 1
ATOM 2313 C CA . GLU E 1 51 ? 15.733 39.055 16.191 1.00 15.10 51 GLU E CA 1
ATOM 2314 C C . GLU E 1 51 ? 17.052 39.458 15.521 1.00 15.02 51 GLU E C 1
ATOM 2315 O O . GLU E 1 51 ? 17.073 40.290 14.606 1.00 14.65 51 GLU E O 1
ATOM 2321 N N . GLY E 1 52 ? 18.152 38.883 15.998 1.00 14.08 52 GLY E N 1
ATOM 2322 C CA . GLY E 1 52 ? 19.463 39.175 15.451 1.00 14.40 52 GLY E CA 1
ATOM 2323 C C . GLY E 1 52 ? 20.200 40.316 16.132 1.00 14.50 52 GLY E C 1
ATOM 2324 O O . GLY E 1 52 ? 21.401 40.470 15.954 1.00 14.46 52 GLY E O 1
ATOM 2325 N N . ALA E 1 53 ? 19.496 41.138 16.900 1.00 13.59 53 ALA E N 1
ATOM 2326 C CA . ALA E 1 53 ? 20.178 42.262 17.527 1.00 14.40 53 ALA E CA 1
ATOM 2327 C C . ALA E 1 53 ? 21.294 41.826 18.468 1.00 14.69 53 ALA E C 1
ATOM 2328 O O . ALA E 1 53 ? 21.176 40.837 19.199 1.00 14.33 53 ALA E O 1
ATOM 2330 N N . GLU E 1 54 ? 22.390 42.571 18.416 1.00 15.10 54 GLU E N 1
ATOM 2331 C CA . GLU E 1 54 ? 23.525 42.327 19.296 1.00 16.18 54 GLU E CA 1
ATOM 2332 C C . GLU E 1 54 ? 23.320 43.178 20.531 1.00 15.75 54 GLU E C 1
ATOM 2333 O O . GLU E 1 54 ? 23.286 44.424 20.450 1.00 17.23 54 GLU E O 1
ATOM 2339 N N . LEU E 1 55 ? 23.193 42.517 21.681 1.00 14.55 55 LEU E N 1
ATOM 2340 C CA . LEU E 1 55 ? 22.952 43.215 22.939 1.00 14.75 55 LEU E CA 1
ATOM 2341 C C . LEU E 1 55 ? 23.793 42.566 24.024 1.00 14.35 55 LEU E C 1
ATOM 2342 O O . LEU E 1 55 ? 24.444 41.545 23.791 1.00 15.28 55 LEU E O 1
ATOM 2347 N N . THR E 1 56 ? 23.762 43.147 25.211 1.00 13.58 56 THR E N 1
ATOM 2348 C CA . THR E 1 56 ? 24.517 42.604 26.323 1.00 13.80 56 THR E CA 1
ATOM 2349 C C . THR E 1 56 ? 23.630 42.252 27.508 1.00 13.28 56 THR E C 1
ATOM 2350 O O . THR E 1 56 ? 22.842 43.091 27.967 1.00 12.94 56 THR E O 1
ATOM 2354 N N . ALA E 1 57 ? 23.756 41.015 28.003 1.00 11.88 57 ALA E N 1
ATOM 2355 C CA . ALA E 1 57 ? 23.020 40.593 29.195 1.00 11.98 57 ALA E CA 1
ATOM 2356 C C . ALA E 1 57 ? 23.881 41.010 30.391 1.00 11.70 57 ALA E C 1
ATOM 2357 O O . ALA E 1 57 ? 25.071 40.665 30.471 1.00 12.10 57 ALA E O 1
ATOM 2359 N N . VAL E 1 58 ? 23.287 41.726 31.337 1.00 11.02 58 VAL E N 1
ATOM 2360 C CA . VAL E 1 58 ? 24.025 42.263 32.479 1.00 10.92 58 VAL E CA 1
ATOM 2361 C C . VAL E 1 58 ? 23.405 41.756 33.771 1.00 10.54 58 VAL E C 1
ATOM 2362 O O . VAL E 1 58 ? 22.221 41.990 34.058 1.00 10.76 58 VAL E O 1
ATOM 2366 N N . VAL E 1 59 ? 24.215 41.043 34.545 1.00 9.41 59 VAL E N 1
ATOM 2367 C CA . VAL E 1 59 ? 23.779 40.404 35.774 1.00 9.07 59 VAL E CA 1
ATOM 2368 C C . VAL E 1 59 ? 24.668 40.708 36.961 1.00 8.46 59 VAL E C 1
ATOM 2369 O O . VAL E 1 59 ? 25.891 40.611 36.866 1.00 8.90 59 VAL E O 1
ATOM 2373 N N . LYS E 1 60 ? 24.049 41.169 38.052 1.00 8.13 60 LYS E N 1
ATOM 2374 C CA . LYS E 1 60 ? 24.785 41.425 39.293 1.00 8.84 60 LYS E CA 1
ATOM 2375 C C . LYS E 1 60 ? 25.248 40.084 39.888 1.00 8.83 60 LYS E C 1
ATOM 2376 O O . LYS E 1 60 ? 24.511 39.080 39.858 1.00 8.65 60 LYS E O 1
ATOM 2382 N N . SER E 1 61 ? 26.469 40.061 40.425 1.00 7.91 61 SER E N 1
ATOM 2383 C CA . SER E 1 61 ? 27.022 38.843 41.021 1.00 8.25 61 SER E CA 1
ATOM 2384 C C . SER E 1 61 ? 26.143 38.248 42.111 1.00 8.44 61 SER E C 1
ATOM 2385 O O . SER E 1 61 ? 26.081 37.036 42.238 1.00 8.38 61 SER E O 1
ATOM 2388 N N . THR E 1 62 ? 25.470 39.095 42.907 1.00 8.29 62 THR E N 1
ATOM 2389 C CA . THR E 1 62 ? 24.617 38.603 43.982 1.00 9.29 62 THR E CA 1
ATOM 2390 C C . THR E 1 62 ? 23.344 37.943 43.461 1.00 9.55 62 THR E C 1
ATOM 2391 O O . THR E 1 62 ? 22.595 37.383 44.263 1.00 10.58 62 THR E O 1
ATOM 2395 N N . ASP E 1 63 ? 23.114 37.999 42.138 1.00 8.51 63 ASP E N 1
ATOM 2396 C CA . ASP E 1 63 ? 21.945 37.339 41.553 1.00 8.63 63 ASP E CA 1
ATOM 2397 C C . ASP E 1 63 ? 22.326 36.022 40.914 1.00 9.14 63 ASP E C 1
ATOM 2398 O O . ASP E 1 63 ? 21.481 35.351 40.345 1.00 10.29 63 ASP E O 1
ATOM 2403 N N . VAL E 1 64 ? 23.598 35.649 40.985 1.00 8.33 64 VAL E N 1
ATOM 2404 C CA . VAL E 1 64 ? 24.017 34.379 40.379 1.00 8.56 64 VAL E CA 1
ATOM 2405 C C . VAL E 1 64 ? 24.079 33.286 41.438 1.00 9.30 64 VAL E C 1
ATOM 2406 O O . VAL E 1 64 ? 24.827 33.424 42.420 1.00 9.96 64 VAL E O 1
ATOM 2410 N N . MET E 1 65 ? 23.260 32.238 41.273 1.00 9.10 65 MET E N 1
ATOM 2411 C CA . MET E 1 65 ? 23.291 31.104 42.191 1.00 9.80 65 MET E CA 1
ATOM 2412 C C . MET E 1 65 ? 24.228 30.060 41.634 1.00 9.61 65 MET E C 1
ATOM 2413 O O . MET E 1 65 ? 24.488 30.034 40.433 1.00 9.83 65 MET E O 1
ATOM 2420 N N . ILE E 1 66 ? 24.723 29.180 42.499 1.00 10.27 66 ILE E N 1
ATOM 2421 C CA . ILE E 1 66 ? 25.595 28.108 42.068 1.00 11.16 66 ILE E CA 1
ATOM 2422 C C . ILE E 1 66 ? 24.896 26.778 42.332 1.00 12.08 66 ILE E C 1
ATOM 2423 O O . ILE E 1 66 ? 24.348 26.548 43.416 1.00 12.81 66 ILE E O 1
ATOM 2428 N N . LEU E 1 67 ? 24.885 25.936 41.313 1.00 12.58 67 LEU E N 1
ATOM 2429 C CA . LEU E 1 67 ? 24.324 24.587 41.396 1.00 15.01 67 LEU E CA 1
ATOM 2430 C C . LEU E 1 67 ? 25.474 23.584 41.309 1.00 16.62 67 LEU E C 1
ATOM 2431 O O . LEU E 1 67 ? 26.279 23.617 40.371 1.00 15.28 67 LEU E O 1
ATOM 2436 N N . ALA E 1 68 ? 25.551 22.692 42.290 1.00 18.70 68 ALA E N 1
ATOM 2437 C CA . ALA E 1 68 ? 26.630 21.712 42.308 1.00 22.33 68 ALA E CA 1
ATOM 2438 C C . ALA E 1 68 ? 26.153 20.340 41.883 1.00 24.48 68 ALA E C 1
ATOM 2439 O O . ALA E 1 68 ? 24.995 20.193 41.483 1.00 26.68 68 ALA E O 1
ATOM 2442 N N . SER F 1 2 ? 22.944 20.079 44.498 1.00 24.38 2 SER F N 1
ATOM 2443 C CA . SER F 1 2 ? 22.033 21.079 45.139 1.00 24.24 2 SER F CA 1
ATOM 2444 C C . SER F 1 2 ? 22.447 22.520 44.838 1.00 22.45 2 SER F C 1
ATOM 2445 O O . SER F 1 2 ? 23.507 22.788 44.255 1.00 21.50 2 SER F O 1
ATOM 2448 N N . ILE F 1 3 ? 21.628 23.446 45.309 1.00 21.03 3 ILE F N 1
ATOM 2449 C CA . ILE F 1 3 ? 21.804 24.847 44.970 1.00 18.69 3 ILE F CA 1
ATOM 2450 C C . ILE F 1 3 ? 22.176 25.747 46.139 1.00 16.86 3 ILE F C 1
ATOM 2451 O O . ILE F 1 3 ? 21.818 25.505 47.296 1.00 16.46 3 ILE F O 1
ATOM 2456 N N . SER F 1 4 ? 22.859 26.834 45.808 1.00 14.35 4 SER F N 1
ATOM 2457 C CA . SER F 1 4 ? 23.349 27.753 46.816 1.00 13.18 4 SER F CA 1
ATOM 2458 C C . SER F 1 4 ? 22.298 28.572 47.539 1.00 12.86 4 SER F C 1
ATOM 2459 O O . SER F 1 4 ? 22.527 28.982 48.657 1.00 13.66 4 SER F O 1
ATOM 2462 N N . ALA F 1 5 ? 21.163 28.821 46.897 1.00 11.95 5 ALA F N 1
ATOM 2463 C CA . ALA F 1 5 ? 20.118 29.631 47.548 1.00 11.91 5 ALA F CA 1
ATOM 2464 C C . ALA F 1 5 ? 19.729 28.999 48.875 1.00 12.34 5 ALA F C 1
ATOM 2465 O O . ALA F 1 5 ? 19.281 27.863 48.919 1.00 13.59 5 ALA F O 1
ATOM 2467 N N . ARG F 1 6 ? 19.912 29.746 49.965 1.00 11.93 6 ARG F N 1
ATOM 2468 C CA . ARG F 1 6 ? 19.654 29.229 51.309 1.00 12.58 6 ARG F CA 1
ATOM 2469 C C . ARG F 1 6 ? 18.191 29.038 51.701 1.00 11.79 6 ARG F C 1
ATOM 2470 O O . ARG F 1 6 ? 17.892 28.321 52.650 1.00 13.24 6 ARG F O 1
ATOM 2478 N N . ASN F 1 7 ? 17.286 29.660 50.967 1.00 10.41 7 ASN F N 1
ATOM 2479 C CA . ASN F 1 7 ? 15.861 29.563 51.249 1.00 10.03 7 ASN F CA 1
ATOM 2480 C C . ASN F 1 7 ? 15.179 28.683 50.229 1.00 11.38 7 ASN F C 1
ATOM 2481 O O . ASN F 1 7 ? 15.083 29.043 49.060 1.00 11.02 7 ASN F O 1
ATOM 2486 N N . GLN F 1 8 ? 14.804 27.488 50.674 1.00 11.66 8 GLN F N 1
ATOM 2487 C CA . GLN F 1 8 ? 14.147 26.505 49.810 1.00 12.71 8 GLN F CA 1
ATOM 2488 C C . GLN F 1 8 ? 12.936 26.063 50.606 1.00 13.62 8 GLN F C 1
ATOM 2489 O O . GLN F 1 8 ? 13.055 25.265 51.550 1.00 15.42 8 GLN F O 1
ATOM 2495 N N . LEU F 1 9 ? 11.776 26.585 50.224 1.00 13.36 9 LEU F N 1
ATOM 2496 C CA . LEU F 1 9 ? 10.546 26.363 50.962 1.00 13.33 9 LEU F CA 1
ATOM 2497 C C . LEU F 1 9 ? 9.568 25.513 50.186 1.00 13.60 9 LEU F C 1
ATOM 2498 O O . LEU F 1 9 ? 9.018 25.953 49.173 1.00 12.59 9 LEU F O 1
ATOM 2503 N N . LYS F 1 10 ? 9.339 24.294 50.664 1.00 13.73 10 LYS F N 1
ATOM 2504 C CA . LYS F 1 10 ? 8.397 23.409 49.978 1.00 15.31 10 LYS F CA 1
ATOM 2505 C C . LYS F 1 10 ? 6.955 23.855 50.235 1.00 15.42 10 LYS F C 1
ATOM 2506 O O . LYS F 1 10 ? 6.587 24.262 51.348 1.00 15.77 10 LYS F O 1
ATOM 2512 N N . GLY F 1 11 ? 6.139 23.797 49.200 1.00 15.31 11 GLY F N 1
ATOM 2513 C CA . GLY F 1 11 ? 4.749 24.164 49.367 1.00 16.07 11 GLY F CA 1
ATOM 2514 C C . GLY F 1 11 ? 3.857 23.643 48.267 1.00 15.65 11 GLY F C 1
ATOM 2515 O O . GLY F 1 11 ? 4.302 22.965 47.325 1.00 16.86 11 GLY F O 1
ATOM 2516 N N . LYS F 1 12 ? 2.583 23.967 48.388 1.00 14.15 12 LYS F N 1
ATOM 2517 C CA . LYS F 1 12 ? 1.627 23.538 47.397 1.00 14.15 12 LYS F CA 1
ATOM 2518 C C . LYS F 1 12 ? 1.010 24.766 46.742 1.00 13.45 12 LYS F C 1
ATOM 2519 O O . LYS F 1 12 ? 0.762 25.785 47.376 1.00 12.84 12 LYS F O 1
ATOM 2525 N N . VAL F 1 13 ? 0.722 24.641 45.457 1.00 12.41 13 VAL F N 1
ATOM 2526 C CA . VAL F 1 13 ? 0.121 25.755 44.737 1.00 12.73 13 VAL F CA 1
ATOM 2527 C C . VAL F 1 13 ? -1.314 26.003 45.167 1.00 12.88 13 VAL F C 1
ATOM 2528 O O . VAL F 1 13 ? -2.160 25.114 45.075 1.00 12.65 13 VAL F O 1
ATOM 2532 N N . VAL F 1 14 ? -1.584 27.216 45.638 1.00 13.05 14 VAL F N 1
ATOM 2533 C CA . VAL F 1 14 ? -2.943 27.574 46.052 1.00 13.93 14 VAL F CA 1
ATOM 2534 C C . VAL F 1 14 ? -3.519 28.718 45.226 1.00 14.19 14 VAL F C 1
ATOM 2535 O O . VAL F 1 14 ? -4.687 29.080 45.394 1.00 15.30 14 VAL F O 1
ATOM 2539 N N . GLY F 1 15 ? -2.707 29.269 44.323 1.00 12.89 15 GLY F N 1
ATOM 2540 C CA . GLY F 1 15 ? -3.155 30.342 43.453 1.00 13.66 15 GLY F CA 1
ATOM 2541 C C . GLY F 1 15 ? -2.285 30.344 42.210 1.00 13.12 15 GLY F C 1
ATOM 2542 O O . GLY F 1 15 ? -1.078 30.109 42.283 1.00 12.78 15 GLY F O 1
ATOM 2543 N N . LEU F 1 16 ? -2.902 30.609 41.062 1.00 13.98 16 LEU F N 1
ATOM 2544 C CA . LEU F 1 16 ? -2.197 30.653 39.788 1.00 14.34 16 LEU F CA 1
ATOM 2545 C C . LEU F 1 16 ? -2.906 31.619 38.835 1.00 15.17 16 LEU F C 1
ATOM 2546 O O . LEU F 1 16 ? -4.103 31.480 38.552 1.00 16.23 16 LEU F O 1
ATOM 2551 N N . LYS F 1 17 ? -2.163 32.602 38.348 1.00 14.83 17 LYS F N 1
ATOM 2552 C CA . LYS F 1 17 ? -2.704 33.561 37.405 1.00 16.60 17 LYS F CA 1
ATOM 2553 C C . LYS F 1 17 ? -1.680 33.737 36.297 1.00 16.82 17 LYS F C 1
ATOM 2554 O O . LYS F 1 17 ? -0.551 34.143 36.548 1.00 15.98 17 LYS F O 1
ATOM 2560 N N . LYS F 1 18 ? -2.059 33.418 35.066 1.00 17.66 18 LYS F N 1
ATOM 2561 C CA . LYS F 1 18 ? -1.146 33.497 33.937 1.00 19.23 18 LYS F CA 1
ATOM 2562 C C . LYS F 1 18 ? -1.293 34.786 33.142 1.00 20.55 18 LYS F C 1
ATOM 2563 O O . LYS F 1 18 ? -2.414 35.249 32.907 1.00 22.05 18 LYS F O 1
ATOM 2569 N N . GLY F 1 19 ? -0.156 35.357 32.761 1.00 20.95 19 GLY F N 1
ATOM 2570 C CA . GLY F 1 19 ? -0.095 36.534 31.905 1.00 22.59 19 GLY F CA 1
ATOM 2571 C C . GLY F 1 19 ? 0.388 35.996 30.555 1.00 23.63 19 GLY F C 1
ATOM 2572 O O . GLY F 1 19 ? 0.133 34.852 30.248 1.00 24.44 19 GLY F O 1
ATOM 2573 N N . VAL F 1 20 ? 1.063 36.800 29.734 1.00 24.98 20 VAL F N 1
ATOM 2574 C CA . VAL F 1 20 ? 1.588 36.282 28.460 1.00 24.76 20 VAL F CA 1
ATOM 2575 C C . VAL F 1 20 ? 3.074 35.978 28.603 1.00 23.85 20 VAL F C 1
ATOM 2576 O O . VAL F 1 20 ? 3.590 34.988 28.084 1.00 24.08 20 VAL F O 1
ATOM 2580 N N . VAL F 1 21 ? 3.758 36.807 29.373 1.00 22.37 21 VAL F N 1
ATOM 2581 C CA . VAL F 1 21 ? 5.169 36.612 29.593 1.00 21.04 21 VAL F CA 1
ATOM 2582 C C . VAL F 1 21 ? 5.415 36.013 30.977 1.00 19.84 21 VAL F C 1
ATOM 2583 O O . VAL F 1 21 ? 6.316 35.208 31.163 1.00 18.76 21 VAL F O 1
ATOM 2587 N N . THR F 1 22 ? 4.611 36.398 31.959 1.00 18.46 22 THR F N 1
ATOM 2588 C CA . THR F 1 22 ? 4.842 35.863 33.302 1.00 18.19 22 THR F CA 1
ATOM 2589 C C . THR F 1 22 ? 3.610 35.234 33.870 1.00 16.02 22 THR F C 1
ATOM 2590 O O . THR F 1 22 ? 2.549 35.220 33.261 1.00 16.26 22 THR F O 1
ATOM 2594 N N . ALA F 1 23 ? 3.765 34.719 35.073 1.00 15.10 23 ALA F N 1
ATOM 2595 C CA . ALA F 1 23 ? 2.664 34.114 35.783 1.00 13.73 23 ALA F CA 1
ATOM 2596 C C . ALA F 1 23 ? 2.878 34.386 37.260 1.00 12.86 23 ALA F C 1
ATOM 2597 O O . ALA F 1 23 ? 4.018 34.556 37.709 1.00 12.38 23 ALA F O 1
ATOM 2599 N N . GLU F 1 24 ? 1.783 34.474 38.001 1.00 12.26 24 GLU F N 1
ATOM 2600 C CA . GLU F 1 24 ? 1.848 34.657 39.450 1.00 12.21 24 GLU F CA 1
ATOM 2601 C C . GLU F 1 24 ? 1.447 33.330 40.074 1.00 11.86 24 GLU F C 1
ATOM 2602 O O . GLU F 1 24 ? 0.375 32.799 39.763 1.00 13.13 24 GLU F O 1
ATOM 2608 N N . VAL F 1 25 ? 2.289 32.798 40.948 1.00 11.26 25 VAL F N 1
ATOM 2609 C CA . VAL F 1 25 ? 2.034 31.530 41.596 1.00 11.64 25 VAL F CA 1
ATOM 2610 C C . VAL F 1 25 ? 2.056 31.771 43.091 1.00 12.18 25 VAL F C 1
ATOM 2611 O O . VAL F 1 25 ? 2.995 32.383 43.598 1.00 12.55 25 VAL F O 1
ATOM 2615 N N . VAL F 1 26 ? 1.054 31.282 43.797 1.00 12.21 26 VAL F N 1
ATOM 2616 C CA . VAL F 1 26 ? 1.013 31.423 45.245 1.00 12.58 26 VAL F CA 1
ATOM 2617 C C . VAL F 1 26 ? 1.170 30.039 45.846 1.00 13.04 26 VAL F C 1
ATOM 2618 O O . VAL F 1 26 ? 0.442 29.111 45.467 1.00 12.07 26 VAL F O 1
ATOM 2622 N N . LEU F 1 27 ? 2.172 29.892 46.704 1.00 13.28 27 LEU F N 1
ATOM 2623 C CA . LEU F 1 27 ? 2.402 28.628 47.381 1.00 13.62 27 LEU F CA 1
ATOM 2624 C C . LEU F 1 27 ? 2.086 28.721 48.852 1.00 14.01 27 LEU F C 1
ATOM 2625 O O . LEU F 1 27 ? 2.413 29.713 49.487 1.00 14.88 27 LEU F O 1
ATOM 2630 N N . GLU F 1 28 ? 1.431 27.697 49.392 1.00 13.57 28 GLU F N 1
ATOM 2631 C CA . GLU F 1 28 ? 1.208 27.629 50.830 1.00 14.46 28 GLU F CA 1
ATOM 2632 C C . GLU F 1 28 ? 2.339 26.761 51.362 1.00 15.86 28 GLU F C 1
ATOM 2633 O O . GLU F 1 28 ? 2.474 25.614 50.949 1.00 15.02 28 GLU F O 1
ATOM 2639 N N . ILE F 1 29 ? 3.167 27.292 52.258 1.00 16.99 29 ILE F N 1
ATOM 2640 C CA . ILE F 1 29 ? 4.267 26.483 52.786 1.00 19.14 29 ILE F CA 1
ATOM 2641 C C . ILE F 1 29 ? 3.882 25.916 54.158 1.00 20.86 29 ILE F C 1
ATOM 2642 O O . ILE F 1 29 ? 2.763 26.103 54.607 1.00 21.06 29 ILE F O 1
ATOM 2647 N N . ALA F 1 30 ? 4.795 25.227 54.822 1.00 23.19 30 ALA F N 1
ATOM 2648 C CA . ALA F 1 30 ? 4.460 24.684 56.141 1.00 25.35 30 ALA F CA 1
ATOM 2649 C C . ALA F 1 30 ? 4.049 25.782 57.131 1.00 27.02 30 ALA F C 1
ATOM 2650 O O . ALA F 1 30 ? 4.377 26.965 56.966 1.00 28.10 30 ALA F O 1
ATOM 2652 N N . GLY F 1 31 ? 3.299 25.391 58.151 1.00 28.46 31 GLY F N 1
ATOM 2653 C CA . GLY F 1 31 ? 2.875 26.339 59.161 1.00 29.34 31 GLY F CA 1
ATOM 2654 C C . GLY F 1 31 ? 1.869 27.354 58.677 1.00 29.33 31 GLY F C 1
ATOM 2655 O O . GLY F 1 31 ? 1.583 28.311 59.390 1.00 30.15 31 GLY F O 1
ATOM 2656 N N . GLY F 1 32 ? 1.366 27.160 57.456 1.00 28.94 32 GLY F N 1
ATOM 2657 C CA . GLY F 1 32 ? 0.355 28.028 56.877 1.00 27.23 32 GLY F CA 1
ATOM 2658 C C . GLY F 1 32 ? 0.774 29.337 56.224 1.00 26.03 32 GLY F C 1
ATOM 2659 O O . GLY F 1 32 ? -0.089 30.106 55.832 1.00 26.86 32 GLY F O 1
ATOM 2660 N N . ASN F 1 33 ? 2.066 29.622 56.134 1.00 24.59 33 ASN F N 1
ATOM 2661 C CA . ASN F 1 33 ? 2.474 30.861 55.479 1.00 22.81 33 ASN F CA 1
ATOM 2662 C C . ASN F 1 33 ? 2.267 30.723 53.983 1.00 21.93 33 ASN F C 1
ATOM 2663 O O . ASN F 1 33 ? 2.254 29.630 53.462 1.00 22.23 33 ASN F O 1
ATOM 2668 N N . LYS F 1 34 ? 2.067 31.839 53.302 1.00 20.31 34 LYS F N 1
ATOM 2669 C CA . LYS F 1 34 ? 1.938 31.821 51.856 1.00 19.41 34 LYS F CA 1
ATOM 2670 C C . LYS F 1 34 ? 3.093 32.641 51.299 1.00 18.37 34 LYS F C 1
ATOM 2671 O O . LYS F 1 34 ? 3.566 33.621 51.915 1.00 19.19 34 LYS F O 1
ATOM 2677 N N . ILE F 1 35 ? 3.578 32.200 50.152 1.00 15.17 35 ILE F N 1
ATOM 2678 C CA . ILE F 1 35 ? 4.579 32.971 49.434 1.00 14.82 35 ILE F CA 1
ATOM 2679 C C . ILE F 1 35 ? 4.172 33.111 47.962 1.00 14.26 35 ILE F C 1
ATOM 2680 O O . ILE F 1 35 ? 3.765 32.156 47.301 1.00 14.29 35 ILE F O 1
ATOM 2689 N N . THR F 1 36 ? 4.235 34.334 47.466 1.00 12.44 36 THR F N 1
ATOM 2690 C CA . THR F 1 36 ? 3.849 34.640 46.107 1.00 13.14 36 THR F CA 1
ATOM 2691 C C . THR F 1 36 ? 5.051 34.890 45.253 1.00 11.55 36 THR F C 1
ATOM 2692 O O . THR F 1 36 ? 5.976 35.605 45.649 1.00 11.62 36 THR F O 1
ATOM 2696 N N . SER F 1 37 ? 5.029 34.302 44.065 1.00 10.77 37 SER F N 1
ATOM 2697 C CA . SER F 1 37 ? 6.117 34.414 43.118 1.00 9.96 37 SER F CA 1
ATOM 2698 C C . SER F 1 37 ? 5.652 34.890 41.768 1.00 9.25 37 SER F C 1
ATOM 2699 O O . SER F 1 37 ? 4.536 34.567 41.349 1.00 9.83 37 SER F O 1
ATOM 2702 N N . ILE F 1 38 ? 6.441 35.717 41.101 1.00 9.08 38 ILE F N 1
ATOM 2703 C CA . ILE F 1 38 ? 6.143 36.108 39.709 1.00 9.85 38 ILE F CA 1
ATOM 2704 C C . ILE F 1 38 ? 7.298 35.518 38.922 1.00 10.88 38 ILE F C 1
ATOM 2705 O O . ILE F 1 38 ? 8.468 35.854 39.171 1.00 11.07 38 ILE F O 1
ATOM 2710 N N . ILE F 1 39 ? 6.978 34.594 38.018 1.00 12.19 39 ILE F N 1
ATOM 2711 C CA . ILE F 1 39 ? 7.973 33.864 37.228 1.00 14.60 39 ILE F CA 1
ATOM 2712 C C . ILE F 1 39 ? 7.570 33.834 35.769 1.00 15.56 39 ILE F C 1
ATOM 2713 O O . ILE F 1 39 ? 6.482 34.282 35.402 1.00 14.80 39 ILE F O 1
ATOM 2718 N N . SER F 1 40 ? 8.449 33.347 34.912 1.00 16.99 40 SER F N 1
ATOM 2719 C CA . SER F 1 40 ? 8.100 33.319 33.499 1.00 18.22 40 SER F CA 1
ATOM 2720 C C . SER F 1 40 ? 7.040 32.290 33.243 1.00 19.21 40 SER F C 1
ATOM 2721 O O . SER F 1 40 ? 6.995 31.242 33.904 1.00 19.07 40 SER F O 1
ATOM 2724 N N . LEU F 1 41 ? 6.190 32.590 32.274 1.00 20.33 41 LEU F N 1
ATOM 2725 C CA . LEU F 1 41 ? 5.129 31.675 31.904 1.00 21.72 41 LEU F CA 1
ATOM 2726 C C . LEU F 1 41 ? 5.742 30.370 31.398 1.00 22.95 41 LEU F C 1
ATOM 2727 O O . LEU F 1 41 ? 5.178 29.295 31.598 1.00 22.76 41 LEU F O 1
ATOM 2732 N N . ASP F 1 42 ? 6.911 30.463 30.770 1.00 23.78 42 ASP F N 1
ATOM 2733 C CA . ASP F 1 42 ? 7.592 29.266 30.257 1.00 26.04 42 ASP F CA 1
ATOM 2734 C C . ASP F 1 42 ? 7.929 28.286 31.373 1.00 26.24 42 ASP F C 1
ATOM 2735 O O . ASP F 1 42 ? 7.814 27.067 31.200 1.00 25.89 42 ASP F O 1
ATOM 2740 N N . SER F 1 43 ? 8.344 28.811 32.521 1.00 26.82 43 SER F N 1
ATOM 2741 C CA . SER F 1 43 ? 8.659 27.955 33.666 1.00 27.73 43 SER F CA 1
ATOM 2742 C C . SER F 1 43 ? 7.386 27.288 34.152 1.00 27.78 43 SER F C 1
ATOM 2743 O O . SER F 1 43 ? 7.374 26.094 34.472 1.00 27.72 43 SER F O 1
ATOM 2746 N N . VAL F 1 44 ? 6.303 28.052 34.228 1.00 28.29 44 VAL F N 1
ATOM 2747 C CA . VAL F 1 44 ? 5.028 27.480 34.653 1.00 28.62 44 VAL F CA 1
ATOM 2748 C C . VAL F 1 44 ? 4.680 26.256 33.814 1.00 28.57 44 VAL F C 1
ATOM 2749 O O . VAL F 1 44 ? 4.243 25.208 34.321 1.00 27.90 44 VAL F O 1
ATOM 2753 N N . GLU F 1 45 ? 4.911 26.374 32.517 1.00 28.34 45 GLU F N 1
ATOM 2754 C CA . GLU F 1 45 ? 4.557 25.293 31.625 1.00 28.42 45 GLU F CA 1
ATOM 2755 C C . GLU F 1 45 ? 5.508 24.105 31.737 1.00 27.82 45 GLU F C 1
ATOM 2756 O O . GLU F 1 45 ? 5.081 22.956 31.717 1.00 27.68 45 GLU F O 1
ATOM 2762 N N . GLU F 1 46 ? 6.794 24.384 31.888 1.00 27.18 46 GLU F N 1
ATOM 2763 C CA . GLU F 1 46 ? 7.798 23.335 32.013 1.00 27.27 46 GLU F CA 1
ATOM 2764 C C . GLU F 1 46 ? 7.613 22.487 33.273 1.00 25.95 46 GLU F C 1
ATOM 2765 O O . GLU F 1 46 ? 7.841 21.267 33.259 1.00 25.55 46 GLU F O 1
ATOM 2771 N N . LEU F 1 47 ? 7.194 23.128 34.362 1.00 24.93 47 LEU F N 1
ATOM 2772 C CA . LEU F 1 47 ? 6.996 22.449 35.645 1.00 24.54 47 LEU F CA 1
ATOM 2773 C C . LEU F 1 47 ? 5.610 21.846 35.800 1.00 24.00 47 LEU F C 1
ATOM 2774 O O . LEU F 1 47 ? 5.360 21.082 36.724 1.00 24.32 47 LEU F O 1
ATOM 2779 N N . GLY F 1 48 ? 4.717 22.197 34.891 1.00 23.85 48 GLY F N 1
ATOM 2780 C CA . GLY F 1 48 ? 3.348 21.720 34.961 1.00 23.01 48 GLY F CA 1
ATOM 2781 C C . GLY F 1 48 ? 2.611 22.336 36.138 1.00 22.30 48 GLY F C 1
ATOM 2782 O O . GLY F 1 48 ? 1.777 21.686 36.751 1.00 24.03 48 GLY F O 1
ATOM 2783 N N . VAL F 1 49 ? 2.912 23.593 36.453 1.00 20.06 49 VAL F N 1
ATOM 2784 C CA . VAL F 1 49 ? 2.265 24.276 37.573 1.00 18.66 49 VAL F CA 1
ATOM 2785 C C . VAL F 1 49 ? 0.738 24.277 37.419 1.00 18.20 49 VAL F C 1
ATOM 2786 O O . VAL F 1 49 ? 0.193 24.634 36.374 1.00 17.98 49 VAL F O 1
ATOM 2790 N N . LYS F 1 50 ? 0.055 23.856 38.467 1.00 17.46 50 LYS F N 1
ATOM 2791 C CA . LYS F 1 50 ? -1.401 23.822 38.490 1.00 17.00 50 LYS F CA 1
ATOM 2792 C C . LYS F 1 50 ? -1.773 23.761 39.963 1.00 16.13 50 LYS F C 1
ATOM 2793 O O . LYS F 1 50 ? -0.929 23.440 40.804 1.00 14.87 50 LYS F O 1
ATOM 2799 N N . GLU F 1 51 ? -3.025 24.052 40.281 1.00 15.56 51 GLU F N 1
ATOM 2800 C CA . GLU F 1 51 ? -3.463 24.013 41.669 1.00 15.46 51 GLU F CA 1
ATOM 2801 C C . GLU F 1 51 ? -3.132 22.661 42.316 1.00 15.23 51 GLU F C 1
ATOM 2802 O O . GLU F 1 51 ? -3.354 21.598 41.717 1.00 14.58 51 GLU F O 1
ATOM 2808 N N . GLY F 1 52 ? -2.601 22.716 43.532 1.00 14.67 52 GLY F N 1
ATOM 2809 C CA . GLY F 1 52 ? -2.241 21.521 44.277 1.00 14.58 52 GLY F CA 1
ATOM 2810 C C . GLY F 1 52 ? -0.823 21.029 44.056 1.00 14.48 52 GLY F C 1
ATOM 2811 O O . GLY F 1 52 ? -0.319 20.206 44.817 1.00 14.74 52 GLY F O 1
ATOM 2812 N N . ALA F 1 53 ? -0.164 21.528 43.014 1.00 13.80 53 ALA F N 1
ATOM 2813 C CA . ALA F 1 53 ? 1.182 21.044 42.734 1.00 14.44 53 ALA F CA 1
ATOM 2814 C C . ALA F 1 53 ? 2.141 21.333 43.879 1.00 14.70 53 ALA F C 1
ATOM 2815 O O . ALA F 1 53 ? 2.097 22.401 44.503 1.00 14.08 53 ALA F O 1
ATOM 2817 N N . GLU F 1 54 ? 2.989 20.353 44.154 1.00 15.13 54 GLU F N 1
ATOM 2818 C CA . GLU F 1 54 ? 4.024 20.480 45.181 1.00 16.09 54 GLU F CA 1
ATOM 2819 C C . GLU F 1 54 ? 5.274 20.999 44.507 1.00 16.06 54 GLU F C 1
ATOM 2820 O O . GLU F 1 54 ? 5.857 20.335 43.641 1.00 17.04 54 GLU F O 1
ATOM 2826 N N . LEU F 1 55 ? 5.677 22.207 44.897 1.00 14.75 55 LEU F N 1
ATOM 2827 C CA . LEU F 1 55 ? 6.844 22.869 44.304 1.00 15.57 55 LEU F CA 1
ATOM 2828 C C . LEU F 1 55 ? 7.692 23.493 45.405 1.00 14.84 55 LEU F C 1
ATOM 2829 O O . LEU F 1 55 ? 7.301 23.474 46.571 1.00 15.82 55 LEU F O 1
ATOM 2834 N N . THR F 1 56 ? 8.843 24.055 45.048 1.00 13.92 56 THR F N 1
ATOM 2835 C CA . THR F 1 56 ? 9.701 24.685 46.028 1.00 13.93 56 THR F CA 1
ATOM 2836 C C . THR F 1 56 ? 9.955 26.144 45.679 1.00 13.22 56 THR F C 1
ATOM 2837 O O . THR F 1 56 ? 10.355 26.447 44.552 1.00 12.75 56 THR F O 1
ATOM 2841 N N . ALA F 1 57 ? 9.717 27.039 46.643 1.00 11.86 57 ALA F N 1
ATOM 2842 C CA . ALA F 1 57 ? 10.020 28.463 46.445 1.00 12.01 57 ALA F CA 1
ATOM 2843 C C . ALA F 1 57 ? 11.499 28.634 46.819 1.00 12.01 57 ALA F C 1
ATOM 2844 O O . ALA F 1 57 ? 11.922 28.224 47.909 1.00 11.66 57 ALA F O 1
ATOM 2846 N N . VAL F 1 58 ? 12.280 29.240 45.936 1.00 10.71 58 VAL F N 1
ATOM 2847 C CA . VAL F 1 58 ? 13.726 29.371 46.136 1.00 10.80 58 VAL F CA 1
ATOM 2848 C C . VAL F 1 58 ? 14.109 30.853 46.103 1.00 10.32 58 VAL F C 1
ATOM 2849 O O . VAL F 1 58 ? 13.909 31.561 45.096 1.00 10.77 58 VAL F O 1
ATOM 2853 N N . VAL F 1 59 ? 14.684 31.307 47.213 1.00 8.92 59 VAL F N 1
ATOM 2854 C CA . VAL F 1 59 ? 15.027 32.711 47.391 1.00 9.12 59 VAL F CA 1
ATOM 2855 C C . VAL F 1 59 ? 16.449 32.899 47.878 1.00 8.92 59 VAL F C 1
ATOM 2856 O O . VAL F 1 59 ? 16.858 32.245 48.822 1.00 9.02 59 VAL F O 1
ATOM 2860 N N . LYS F 1 60 ? 17.206 33.760 47.194 1.00 8.56 60 LYS F N 1
ATOM 2861 C CA . LYS F 1 60 ? 18.565 34.090 47.592 1.00 9.63 60 LYS F CA 1
ATOM 2862 C C . LYS F 1 60 ? 18.490 34.930 48.878 1.00 9.96 60 LYS F C 1
ATOM 2863 O O . LYS F 1 60 ? 17.601 35.807 49.025 1.00 9.84 60 LYS F O 1
ATOM 2869 N N . SER F 1 61 ? 19.433 34.703 49.794 1.00 8.82 61 SER F N 1
ATOM 2870 C CA . SER F 1 61 ? 19.453 35.435 51.047 1.00 8.97 61 SER F CA 1
ATOM 2871 C C . SER F 1 61 ? 19.537 36.948 50.867 1.00 9.15 61 SER F C 1
ATOM 2872 O O . SER F 1 61 ? 18.959 37.678 51.658 1.00 8.66 61 SER F O 1
ATOM 2875 N N . THR F 1 62 ? 20.258 37.409 49.838 1.00 8.45 62 THR F N 1
ATOM 2876 C CA . THR F 1 62 ? 20.379 38.848 49.601 1.00 9.48 62 THR F CA 1
ATOM 2877 C C . THR F 1 62 ? 19.071 39.469 49.126 1.00 9.40 62 THR F C 1
ATOM 2878 O O . THR F 1 62 ? 19.007 40.684 49.006 1.00 9.92 62 THR F O 1
ATOM 2882 N N . ASP F 1 63 ? 18.047 38.659 48.849 1.00 8.81 63 ASP F N 1
ATOM 2883 C CA . ASP F 1 63 ? 16.741 39.201 48.455 1.00 9.27 63 ASP F CA 1
ATOM 2884 C C . ASP F 1 63 ? 15.769 39.208 49.615 1.00 9.30 63 ASP F C 1
ATOM 2885 O O . ASP F 1 63 ? 14.607 39.585 49.444 1.00 10.10 63 ASP F O 1
ATOM 2890 N N . VAL F 1 64 ? 16.212 38.788 50.802 1.00 8.58 64 VAL F N 1
ATOM 2891 C CA . VAL F 1 64 ? 15.308 38.775 51.950 1.00 9.14 64 VAL F CA 1
ATOM 2892 C C . VAL F 1 64 ? 15.521 40.018 52.797 1.00 9.76 64 VAL F C 1
ATOM 2893 O O . VAL F 1 64 ? 16.628 40.247 53.270 1.00 10.52 64 VAL F O 1
ATOM 2897 N N . MET F 1 65 ? 14.484 40.852 52.907 1.00 9.27 65 MET F N 1
ATOM 2898 C CA . MET F 1 65 ? 14.563 42.035 53.751 1.00 9.69 65 MET F CA 1
ATOM 2899 C C . MET F 1 65 ? 14.045 41.691 55.135 1.00 9.93 65 MET F C 1
ATOM 2900 O O . MET F 1 65 ? 13.292 40.724 55.300 1.00 9.95 65 MET F O 1
ATOM 2905 N N . ILE F 1 66 ? 14.435 42.471 56.137 1.00 10.45 66 ILE F N 1
ATOM 2906 C CA . ILE F 1 66 ? 13.981 42.262 57.499 1.00 11.74 66 ILE F CA 1
ATOM 2907 C C . ILE F 1 66 ? 13.162 43.479 57.919 1.00 12.42 66 ILE F C 1
ATOM 2908 O O . ILE F 1 66 ? 13.562 44.639 57.702 1.00 13.27 66 ILE F O 1
ATOM 2913 N N . LEU F 1 67 ? 11.995 43.208 58.475 1.00 13.04 67 LEU F N 1
ATOM 2914 C CA . LEU F 1 67 ? 11.105 44.243 58.985 1.00 14.68 67 LEU F CA 1
ATOM 2915 C C . LEU F 1 67 ? 11.040 44.062 60.498 1.00 16.34 67 LEU F C 1
ATOM 2916 O O . LEU F 1 67 ? 10.688 42.976 60.989 1.00 15.43 67 LEU F O 1
ATOM 2921 N N . ALA F 1 68 ? 11.367 45.125 61.238 1.00 18.49 68 ALA F N 1
ATOM 2922 C CA . ALA F 1 68 ? 11.384 45.066 62.698 1.00 22.07 68 ALA F CA 1
ATOM 2923 C C . ALA F 1 68 ? 10.162 45.700 63.316 1.00 24.04 68 ALA F C 1
ATOM 2924 O O . ALA F 1 68 ? 9.293 46.186 62.592 1.00 26.39 68 ALA F O 1
#

Sequence (402 aa):
SISARNQLKGKVVGLKKGVVTAEVVLEIAGGNKITSIISLDSVEELGVKEGAELTAVVKSTDVMILASISARNQLKGKVVGLKKGVVTAEVVLEIAGGNKITSIISLDSVEELGVKEGAELTAVVKSTDVMILASISARNQLKGKVVGLKKGVVTAEVVLEIAGGNKITSIISLDSVEELGVKEGAELTAVVKSTDVMILASISARNQLKGKVVGLKKGVVTAEVVLEIAGGNKITSIISLDSVEELGVKEGAELTAVVKSTDVMILASISARNQLKGKVVGLKKGVVTAEVVLEIAGGNKITSIISLDSVEELGVKEGAELTAVVKSTDVMILASISARNQLKGKVVGLKKGVVTAEVVLEIAGGNKITSIISLDSVEELGVKEGAELTAVVKSTDVMILA

Foldseek 3Di:
DDDAPAKFKFFWADWADDDFWIWTWTQTPVRDIDIDIGGPVCCVVVVPDGGDIGIDGDHPVVDDDDD/DDDAPAKFKFFWADWADDDFWIWTWTQTPPGDIDIDIGGPVCCVVVVPDGGDIGIDGDHPVPDDDDD/DDDAPAKFKFFWADWADDDFWIWTWTQTPVRDIDIDIGGPVCCVVVVPDGGDIGIDGDHVVVDDDDD/DDDQPAKFKFFWDDWADDQFWIWTWTQGPPGDIDIDIGGVVVCVVVVDDGGDIGIDTDHPVPDDDDD/DDDQPAKFKFFWDDWADDQFWIKTWTQGPPGDIDIDIGGVVVCVVVVDDGGDIGIDTDHPVPDDDDD/DDDQPAKFKFFWDDWADDQFWIKTWTQGPPGDIDIDIGGVVVCVVQVDDGGDIGIDTDHPVPDDDDD

Nearest PDB structures (foldseek):
  1gut-assembly1_C  TM=9.579E-01  e=8.561E-10  Clostridium pasteurianum
  9bjf-assembly1_E  TM=9.769E-01  e=1.064E-06  Eubacterium limosum
  1h9m-assembly1_A  TM=9.893E-01  e=4.829E-05  Azotobacter vinelandii
  1b9n-assembly1_B  TM=9.312E-01  e=7.983E-04  Escherichia coli
  1h9s-assembly1_B  TM=9.333E-01  e=3.246E-03  Escherichia coli

Secondary structure (DSSP, 8-state):
----S-EEEEEEEEEEE-SSEEEEEEEETTS-EEEEEEEHHHHHHHT--TT-EEEEE--GGG-EEE-/----S-EEEEEEEEEEE-SSEEEEEEEEGGG-EEEEEEEHHHHHHHT--TT-EEEEE--GGG-EEE-/----S-EEEEEEEEEEE-SSEEEEEEEETTS-EEEEEEEHHHHHHHT--TT-EEEEE--GGG-EEE-/-BS-SEEEEEEEEEEEE-SSEEEEEEEEGGG-EEEEEEEHHHHHHHT--TT-EEEEEE-GGG-EEE-/-BS-SEEEEEEEEEEEE-SSEEEEEEEEGGG-EEEEEEEHHHHHHHT--TT-EEEEEE-GGG-EEE-/-BS-SEEEEEEEEEEEE-SSEEEEEEEEGGG-EEEEEEEHHHHHHHT--TT-EEEEEE-GGG-EEE-

InterPro domains:
  IPR004606 Molybdenum-pterin binding domain [PS51866] (2-68)
  IPR004606 Molybdenum-pterin binding domain [TIGR00638] (1-67)
  IPR005116 Transport-associated OB, type 1 [PF03459] (4-66)
  IPR008995 Molybdate/tungstate binding, C-terminal [SSF50331] (1-67)

Organism: Clostridium pasteurianum (NCBI:txid1501)

Radius of gyration: 19.46 Å; Cα contacts (8 Å, |Δi|>4): 1189; chains: 6; bounding box: 44×49×54 Å

CATH classification: 2.40.50.100

B-factor: mean 19.14, std 7.87, range [7.46, 52.15]